Protein AF-0000000074437594 (afdb_homodimer)

Organism: NCBI:txid1349785

Foldseek 3Di:
DPCPPPPPPPPPPPPPPPPVPLPAFWPDKDWDDCLVVQVPFAPDSVVRHGDPLQNLCVFKIKMWTWTDFPRKTWIKMKIAGPDAAAFEEEEEFFDDFQAQQAEDCQQDPVRRHDHCSRPVSVLVSLGYMYMYTLFDNHDPIHDAAALLPSSLSVSVVVLSVQVVDGRHPSQQYEYEAAASSLLSVLLNQLVDPSHAEYEYELYAQQQVVLCVLPVCCVVVPNVVRHPPCVVCVVVSRLSSHNLNPVLSGDQRYEYEYEYECAESNRHPVRVVSVVVVCLVNLRHYHYDYDYRAYRVRPVCVVVVVVVVSVVSCQRRPVVHHGDDSDDDDPPDDD/DPPPPPPPPPPPPPPPPPPVPLPAFWPDKDWDDCLVVQVPFAPDSVVRHGDPLQNLCVFKIKMWTWTDFPRKTWIKMKIAGPDAAAFEEEEEFFDDFQAQQAEDCQQDPVRRHDHCSRPVSVLNSLGYMYMYTLFDNHDPIHDAAALLPSSLSVSVVVLSVQVVDGRHPSQQYEYEAAASSLLSVLLNQLVDPSHAEYEYELYAQQQVVLCVLPVCCVVVPNVVRHPPCVVCVVVSRLSSHNLNPVLSGDQRYEYEYEYECQESNRHPVRVVSVVVVCLVNLRHYHYDYDYRAYRVRPVCVVVVVVVVSVVSCQRRPVVHHGDDSDDDDPPDDD

Sequence (668 aa):
MKMNRYICLLLLYFVTFSIRGQEVKIIEKEKVNWSDYAVKVYKNQKEKIFKKPYKRLDSIDIFKIKYLSNGLKIEAFAAIPKKKKKYPVIVFNRGGNRNFNALGLFRSRENKGIGVVSYFSYLASKGYVVIGCNYRGGGNSEGKDQFGGEDVNDVLALLDVVKELPNVAADKIGLLGWSRGGMMAYKVLTQTNKIKTAVIGGAVSNSFKAIQARPNMETKVLAELIPNYYKNKEAALTKRSAIKWVNKFPKNVPIFLLHGSADWNVRATQSLELALEFQKYKIPYRLKIYEGGNHGISQFRKEKFKDIIGWFNKYLKKNTPLPNTNLINPYKKKMKMNRYICLLLLYFVTFSIRGQEVKIIEKEKVNWSDYAVKVYKNQKEKIFKKPYKRLDSIDIFKIKYLSNGLKIEAFAAIPKKKKKYPVIVFNRGGNRNFNALGLFRSRENKGIGVVSYFSYLASKGYVVIGCNYRGGGNSEGKDQFGGEDVNDVLALLDVVKELPNVAADKIGLLGWSRGGMMAYKVLTQTNKIKTAVIGGAVSNSFKAIQARPNMETKVLAELIPNYYKNKEAALTKRSAIKWVNKFPKNVPIFLLHGSADWNVRATQSLELALEFQKYKIPYRLKIYEGGNHGISQFRKEKFKDIIGWFNKYLKKNTPLPNTNLINPYKKK

InterPro domains:
  IPR001375 Peptidase S9, prolyl oligopeptidase, catalytic domain [PF00326] (120-318)
  IPR029058 Alpha/Beta hydrolase fold [G3DSA:3.40.50.1820] (64-325)
  IPR029058 Alpha/Beta hydrolase fold [SSF53474] (69-317)

Secondary structure (DSSP, 8-state):
-------------------------EEEEEE--GGGGHHHHEEETTTTEEPGGGGGGGTEEEEEEEEEETTEEEEEEEEEESSSS-EEEEEEE--SBTTBT-EESS-BTTTTBEEHHHHHHHHHHTT-EEEEE--TTSTT--S---SSSTTHHHHHHHHHHGGGSTTEEEEEEEEEEETHHHHHHHHHHTT-S-EEEEEEES--S-HHHHHHH-HHHIIIIIHHHSTTTGGGHHHHHHHT-GGG-GGGS-TTS-EEEEEETTBSSS-THHHHHHHHHHHHHT--EEEEEETT--TT-GGGHHHHHHHHHHHHIIIIIS-PPPPP-S-B-TTS--/-------------------------EEEEEE--GGGGHHHHEEETTTTEEPGGGGGGGTEEEEEEEEEETTEEEEEEEEEESSSS-EEEEEEE--SBTTBT-EESS-BTTTTBEEHHHHHHHHHHTT-EEEEE--TTSTT--S---SSSTTHHHHHHHHHHGGGSTTEEEEEEEEEEETHHHHHHHHHHTT-S-EEEEEEES--S-HHHHHHH-HHHIIIIIHHHSTTTGGGHHHHHHHT-GGG-GGGS-TTS-EEEEEETTBSSS-THHHHHHHHHHHHHT--EEEEEETT--TT-GGGHHHHHHHHHHHHIIIIIS-PPPPP-S-B-TTS--

Solvent-accessible surface area (backbone atoms only — not comparable to full-atom values): 34764 Å² total; per-residue (Å²): 133,86,78,76,78,76,79,77,77,77,76,76,76,75,73,72,71,72,68,71,65,79,77,81,39,67,76,44,77,41,70,68,60,60,76,83,43,29,86,76,43,28,71,38,67,90,77,62,38,52,30,80,89,43,46,61,54,79,50,34,44,45,31,46,33,31,27,52,38,95,86,29,50,32,33,33,41,34,19,35,51,63,68,91,47,70,19,32,33,37,42,40,32,53,34,64,56,50,51,35,32,20,64,37,67,56,65,32,81,88,40,55,19,43,19,41,61,55,57,31,34,52,52,14,74,72,59,22,28,26,34,34,51,32,38,31,32,4,68,82,13,36,75,64,41,26,86,68,45,73,36,47,50,46,56,59,40,45,69,56,41,48,66,75,45,81,46,50,31,75,81,27,28,30,39,38,13,31,29,52,7,16,35,41,46,57,54,50,49,55,73,52,86,63,58,48,33,35,40,34,28,28,28,51,26,41,38,68,59,48,31,70,78,36,52,62,51,38,67,71,40,46,50,70,34,27,85,64,28,85,84,40,41,69,61,56,34,48,73,48,10,51,68,77,51,56,85,55,50,52,64,80,32,47,32,37,40,38,29,12,61,4,11,46,86,36,49,38,59,33,55,47,54,41,48,53,49,28,61,73,67,38,35,28,42,29,38,38,39,38,51,35,10,27,57,80,26,65,87,40,48,68,62,52,52,51,52,52,51,49,50,47,44,40,58,54,69,63,66,50,77,78,54,48,55,58,63,47,53,90,80,59,84,129,136,86,79,77,78,78,79,77,78,77,75,76,76,76,73,73,71,72,70,71,65,80,78,81,37,66,76,43,76,40,70,67,60,60,78,83,42,31,84,77,42,28,72,37,68,92,77,64,38,52,29,81,90,42,47,60,55,80,51,35,44,45,31,47,33,30,26,54,37,96,87,29,49,32,33,32,41,35,17,33,50,62,68,92,46,71,19,34,32,36,42,40,32,54,34,64,56,52,52,35,31,20,64,36,66,58,65,34,79,89,39,56,19,43,20,41,61,56,58,30,34,53,54,14,76,74,60,21,27,26,35,36,51,32,37,30,33,4,66,83,13,38,75,64,42,26,86,67,46,73,35,49,49,44,57,58,39,44,69,58,40,48,66,76,44,82,46,50,32,74,81,28,27,29,40,37,14,30,31,51,7,16,36,42,46,57,53,51,48,55,73,51,86,62,57,46,33,35,41,35,28,29,29,50,26,40,39,69,58,49,30,70,77,36,54,61,50,37,66,70,39,45,50,69,34,27,84,64,27,82,83,40,42,69,61,57,36,48,74,49,10,52,68,76,53,56,85,56,49,51,64,81,32,46,33,36,41,36,31,11,58,4,11,46,86,37,50,37,58,33,55,46,53,41,47,52,49,28,62,74,67,40,36,28,43,30,40,39,39,37,51,36,10,27,58,82,26,66,88,41,48,71,61,52,51,49,52,52,52,51,51,47,43,41,59,54,69,63,68,52,78,79,56,47,54,60,62,47,54,90,79,60,83,129

Structure (mmCIF, N/CA/C/O backbone):
data_AF-0000000074437594-model_v1
#
loop_
_entity.id
_entity.type
_entity.pdbx_description
1 polymer Peptidase
#
loop_
_atom_site.group_PDB
_atom_site.id
_atom_site.type_symbol
_atom_site.label_atom_id
_atom_site.label_alt_id
_atom_site.label_comp_id
_atom_site.label_asym_id
_atom_site.label_entity_id
_atom_site.label_seq_id
_atom_site.pdbx_PDB_ins_code
_atom_site.Cartn_x
_atom_site.Cartn_y
_atom_site.Cartn_z
_atom_site.occupancy
_atom_site.B_iso_or_equiv
_atom_site.auth_seq_id
_atom_site.auth_comp_id
_atom_site.auth_asym_id
_atom_site.auth_atom_id
_atom_site.pdbx_PDB_model_num
ATOM 1 N N . MET A 1 1 ? 75.312 -28.578 -38.375 1 24.78 1 MET A N 1
ATOM 2 C CA . MET A 1 1 ? 74.125 -27.719 -38.531 1 24.78 1 MET A CA 1
ATOM 3 C C . MET A 1 1 ? 72.875 -28.562 -38.656 1 24.78 1 MET A C 1
ATOM 5 O O . MET A 1 1 ? 72.062 -28.406 -39.594 1 24.78 1 MET A O 1
ATOM 9 N N . LYS A 1 2 ? 72.875 -29.859 -38.031 1 29.39 2 LYS A N 1
ATOM 10 C CA . LYS A 1 2 ? 71.812 -30.859 -38.125 1 29.39 2 LYS A CA 1
ATOM 11 C C . LYS A 1 2 ? 70.5 -30.266 -37.688 1 29.39 2 LYS A C 1
ATOM 13 O O . LYS A 1 2 ? 70.312 -29.75 -36.594 1 29.39 2 LYS A O 1
ATOM 18 N N . MET A 1 3 ? 69.562 -29.844 -38.625 1 29.64 3 MET A N 1
ATOM 19 C CA . MET A 1 3 ? 68.25 -29.203 -38.562 1 29.64 3 MET A CA 1
ATOM 20 C C . MET A 1 3 ? 67.25 -30.125 -37.906 1 29.64 3 MET A C 1
ATOM 22 O O . MET A 1 3 ? 66.812 -31.094 -38.5 1 29.64 3 MET A O 1
ATOM 26 N N . ASN A 1 4 ? 67.375 -30.641 -36.688 1 32.88 4 ASN A N 1
ATOM 27 C CA . ASN A 1 4 ? 66.312 -31.438 -36.062 1 32.88 4 ASN A CA 1
ATOM 28 C C . ASN A 1 4 ? 65 -30.656 -36.031 1 32.88 4 ASN A C 1
ATOM 30 O O . ASN A 1 4 ? 64.938 -29.594 -35.406 1 32.88 4 ASN A O 1
ATOM 34 N N . ARG A 1 5 ? 64.125 -30.797 -37.094 1 31.69 5 ARG A N 1
ATOM 35 C CA . ARG A 1 5 ? 62.781 -30.297 -37.25 1 31.69 5 ARG A CA 1
ATOM 36 C C . ARG A 1 5 ? 61.875 -30.766 -36.094 1 31.69 5 ARG A C 1
ATOM 38 O O . ARG A 1 5 ? 61.719 -31.969 -35.875 1 31.69 5 ARG A O 1
ATOM 45 N N . TYR A 1 6 ? 61.906 -30.109 -34.938 1 35.5 6 TYR A N 1
ATOM 46 C CA . TYR A 1 6 ? 60.969 -30.312 -33.875 1 35.5 6 TYR A CA 1
ATOM 47 C C . TYR A 1 6 ? 59.531 -30.203 -34.375 1 35.5 6 TYR A C 1
ATOM 49 O O . TYR A 1 6 ? 59.125 -29.188 -34.938 1 35.5 6 TYR A O 1
ATOM 57 N N . ILE A 1 7 ? 58.906 -31.312 -34.875 1 37.47 7 ILE A N 1
ATOM 58 C CA . ILE A 1 7 ? 57.469 -31.391 -35.156 1 37.47 7 ILE A CA 1
ATOM 59 C C . ILE A 1 7 ? 56.688 -31.016 -33.938 1 37.47 7 ILE A C 1
ATOM 61 O O . ILE A 1 7 ? 56.812 -31.656 -32.875 1 37.47 7 ILE A O 1
ATOM 65 N N . CYS A 1 8 ? 56.312 -29.75 -33.719 1 37.09 8 CYS A N 1
ATOM 66 C CA . CYS A 1 8 ? 55.344 -29.266 -32.75 1 37.09 8 CYS A CA 1
ATOM 67 C C . CYS A 1 8 ? 54 -29.953 -32.938 1 37.09 8 CYS A C 1
ATOM 69 O O . CYS A 1 8 ? 53.375 -29.812 -34 1 37.09 8 CYS A O 1
ATOM 71 N N . LEU A 1 9 ? 53.812 -31.141 -32.406 1 36.41 9 LEU A N 1
ATOM 72 C CA . LEU A 1 9 ? 52.5 -31.734 -32.312 1 36.41 9 LEU A CA 1
ATOM 73 C C . LEU A 1 9 ? 51.5 -30.734 -31.688 1 36.41 9 LEU A C 1
ATOM 75 O O . LEU A 1 9 ? 51.656 -30.328 -30.547 1 36.41 9 LEU A O 1
ATOM 79 N N . LEU A 1 10 ? 50.875 -29.906 -32.531 1 38.81 10 LEU A N 1
ATOM 80 C CA . LEU A 1 10 ? 49.688 -29.125 -32.156 1 38.81 10 LEU A CA 1
ATOM 81 C C . LEU A 1 10 ? 48.594 -30.031 -31.609 1 38.81 10 LEU A C 1
ATOM 83 O O . LEU A 1 10 ? 48.062 -30.859 -32.344 1 38.81 10 LEU A O 1
ATOM 87 N N . LEU A 1 11 ? 48.625 -30.422 -30.344 1 37.97 11 LEU A N 1
ATOM 88 C CA . LEU A 1 11 ? 47.469 -31.016 -29.688 1 37.97 11 LEU A CA 1
ATOM 89 C C . LEU A 1 11 ? 46.25 -30.141 -29.812 1 37.97 11 LEU A C 1
ATOM 91 O O . LEU A 1 11 ? 46.219 -29.016 -29.312 1 37.97 11 LEU A O 1
ATOM 95 N N . LEU A 1 12 ? 45.469 -30.297 -30.891 1 36.09 12 LEU A N 1
ATOM 96 C CA . LEU A 1 12 ? 44.125 -29.734 -30.984 1 36.09 12 LEU A CA 1
ATOM 97 C C . LEU A 1 12 ? 43.281 -30.172 -29.797 1 36.09 12 LEU A C 1
ATOM 99 O O . LEU A 1 12 ? 43 -31.359 -29.625 1 36.09 12 LEU A O 1
ATOM 103 N N . TYR A 1 13 ? 43.344 -29.469 -28.703 1 39.59 13 TYR A N 1
ATOM 104 C CA . TYR A 1 13 ? 42.312 -29.578 -27.656 1 39.59 13 TYR A CA 1
ATOM 105 C C . TYR A 1 13 ? 40.906 -29.406 -28.234 1 39.59 13 TYR A C 1
ATOM 107 O O . TYR A 1 13 ? 40.562 -28.328 -28.703 1 39.59 13 TYR A O 1
ATOM 115 N N . PHE A 1 14 ? 40.344 -30.531 -28.656 1 36.19 14 PHE A N 1
ATOM 116 C CA . PHE A 1 14 ? 38.906 -30.531 -28.922 1 36.19 14 PHE A CA 1
ATOM 117 C C . PHE A 1 14 ? 38.156 -30.109 -27.672 1 36.19 14 PHE A C 1
ATOM 119 O O . PHE A 1 14 ? 38.125 -30.828 -26.688 1 36.19 14 PHE A O 1
ATOM 126 N N . VAL A 1 15 ? 38 -28.859 -27.453 1 39.44 15 VAL A N 1
ATOM 127 C CA . VAL A 1 15 ? 36.969 -28.375 -26.531 1 39.44 15 VAL A CA 1
ATOM 128 C C . VAL A 1 15 ? 35.594 -28.922 -26.969 1 39.44 15 VAL A C 1
ATOM 130 O O . VAL A 1 15 ? 35.094 -28.547 -28.016 1 39.44 15 VAL A O 1
ATOM 133 N N . THR A 1 16 ? 35.344 -30.141 -26.672 1 36.31 16 THR A N 1
ATOM 134 C CA . THR A 1 16 ? 33.938 -30.547 -26.734 1 36.31 16 THR A CA 1
ATOM 135 C C . THR A 1 16 ? 33.062 -29.531 -26.016 1 36.31 16 THR A C 1
ATOM 137 O O . THR A 1 16 ? 33.188 -29.344 -24.812 1 36.31 16 THR A O 1
ATOM 140 N N . PHE A 1 17 ? 32.719 -28.547 -26.75 1 36.5 17 PHE A N 1
ATOM 141 C CA . PHE A 1 17 ? 31.547 -27.812 -26.297 1 36.5 17 PHE A CA 1
ATOM 142 C C . PHE A 1 17 ? 30.422 -28.781 -25.969 1 36.5 17 PHE A C 1
ATOM 144 O O . PHE A 1 17 ? 29.844 -29.391 -26.859 1 36.5 17 PHE A O 1
ATOM 151 N N . SER A 1 18 ? 30.531 -29.453 -24.906 1 35.69 18 SER A N 1
ATOM 152 C CA . SER A 1 18 ? 29.281 -30.031 -24.469 1 35.69 18 SER A CA 1
ATOM 153 C C . SER A 1 18 ? 28.125 -29.047 -24.609 1 35.69 18 SER A C 1
ATOM 155 O O . SER A 1 18 ? 28.047 -28.062 -23.859 1 35.69 18 SER A O 1
ATOM 157 N N . ILE A 1 19 ? 27.734 -28.766 -25.781 1 37.47 19 ILE A N 1
ATOM 158 C CA . ILE A 1 19 ? 26.391 -28.203 -25.875 1 37.47 19 ILE A CA 1
ATOM 159 C C . ILE A 1 19 ? 25.453 -28.953 -24.938 1 37.47 19 ILE A C 1
ATOM 161 O O . ILE A 1 19 ? 25.125 -30.109 -25.172 1 37.47 19 ILE A O 1
ATOM 165 N N . ARG A 1 20 ? 25.609 -28.859 -23.734 1 40.84 20 ARG A N 1
ATOM 166 C CA . ARG A 1 20 ? 24.5 -29.375 -22.922 1 40.84 20 ARG A CA 1
ATOM 167 C C . ARG A 1 20 ? 23.156 -28.969 -23.516 1 40.84 20 ARG A C 1
ATOM 169 O O . ARG A 1 20 ? 22.766 -27.812 -23.453 1 40.84 20 ARG A O 1
ATOM 176 N N . GLY A 1 21 ? 22.828 -29.531 -24.547 1 40.84 21 GLY A N 1
ATOM 177 C CA . GLY A 1 21 ? 21.5 -29.297 -25.109 1 40.84 21 GLY A CA 1
ATOM 178 C C . GLY A 1 21 ? 20.438 -29.125 -24.047 1 40.84 21 GLY A C 1
ATOM 179 O O . GLY A 1 21 ? 20.438 -29.828 -23.031 1 40.84 21 GLY A O 1
ATOM 180 N N . GLN A 1 22 ? 19.875 -28.047 -23.938 1 54.5 22 GLN A N 1
ATOM 181 C CA . GLN A 1 22 ? 18.75 -27.812 -23.031 1 54.5 22 GLN A CA 1
ATOM 182 C C . GLN A 1 22 ? 17.734 -28.953 -23.109 1 54.5 22 GLN A C 1
ATOM 184 O O . GLN A 1 22 ? 17.25 -29.281 -24.203 1 54.5 22 GLN A O 1
ATOM 189 N N . GLU A 1 23 ? 17.734 -29.953 -22.188 1 67.5 23 GLU A N 1
ATOM 190 C CA . GLU A 1 23 ? 16.766 -31.047 -22.125 1 67.5 23 GLU A CA 1
ATOM 191 C C . GLU A 1 23 ? 15.336 -30.547 -22.281 1 67.5 23 GLU A C 1
ATOM 193 O O . GLU A 1 23 ? 14.93 -29.594 -21.609 1 67.5 23 GLU A O 1
ATOM 198 N N . VAL A 1 24 ? 14.672 -30.953 -23.359 1 72.94 24 VAL A N 1
ATOM 199 C CA . VAL A 1 24 ? 13.281 -30.609 -23.656 1 72.94 24 VAL A CA 1
ATOM 200 C C . VAL A 1 24 ? 12.375 -31.062 -22.516 1 72.94 24 VAL A C 1
ATOM 202 O O . VAL A 1 24 ? 12.445 -32.219 -22.078 1 72.94 24 VAL A O 1
ATOM 205 N N . LYS A 1 25 ? 11.641 -30.125 -22 1 89.75 25 LYS A N 1
ATOM 206 C CA . LYS A 1 25 ? 10.734 -30.422 -20.891 1 89.75 25 LYS A CA 1
ATOM 207 C C . LYS A 1 25 ? 9.312 -30.672 -21.391 1 89.75 25 LYS A C 1
ATOM 209 O O . LYS A 1 25 ? 8.586 -31.484 -20.828 1 89.75 25 LYS A O 1
ATOM 214 N N . ILE A 1 26 ? 8.93 -30.109 -22.531 1 96.62 26 ILE A N 1
ATOM 215 C CA . ILE A 1 26 ? 7.551 -30.219 -23 1 96.62 26 ILE A CA 1
ATOM 216 C C . ILE A 1 26 ? 7.332 -31.562 -23.672 1 96.62 26 ILE A C 1
ATOM 218 O O . ILE A 1 26 ? 8.086 -31.938 -24.578 1 96.62 26 ILE A O 1
ATOM 222 N N . ILE A 1 27 ? 6.387 -32.219 -23.25 1 96.81 27 ILE A N 1
ATOM 223 C CA . ILE A 1 27 ? 6.012 -33.5 -23.812 1 96.81 27 ILE A CA 1
ATOM 224 C C . ILE A 1 27 ? 4.867 -33.312 -24.797 1 96.81 27 ILE A C 1
ATOM 226 O O . ILE A 1 27 ? 4.828 -33.969 -25.844 1 96.81 27 ILE A O 1
ATOM 230 N N . GLU A 1 28 ? 3.902 -32.531 -24.406 1 97 28 GLU A N 1
ATOM 231 C CA . GLU A 1 28 ? 2.744 -32.188 -25.219 1 97 28 GLU A CA 1
ATOM 232 C C . GLU A 1 28 ? 2.473 -30.688 -25.188 1 97 28 GLU A C 1
ATOM 234 O O . GLU A 1 28 ? 2.59 -30.047 -24.141 1 97 28 GLU A O 1
ATOM 239 N N . LYS A 1 29 ? 2.219 -30.125 -26.281 1 97.06 29 LYS A N 1
ATOM 240 C CA . LYS A 1 29 ? 1.809 -28.734 -26.438 1 97.06 29 LYS A CA 1
ATOM 241 C C . LYS A 1 29 ? 0.745 -28.578 -27.516 1 97.06 29 LYS A C 1
ATOM 243 O O . LYS A 1 29 ? 0.998 -28.891 -28.688 1 97.06 29 LYS A O 1
ATOM 248 N N . GLU A 1 30 ? -0.362 -28.156 -27.078 1 97.44 30 GLU A N 1
ATOM 249 C CA . GLU A 1 30 ? -1.486 -28.031 -28 1 97.44 30 GLU A CA 1
ATOM 250 C C . GLU A 1 30 ? -2.076 -26.625 -27.969 1 97.44 30 GLU A C 1
ATOM 252 O O . GLU A 1 30 ? -2.482 -26.141 -26.906 1 97.44 30 GLU A O 1
ATOM 257 N N . LYS A 1 31 ? -2.053 -26.016 -29.078 1 97.94 31 LYS A N 1
ATOM 258 C CA . LYS A 1 31 ? -2.82 -24.766 -29.188 1 97.94 31 LYS A CA 1
ATOM 259 C C . LYS A 1 31 ? -4.32 -25.047 -29.203 1 97.94 31 LYS A C 1
ATOM 261 O O . LYS A 1 31 ? -4.797 -25.891 -29.969 1 97.94 31 LYS A O 1
ATOM 266 N N . VAL A 1 32 ? -5.023 -24.375 -28.391 1 97.81 32 VAL A N 1
ATOM 267 C CA . VAL A 1 32 ? -6.457 -24.625 -28.266 1 97.81 32 VAL A CA 1
ATOM 268 C C . VAL A 1 32 ? -7.156 -24.219 -29.562 1 97.81 32 VAL A C 1
ATOM 270 O O . VAL A 1 32 ? -6.961 -23.109 -30.062 1 97.81 32 VAL A O 1
ATOM 273 N N . ASN A 1 33 ? -7.883 -25.156 -30.109 1 96.69 33 ASN A N 1
ATOM 274 C CA . ASN A 1 33 ? -8.766 -24.891 -31.25 1 96.69 33 ASN A CA 1
ATOM 275 C C . ASN A 1 33 ? -10.156 -24.469 -30.797 1 96.69 33 ASN A C 1
ATOM 277 O O . ASN A 1 33 ? -10.945 -25.312 -30.359 1 96.69 33 ASN A O 1
ATOM 281 N N . TRP A 1 34 ? -10.477 -23.25 -31.016 1 95.75 34 TRP A N 1
ATOM 282 C CA . TRP A 1 34 ? -11.695 -22.703 -30.438 1 95.75 34 TRP A CA 1
ATOM 283 C C . TRP A 1 34 ? -12.938 -23.25 -31.141 1 95.75 34 TRP A C 1
ATOM 285 O O . TRP A 1 34 ? -14.047 -23.141 -30.625 1 95.75 34 TRP A O 1
ATOM 295 N N . SER A 1 35 ? -12.781 -23.812 -32.312 1 95 35 SER A N 1
ATOM 296 C CA . SER A 1 35 ? -13.898 -24.469 -32.969 1 95 35 SER A CA 1
ATOM 297 C C . SER A 1 35 ? -14.445 -25.609 -32.125 1 95 35 SER A C 1
ATOM 299 O O . SER A 1 35 ? -15.633 -25.938 -32.219 1 95 35 SER A O 1
ATOM 301 N N . ASP A 1 36 ? -13.562 -26.203 -31.344 1 95.12 36 ASP A N 1
ATOM 302 C CA . ASP A 1 36 ? -13.984 -27.281 -30.453 1 95.12 36 ASP A CA 1
ATOM 303 C C . ASP A 1 36 ? -14.891 -26.766 -29.344 1 95.12 36 ASP A C 1
ATOM 305 O O . ASP A 1 36 ? -15.57 -27.547 -28.672 1 95.12 36 ASP A O 1
ATOM 309 N N . TYR A 1 37 ? -14.875 -25.453 -29.109 1 95.94 37 TYR A N 1
ATOM 310 C CA . TYR A 1 37 ? -15.688 -24.812 -28.078 1 95.94 37 TYR A CA 1
ATOM 311 C C . TYR A 1 37 ? -16.594 -23.75 -28.703 1 95.94 37 TYR A C 1
ATOM 313 O O . TYR A 1 37 ? -16.875 -22.719 -28.062 1 95.94 37 TYR A O 1
ATOM 321 N N . ALA A 1 38 ? -16.984 -23.922 -29.859 1 94.12 38 ALA A N 1
ATOM 322 C CA . ALA A 1 38 ? -17.609 -22.906 -30.703 1 94.12 38 ALA A CA 1
ATOM 323 C C . ALA A 1 38 ? -18.875 -22.344 -30.047 1 94.12 38 ALA A C 1
ATOM 325 O O . ALA A 1 38 ? -19.062 -21.125 -30.016 1 94.12 38 ALA A O 1
ATOM 326 N N . VAL A 1 39 ? -19.688 -23.141 -29.516 1 93.5 39 VAL A N 1
ATOM 327 C CA . VAL A 1 39 ? -20.953 -22.719 -28.922 1 93.5 39 VAL A CA 1
ATOM 328 C C . VAL A 1 39 ? -20.703 -21.781 -27.75 1 93.5 39 VAL A C 1
ATOM 330 O O . VAL A 1 39 ? -21.453 -20.828 -27.516 1 93.5 39 VAL A O 1
ATOM 333 N N . LYS A 1 40 ? -19.625 -22.016 -27.156 1 93.38 40 LYS A N 1
ATOM 334 C CA . LYS A 1 40 ? -19.328 -21.25 -25.953 1 93.38 40 LYS A CA 1
ATOM 335 C C . LYS A 1 40 ? -18.656 -19.922 -26.297 1 93.38 40 LYS A C 1
ATOM 337 O O . LYS A 1 40 ? -18.984 -18.891 -25.719 1 93.38 40 LYS A O 1
ATOM 342 N N . VAL A 1 41 ? -17.797 -19.891 -27.234 1 95.31 41 VAL A N 1
ATOM 343 C CA . VAL A 1 41 ? -16.906 -18.75 -27.328 1 95.31 41 VAL A CA 1
ATOM 344 C C . VAL A 1 41 ? -17.328 -17.844 -28.484 1 95.31 41 VAL A C 1
ATOM 346 O O . VAL A 1 41 ? -17 -16.656 -28.5 1 95.31 41 VAL A O 1
ATOM 349 N N . TYR A 1 42 ? -18.141 -18.391 -29.484 1 94.62 42 TYR A N 1
ATOM 350 C CA . TYR A 1 42 ? -18.438 -17.594 -30.672 1 94.62 42 TYR A CA 1
ATOM 351 C C . TYR A 1 42 ? -19.859 -17.062 -30.625 1 94.62 42 TYR A C 1
ATOM 353 O O . TYR A 1 42 ? -20.781 -17.766 -30.219 1 94.62 42 TYR A O 1
ATOM 361 N N . LYS A 1 43 ? -19.984 -15.828 -30.938 1 92.69 43 LYS A N 1
ATOM 362 C CA . LYS A 1 43 ? -21.281 -15.242 -31.219 1 92.69 43 LYS A CA 1
ATOM 363 C C . LYS A 1 43 ? -21.797 -15.688 -32.594 1 92.69 43 LYS A C 1
ATOM 365 O O . LYS A 1 43 ? -23 -15.969 -32.75 1 92.69 43 LYS A O 1
ATOM 370 N N . ASN A 1 44 ? -20.906 -15.68 -33.562 1 90.5 44 ASN A N 1
ATOM 371 C CA . ASN A 1 44 ? -21.125 -16.188 -34.906 1 90.5 44 ASN A CA 1
ATOM 372 C C . ASN A 1 44 ? -20.078 -17.234 -35.281 1 90.5 44 ASN A C 1
ATOM 374 O O . ASN A 1 44 ? -18.922 -16.906 -35.531 1 90.5 44 ASN A O 1
ATOM 378 N N . GLN A 1 45 ? -20.484 -18.484 -35.406 1 88.94 45 GLN A N 1
ATOM 379 C CA . GLN A 1 45 ? -19.547 -19.594 -35.594 1 88.94 45 GLN A CA 1
ATOM 380 C C . GLN A 1 45 ? -18.953 -19.578 -36.969 1 88.94 45 GLN A C 1
ATOM 382 O O . GLN A 1 45 ? -17.766 -19.859 -37.156 1 88.94 45 GLN A O 1
ATOM 387 N N . LYS A 1 46 ? -19.766 -19.219 -37.906 1 89.5 46 LYS A N 1
ATOM 388 C CA . LYS A 1 46 ? -19.312 -19.203 -39.312 1 89.5 46 LYS A CA 1
ATOM 389 C C . LYS A 1 46 ? -18.219 -18.172 -39.531 1 89.5 46 LYS A C 1
ATOM 391 O O . LYS A 1 46 ? -17.203 -18.469 -40.156 1 89.5 46 LYS A O 1
ATOM 396 N N . GLU A 1 47 ? -18.391 -17.031 -38.938 1 91.38 47 GLU A N 1
ATOM 397 C CA . GLU A 1 47 ? -17.438 -15.953 -39.125 1 91.38 47 GLU A CA 1
ATOM 398 C C . GLU A 1 47 ? -16.344 -15.992 -38.062 1 91.38 47 GLU A C 1
ATOM 400 O O . GLU A 1 47 ? -15.391 -15.219 -38.094 1 91.38 47 GLU A O 1
ATOM 405 N N . LYS A 1 48 ? -16.531 -16.828 -37.062 1 92.56 48 LYS A N 1
ATOM 406 C CA . LYS A 1 48 ? -15.602 -17 -35.938 1 92.56 48 LYS A CA 1
ATOM 407 C C . LYS A 1 48 ? -15.406 -15.695 -35.188 1 92.56 48 LYS A C 1
ATOM 409 O O . LYS A 1 48 ? -14.273 -15.289 -34.906 1 92.56 48 LYS A O 1
ATOM 414 N N . ILE A 1 49 ? -16.531 -15.023 -35 1 94.62 49 ILE A N 1
ATOM 415 C CA . ILE A 1 49 ? -16.547 -13.812 -34.188 1 94.62 49 ILE A CA 1
ATOM 416 C C . ILE A 1 49 ? -16.766 -14.172 -32.719 1 94.62 49 ILE A C 1
ATOM 418 O O . ILE A 1 49 ? -17.797 -14.742 -32.375 1 94.62 49 ILE A O 1
ATOM 422 N N . PHE A 1 50 ? -15.852 -13.844 -31.906 1 95.81 50 PHE A N 1
ATOM 423 C CA . PHE A 1 50 ? -15.93 -14.188 -30.5 1 95.81 50 PHE A CA 1
ATOM 424 C C . PHE A 1 50 ? -17.016 -13.375 -29.797 1 95.81 50 PHE A C 1
ATOM 426 O O . PHE A 1 50 ? -17.234 -12.211 -30.125 1 95.81 50 PHE A O 1
ATOM 433 N N . LYS A 1 51 ? -17.609 -13.977 -28.75 1 95.31 51 LYS A N 1
ATOM 434 C CA . LYS A 1 51 ? -18.438 -13.242 -27.812 1 95.31 51 LYS A CA 1
ATOM 435 C C . LYS A 1 51 ? -17.625 -12.219 -27.031 1 95.31 51 LYS A C 1
ATOM 437 O O . LYS A 1 51 ? -16.406 -12.352 -26.906 1 95.31 51 LYS A O 1
ATOM 442 N N . LYS A 1 52 ? -18.234 -11.273 -26.438 1 91.81 52 LYS A N 1
ATOM 443 C CA . LYS A 1 52 ? -17.609 -10.133 -25.781 1 91.81 52 LYS A CA 1
ATOM 444 C C . LYS A 1 52 ? -16.625 -10.594 -24.703 1 91.81 52 LYS A C 1
ATOM 446 O O . LYS A 1 52 ? -15.484 -10.141 -24.656 1 91.81 52 LYS A O 1
ATOM 451 N N . PRO A 1 53 ? -16.953 -11.578 -23.859 1 90.75 53 PRO A N 1
ATOM 452 C CA . PRO A 1 53 ? -16.031 -11.992 -22.797 1 90.75 53 PRO A CA 1
ATOM 453 C C . PRO A 1 53 ? -14.789 -12.688 -23.328 1 90.75 53 PRO A C 1
ATOM 455 O O . PRO A 1 53 ? -13.797 -12.82 -22.609 1 90.75 53 PRO A O 1
ATOM 458 N N . TYR A 1 54 ? -14.867 -13.078 -24.594 1 94.81 54 TYR A N 1
ATOM 459 C CA . TYR A 1 54 ? -13.773 -13.867 -25.156 1 94.81 54 TYR A CA 1
ATOM 460 C C . TYR A 1 54 ? -13.078 -13.109 -26.281 1 94.81 54 TYR A C 1
ATOM 462 O O . TYR A 1 54 ? -12.289 -13.68 -27.031 1 94.81 54 TYR A O 1
ATOM 470 N N . LYS A 1 55 ? -13.312 -11.844 -26.406 1 95.69 55 LYS A N 1
ATOM 471 C CA . LYS A 1 55 ? -12.797 -11.023 -27.5 1 95.69 55 LYS A CA 1
ATOM 472 C C . LYS A 1 55 ? -11.273 -11.016 -27.516 1 95.69 55 LYS A C 1
ATOM 474 O O . LYS A 1 55 ? -10.648 -10.922 -28.578 1 95.69 55 LYS A O 1
ATOM 479 N N . ARG A 1 56 ? -10.641 -11.195 -26.344 1 96.69 56 ARG A N 1
ATOM 480 C CA . ARG A 1 56 ? -9.188 -11.156 -26.234 1 96.69 56 ARG A CA 1
ATOM 481 C C . ARG A 1 56 ? -8.555 -12.312 -27.016 1 96.69 56 ARG A C 1
ATOM 483 O O . ARG A 1 56 ? -7.387 -12.242 -27.391 1 96.69 56 ARG A O 1
ATOM 490 N N . LEU A 1 57 ? -9.305 -13.305 -27.281 1 96.81 57 LEU A N 1
ATOM 491 C CA . LEU A 1 57 ? -8.805 -14.484 -27.969 1 96.81 57 LEU A CA 1
ATOM 492 C C . LEU A 1 57 ? -8.508 -14.172 -29.422 1 96.81 57 LEU A C 1
ATOM 494 O O . LEU A 1 57 ? -7.828 -14.953 -30.109 1 96.81 57 LEU A O 1
ATOM 498 N N . ASP A 1 58 ? -8.938 -13.023 -29.891 1 96.56 58 ASP A N 1
ATOM 499 C CA . ASP A 1 58 ? -8.578 -12.586 -31.234 1 96.56 58 ASP A CA 1
ATOM 500 C C . ASP A 1 58 ? -7.074 -12.367 -31.359 1 96.56 58 ASP A C 1
ATOM 502 O O . ASP A 1 58 ? -6.5 -12.57 -32.438 1 96.56 58 ASP A O 1
ATOM 506 N N . SER A 1 59 ? -6.492 -11.992 -30.234 1 98 59 SER A N 1
ATOM 507 C CA . SER A 1 59 ? -5.09 -11.594 -30.312 1 98 59 SER A CA 1
ATOM 508 C C . SER A 1 59 ? -4.223 -12.461 -29.406 1 98 59 SER A C 1
ATOM 510 O O . SER A 1 59 ? -3.021 -12.219 -29.266 1 98 59 SER A O 1
ATOM 512 N N . ILE A 1 60 ? -4.844 -13.453 -28.781 1 98.38 60 ILE A N 1
ATOM 513 C CA . ILE A 1 60 ? -4.121 -14.281 -27.812 1 98.38 60 ILE A CA 1
ATOM 514 C C . ILE A 1 60 ? -4.324 -15.758 -28.156 1 98.38 60 ILE A C 1
ATOM 516 O O . ILE A 1 60 ? -5.449 -16.203 -28.406 1 98.38 60 ILE A O 1
ATOM 520 N N . ASP A 1 61 ? -3.303 -16.5 -28.141 1 98.44 61 ASP A N 1
ATOM 521 C CA . ASP A 1 61 ? -3.369 -17.953 -28.266 1 98.44 61 ASP A CA 1
ATOM 522 C C . ASP A 1 61 ? -3.273 -18.625 -26.891 1 98.44 61 ASP A C 1
ATOM 524 O O . ASP A 1 61 ? -2.492 -18.188 -26.047 1 98.44 61 ASP A O 1
ATOM 528 N N . ILE A 1 62 ? -4.086 -19.609 -26.688 1 98.44 62 ILE A N 1
ATOM 529 C CA . ILE A 1 62 ? -4.043 -20.422 -25.469 1 98.44 62 ILE A CA 1
ATOM 530 C C . ILE A 1 62 ? -3.449 -21.797 -25.781 1 98.44 62 ILE A C 1
ATOM 532 O O . ILE A 1 62 ? -3.779 -22.406 -26.797 1 98.44 62 ILE A O 1
ATOM 536 N N . PHE A 1 63 ? -2.584 -22.25 -24.906 1 98.62 63 PHE A N 1
ATOM 537 C CA . PHE A 1 63 ? -1.954 -23.562 -25.078 1 98.62 63 PHE A CA 1
ATOM 538 C C . PHE A 1 63 ? -2.213 -24.453 -23.875 1 98.62 63 PHE A C 1
ATOM 540 O O . PHE A 1 63 ? -2.166 -23.984 -22.734 1 98.62 63 PHE A O 1
ATOM 547 N N . LYS A 1 64 ? -2.516 -25.672 -24.109 1 98.25 64 LYS A N 1
ATOM 548 C CA . LYS A 1 64 ? -2.418 -26.75 -23.141 1 98.25 64 LYS A CA 1
ATOM 549 C C . LYS A 1 64 ? -1.063 -27.453 -23.219 1 98.25 64 LYS A C 1
ATOM 551 O O . LYS A 1 64 ? -0.623 -27.828 -24.312 1 98.25 64 LYS A O 1
ATOM 556 N N . ILE A 1 65 ? -0.483 -27.625 -22.094 1 98.62 65 ILE A N 1
ATOM 557 C CA . ILE A 1 65 ? 0.887 -28.125 -22.094 1 98.62 65 ILE A CA 1
ATOM 558 C C . ILE A 1 65 ? 1.021 -29.234 -21.062 1 98.62 65 ILE A C 1
ATOM 560 O O . ILE A 1 65 ? 0.414 -29.188 -20 1 98.62 65 ILE A O 1
ATOM 564 N N . LYS A 1 66 ? 1.713 -30.281 -21.391 1 98.62 66 LYS A N 1
ATOM 565 C CA . LYS A 1 66 ? 2.236 -31.266 -20.453 1 98.62 66 LYS A CA 1
ATOM 566 C C . LYS A 1 66 ? 3.762 -31.297 -20.484 1 98.62 66 LYS A C 1
ATOM 568 O O . LYS A 1 66 ? 4.371 -31.328 -21.547 1 98.62 66 LYS A O 1
ATOM 573 N N . TYR A 1 67 ? 4.355 -31.25 -19.391 1 98.5 67 TYR A N 1
ATOM 574 C CA . TYR A 1 67 ? 5.812 -31.203 -19.312 1 98.5 67 TYR A CA 1
ATOM 575 C C . TYR A 1 67 ? 6.32 -32.094 -18.172 1 98.5 67 TYR A C 1
ATOM 577 O O . TYR A 1 67 ? 5.547 -32.5 -17.312 1 98.5 67 TYR A O 1
ATOM 585 N N . LEU A 1 68 ? 7.578 -32.344 -18.203 1 97.88 68 LEU A N 1
ATOM 586 C CA . LEU A 1 68 ? 8.18 -33.25 -17.219 1 97.88 68 LEU A CA 1
ATOM 587 C C . LEU A 1 68 ? 8.773 -32.469 -16.062 1 97.88 68 LEU A C 1
ATOM 589 O O . LEU A 1 68 ? 9.484 -31.469 -16.281 1 97.88 68 LEU A O 1
ATOM 593 N N . SER A 1 69 ? 8.414 -32.844 -14.867 1 97.56 69 SER A N 1
ATOM 594 C CA . SER A 1 69 ? 9.008 -32.406 -13.617 1 97.56 69 SER A CA 1
ATOM 595 C C . SER A 1 69 ? 9.359 -33.594 -12.711 1 97.56 69 SER A C 1
ATOM 597 O O . SER A 1 69 ? 8.469 -34.188 -12.102 1 97.56 69 SER A O 1
ATOM 599 N N . ASN A 1 70 ? 10.688 -33.844 -12.602 1 95.69 70 ASN A N 1
ATOM 600 C CA . ASN A 1 70 ? 11.172 -34.969 -11.805 1 95.69 70 ASN A CA 1
ATOM 601 C C . ASN A 1 70 ? 10.422 -36.25 -12.133 1 95.69 70 ASN A C 1
ATOM 603 O O . ASN A 1 70 ? 9.914 -36.938 -11.242 1 95.69 70 ASN A O 1
ATOM 607 N N . GLY A 1 71 ? 10.234 -36.438 -13.352 1 96.12 71 GLY A N 1
ATOM 608 C CA . GLY A 1 71 ? 9.695 -37.719 -13.852 1 96.12 71 GLY A CA 1
ATOM 609 C C . GLY A 1 71 ? 8.18 -37.719 -13.938 1 96.12 71 GLY A C 1
ATOM 610 O O . GLY A 1 71 ? 7.586 -38.656 -14.445 1 96.12 71 GLY A O 1
ATOM 611 N N . LEU A 1 72 ? 7.512 -36.688 -13.477 1 98.06 72 LEU A N 1
ATOM 612 C CA . LEU A 1 72 ? 6.055 -36.625 -13.5 1 98.06 72 LEU A CA 1
ATOM 613 C C . LEU A 1 72 ? 5.586 -35.719 -14.648 1 98.06 72 LEU A C 1
ATOM 615 O O . LEU A 1 72 ? 6.199 -34.688 -14.945 1 98.06 72 LEU A O 1
ATOM 619 N N . LYS A 1 73 ? 4.527 -36.094 -15.312 1 98.38 73 LYS A N 1
ATOM 620 C CA . LYS A 1 73 ? 3.877 -35.25 -16.312 1 98.38 73 LYS A CA 1
ATOM 621 C C . LYS A 1 73 ? 2.965 -34.219 -15.641 1 98.38 73 LYS A C 1
ATOM 623 O O . LYS A 1 73 ? 1.964 -34.594 -15.016 1 98.38 73 LYS A O 1
ATOM 628 N N . ILE A 1 74 ? 3.277 -33 -15.852 1 98.75 74 ILE A N 1
ATOM 629 C CA . ILE A 1 74 ? 2.551 -31.906 -15.195 1 98.75 74 ILE A CA 1
ATOM 630 C C . ILE A 1 74 ? 1.77 -31.109 -16.234 1 98.75 74 ILE A C 1
ATOM 632 O O . ILE A 1 74 ? 2.291 -30.797 -17.297 1 98.75 74 ILE A O 1
ATOM 636 N N . GLU A 1 75 ? 0.529 -30.812 -15.883 1 98.56 75 GLU A N 1
ATOM 637 C CA . GLU A 1 75 ? -0.327 -30.016 -16.75 1 98.56 75 GLU A CA 1
ATOM 638 C C . GLU A 1 75 ? -0.111 -28.531 -16.531 1 98.56 75 GLU A C 1
ATOM 640 O O . GLU A 1 75 ? -0.046 -28.062 -15.391 1 98.56 75 GLU A O 1
ATOM 645 N N . ALA A 1 76 ? -0.002 -27.812 -17.625 1 98.69 76 ALA A N 1
ATOM 646 C CA . ALA A 1 76 ? 0.105 -26.344 -17.594 1 98.69 76 ALA A CA 1
ATOM 647 C C . ALA A 1 76 ? -0.721 -25.703 -18.703 1 98.69 76 ALA A C 1
ATOM 649 O O . ALA A 1 76 ? -1.168 -26.391 -19.625 1 98.69 76 ALA A O 1
ATOM 650 N N . PHE A 1 77 ? -1.001 -24.453 -18.516 1 98.62 77 PHE A N 1
ATOM 651 C CA . PHE A 1 77 ? -1.642 -23.625 -19.531 1 98.62 77 PHE A CA 1
ATOM 652 C C . PHE A 1 77 ? -0.833 -22.359 -19.781 1 98.62 77 PHE A C 1
ATOM 654 O O . PHE A 1 77 ? -0.202 -21.828 -18.859 1 98.62 77 PHE A O 1
ATOM 661 N N . ALA A 1 78 ? -0.873 -21.922 -21.016 1 98.81 78 ALA A N 1
ATOM 662 C CA . ALA A 1 78 ? -0.182 -20.688 -21.359 1 98.81 78 ALA A CA 1
ATOM 663 C C . ALA A 1 78 ? -1.037 -19.797 -22.266 1 98.81 78 ALA A C 1
ATOM 665 O O . ALA A 1 78 ? -1.8 -20.312 -23.094 1 98.81 78 ALA A O 1
ATOM 666 N N . ALA A 1 79 ? -0.985 -18.547 -22.062 1 98.81 79 ALA A N 1
ATOM 667 C CA . ALA A 1 79 ? -1.529 -17.531 -22.953 1 98.81 79 ALA A CA 1
ATOM 668 C C . ALA A 1 79 ? -0.415 -16.703 -23.578 1 98.81 79 ALA A C 1
ATOM 670 O O . ALA A 1 79 ? 0.439 -16.156 -22.875 1 98.81 79 ALA A O 1
ATOM 671 N N . ILE A 1 80 ? -0.437 -16.625 -24.906 1 98.75 80 ILE A N 1
ATOM 672 C CA . ILE A 1 80 ? 0.654 -15.992 -25.656 1 98.75 80 ILE A CA 1
ATOM 673 C C . ILE A 1 80 ? 0.087 -15.031 -26.688 1 98.75 80 ILE A C 1
ATOM 675 O O . ILE A 1 80 ? -0.77 -15.406 -27.484 1 98.75 80 ILE A O 1
ATOM 679 N N . PRO A 1 81 ? 0.577 -13.781 -26.672 1 98.69 81 PRO A N 1
ATOM 680 C CA . PRO A 1 81 ? 0.147 -12.875 -27.734 1 98.69 81 PRO A CA 1
ATOM 681 C C . PRO A 1 81 ? 0.501 -13.398 -29.125 1 98.69 81 PRO A C 1
ATOM 683 O O . PRO A 1 81 ? 1.591 -13.945 -29.328 1 98.69 81 PRO A O 1
ATOM 686 N N . LYS A 1 82 ? -0.402 -13.227 -30.094 1 98.19 82 LYS A N 1
ATOM 687 C CA . LYS A 1 82 ? -0.211 -13.711 -31.453 1 98.19 82 LYS A CA 1
ATOM 688 C C . LYS A 1 82 ? 0.856 -12.898 -32.188 1 98.19 82 LYS A C 1
ATOM 690 O O . LYS A 1 82 ? 1.598 -13.438 -33 1 98.19 82 LYS A O 1
ATOM 695 N N . LYS A 1 83 ? 0.838 -11.625 -31.859 1 98.12 83 LYS A N 1
ATOM 696 C CA . LYS A 1 83 ? 1.816 -10.773 -32.531 1 98.12 83 LYS A CA 1
ATOM 697 C C . LYS A 1 83 ? 3.24 -11.227 -32.219 1 98.12 83 LYS A C 1
ATOM 699 O O . LYS A 1 83 ? 3.6 -11.414 -31.062 1 98.12 83 LYS A O 1
ATOM 704 N N . LYS A 1 84 ? 4.004 -11.367 -33.281 1 97.5 84 LYS A N 1
ATOM 705 C CA . LYS A 1 84 ? 5.367 -11.859 -33.125 1 97.5 84 LYS A CA 1
ATOM 706 C C . LYS A 1 84 ? 6.277 -10.805 -32.531 1 97.5 84 LYS A C 1
ATOM 708 O O . LYS A 1 84 ? 6.613 -9.805 -33.156 1 97.5 84 LYS A O 1
ATOM 713 N N . LYS A 1 85 ? 6.625 -11.055 -31.312 1 96.81 85 LYS A N 1
ATOM 714 C CA . LYS A 1 85 ? 7.523 -10.258 -30.484 1 96.81 85 LYS A CA 1
ATOM 715 C C . LYS A 1 85 ? 7.98 -11.055 -29.266 1 96.81 85 LYS A C 1
ATOM 717 O O . LYS A 1 85 ? 7.395 -12.086 -28.938 1 96.81 85 LYS A O 1
ATOM 722 N N . LYS A 1 86 ? 9.039 -10.648 -28.719 1 97.94 86 LYS A N 1
ATOM 723 C CA . LYS A 1 86 ? 9.445 -11.258 -27.453 1 97.94 86 LYS A CA 1
ATOM 724 C C . LYS A 1 86 ? 8.773 -10.57 -26.281 1 97.94 86 LYS A C 1
ATOM 726 O O . LYS A 1 86 ? 8.922 -9.359 -26.094 1 97.94 86 LYS A O 1
ATOM 731 N N . TYR A 1 87 ? 8.047 -11.305 -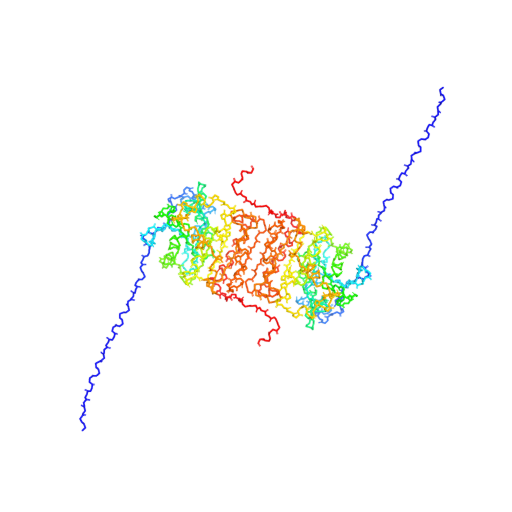25.547 1 98.69 87 TYR A N 1
ATOM 732 C CA . TYR A 1 87 ? 7.309 -10.773 -24.406 1 98.69 87 TYR A CA 1
ATOM 733 C C . TYR A 1 87 ? 7.898 -11.273 -23.094 1 98.69 87 TYR A C 1
ATOM 735 O O . TYR A 1 87 ? 8.32 -12.43 -23 1 98.69 87 TYR A O 1
ATOM 743 N N . PRO A 1 88 ? 7.98 -10.406 -22.062 1 98.75 88 PRO A N 1
ATOM 744 C CA . PRO A 1 88 ? 8.266 -10.93 -20.734 1 98.75 88 PRO A CA 1
ATOM 745 C C . PRO A 1 88 ? 7.234 -11.953 -20.266 1 98.75 88 PRO A C 1
ATOM 747 O O . PRO A 1 88 ? 6.148 -12.047 -20.844 1 98.75 88 PRO A O 1
ATOM 750 N N . VAL A 1 89 ? 7.613 -12.703 -19.266 1 98.88 89 VAL A N 1
ATOM 751 C CA . VAL A 1 89 ? 6.797 -13.836 -18.844 1 98.88 89 VAL A CA 1
ATOM 752 C C . VAL A 1 89 ? 6.305 -13.625 -17.422 1 98.88 89 VAL A C 1
ATOM 754 O O . VAL A 1 89 ? 7.062 -13.172 -16.547 1 98.88 89 VAL A O 1
ATOM 757 N N . ILE A 1 90 ? 5.07 -13.906 -17.188 1 98.94 90 ILE A N 1
ATOM 758 C CA . ILE A 1 90 ? 4.512 -14.055 -15.852 1 98.94 90 ILE A CA 1
ATOM 759 C C . ILE A 1 90 ? 4.227 -15.523 -15.57 1 98.94 90 ILE A C 1
ATOM 761 O O . ILE A 1 90 ? 3.436 -16.156 -16.281 1 98.94 90 ILE A O 1
ATOM 765 N N . VAL A 1 91 ? 4.902 -16.078 -14.617 1 98.94 91 VAL A N 1
ATOM 766 C CA . VAL A 1 91 ? 4.582 -17.406 -14.109 1 98.94 91 VAL A CA 1
ATOM 767 C C . VAL A 1 91 ? 3.562 -17.297 -12.977 1 98.94 91 VAL A C 1
ATOM 769 O O . VAL A 1 91 ? 3.867 -16.766 -11.906 1 98.94 91 VAL A O 1
ATOM 772 N N . PHE A 1 92 ? 2.426 -17.797 -13.289 1 98.81 92 PHE A N 1
ATOM 773 C CA . PHE A 1 92 ? 1.317 -17.719 -12.344 1 98.81 92 PHE A CA 1
ATOM 774 C C . PHE A 1 92 ? 1.289 -18.938 -11.438 1 98.81 92 PHE A C 1
ATOM 776 O O . PHE A 1 92 ? 1.263 -20.062 -11.906 1 98.81 92 PHE A O 1
ATOM 783 N N . ASN A 1 93 ? 1.347 -18.672 -10.125 1 98.75 93 ASN A N 1
ATOM 784 C CA . ASN A 1 93 ? 1.212 -19.703 -9.109 1 98.75 93 ASN A CA 1
ATOM 785 C C . ASN A 1 93 ? -0.173 -19.688 -8.469 1 98.75 93 ASN A C 1
ATOM 787 O O . ASN A 1 93 ? -0.482 -18.797 -7.676 1 98.75 93 ASN A O 1
ATOM 791 N N . ARG A 1 94 ? -0.938 -20.688 -8.766 1 97.56 94 ARG A N 1
ATOM 792 C CA . ARG A 1 94 ? -2.32 -20.75 -8.297 1 97.56 94 ARG A CA 1
ATOM 793 C C . ARG A 1 94 ? -2.381 -21.047 -6.805 1 97.56 94 ARG A C 1
ATOM 795 O O . ARG A 1 94 ? -1.48 -21.688 -6.258 1 97.56 94 ARG A O 1
ATOM 802 N N . GLY A 1 95 ? -3.453 -20.594 -6.191 1 97.5 95 GLY A N 1
ATOM 803 C CA . GLY A 1 95 ? -3.764 -20.984 -4.824 1 97.5 95 GLY A CA 1
ATOM 804 C C . GLY A 1 95 ? -4.477 -22.312 -4.723 1 97.5 95 GLY A C 1
ATOM 805 O O . GLY A 1 95 ? -4.344 -23.156 -5.609 1 97.5 95 GLY A O 1
ATOM 806 N N . GLY A 1 96 ? -5.02 -22.578 -3.635 1 96.62 96 GLY A N 1
ATOM 807 C CA . GLY A 1 96 ? -5.816 -23.766 -3.41 1 96.62 96 GLY A CA 1
ATOM 808 C C . GLY A 1 96 ? -4.977 -25 -3.154 1 96.62 96 GLY A C 1
ATOM 809 O O . GLY A 1 96 ? -3.793 -24.906 -2.824 1 96.62 96 GLY A O 1
ATOM 810 N N . ASN A 1 97 ? -5.609 -26.109 -3.158 1 96.62 97 ASN A N 1
ATOM 811 C CA . ASN A 1 97 ? -5.004 -27.422 -2.961 1 96.62 97 ASN A CA 1
ATOM 812 C C . ASN A 1 97 ? -5.762 -28.516 -3.717 1 96.62 97 ASN A C 1
ATOM 814 O O . ASN A 1 97 ? -6.973 -28.406 -3.91 1 96.62 97 ASN A O 1
ATOM 818 N N . ARG A 1 98 ? -4.996 -29.484 -4.129 1 96.56 98 ARG A N 1
ATOM 819 C CA . ARG A 1 98 ? -5.582 -30.547 -4.941 1 96.56 98 ARG A CA 1
ATOM 820 C C . ARG A 1 98 ? -6.328 -29.969 -6.141 1 96.56 98 ARG A C 1
ATOM 822 O O . ARG A 1 98 ? -5.746 -29.25 -6.957 1 96.56 98 ARG A O 1
ATOM 829 N N . ASN A 1 99 ? -7.625 -30.203 -6.25 1 95.56 99 ASN A N 1
ATOM 830 C CA . ASN A 1 99 ? -8.359 -29.703 -7.402 1 95.56 99 ASN A CA 1
ATOM 831 C C . ASN A 1 99 ? -9.086 -28.406 -7.074 1 95.56 99 ASN A C 1
ATOM 833 O O . ASN A 1 99 ? -9.641 -27.75 -7.965 1 95.56 99 ASN A O 1
ATOM 837 N N . PHE A 1 100 ? -9 -28.047 -5.789 1 94.5 100 PHE A N 1
ATOM 838 C CA . PHE A 1 100 ? -9.555 -26.75 -5.438 1 94.5 100 PHE A CA 1
ATOM 839 C C . PHE A 1 100 ? -8.727 -25.625 -6.047 1 94.5 100 PHE A C 1
ATOM 841 O O . PHE A 1 100 ? -7.52 -25.531 -5.816 1 94.5 100 PHE A O 1
ATOM 848 N N . ASN A 1 101 ? -9.336 -24.766 -6.863 1 94.12 101 ASN A N 1
ATOM 849 C CA . ASN A 1 101 ? -8.734 -23.641 -7.59 1 94.12 101 ASN A CA 1
ATOM 850 C C . ASN A 1 101 ? -7.805 -24.125 -8.695 1 94.12 101 ASN A C 1
ATOM 852 O O . ASN A 1 101 ? -6.906 -23.406 -9.117 1 94.12 101 ASN A O 1
ATOM 856 N N . ALA A 1 102 ? -7.98 -25.359 -9.172 1 96.62 102 ALA A N 1
ATOM 857 C CA . ALA A 1 102 ? -7.18 -25.859 -10.289 1 96.62 102 ALA A CA 1
ATOM 858 C C . ALA A 1 102 ? -7.43 -25.047 -11.555 1 96.62 102 ALA A C 1
ATOM 860 O O . ALA A 1 102 ? -8.555 -24.594 -11.805 1 96.62 102 ALA A O 1
ATOM 861 N N . LEU A 1 103 ? -6.395 -24.922 -12.375 1 97.25 103 LEU A N 1
ATOM 862 C CA . LEU A 1 103 ? -6.504 -24.234 -13.656 1 97.25 103 LEU A CA 1
ATOM 863 C C . LEU A 1 103 ? -7.266 -25.078 -14.672 1 97.25 103 LEU A C 1
ATOM 865 O O . LEU A 1 103 ? -7.113 -26.312 -14.703 1 97.25 103 LEU A O 1
ATOM 869 N N . GLY A 1 104 ? -8.008 -24.469 -15.398 1 96.44 104 GLY A N 1
ATOM 870 C CA . GLY A 1 104 ? -8.703 -25.016 -16.547 1 96.44 104 GLY A CA 1
ATOM 871 C C . GLY A 1 104 ? -8.953 -23.984 -17.641 1 96.44 104 GLY A C 1
ATOM 872 O O . GLY A 1 104 ? -8.672 -22.797 -17.469 1 96.44 104 GLY A O 1
ATOM 873 N N . LEU A 1 105 ? -9.398 -24.453 -18.797 1 95.62 105 LEU A N 1
ATOM 874 C CA . LEU A 1 105 ? -9.672 -23.516 -19.875 1 95.62 105 LEU A CA 1
ATOM 875 C C . LEU A 1 105 ? -10.711 -22.484 -19.453 1 95.62 105 LEU A C 1
ATOM 877 O O . LEU A 1 105 ? -10.492 -21.281 -19.609 1 95.62 105 LEU A O 1
ATOM 881 N N . PHE A 1 106 ? -11.789 -23.031 -18.859 1 93.94 106 PHE A N 1
ATOM 882 C CA . PHE A 1 106 ? -12.875 -22.188 -18.375 1 93.94 106 PHE A CA 1
ATOM 883 C C . PHE A 1 106 ? -13.023 -22.312 -16.859 1 93.94 106 PHE A C 1
ATOM 885 O O . PHE A 1 106 ? -12.594 -23.297 -16.266 1 93.94 106 PHE A O 1
ATOM 892 N N . ARG A 1 107 ? -13.617 -21.297 -16.281 1 87.81 107 ARG A N 1
ATOM 893 C CA . ARG A 1 107 ? -13.875 -21.328 -14.844 1 87.81 107 ARG A CA 1
ATOM 894 C C . ARG A 1 107 ? -14.742 -22.516 -14.469 1 87.81 107 ARG A C 1
ATOM 896 O O . ARG A 1 107 ? -15.703 -22.844 -15.172 1 87.81 107 ARG A O 1
ATOM 903 N N . SER A 1 108 ? -14.383 -23.047 -13.375 1 84.31 108 SER A N 1
ATOM 904 C CA . SER A 1 108 ? -15.18 -24.141 -12.836 1 84.31 108 SER A CA 1
ATOM 905 C C . SER A 1 108 ? -15.828 -23.766 -11.516 1 84.31 108 SER A C 1
ATOM 907 O O . SER A 1 108 ? -15.148 -23.328 -10.586 1 84.31 108 SER A O 1
ATOM 909 N N . ARG A 1 109 ? -17.047 -23.938 -11.477 1 81.06 109 ARG A N 1
ATOM 910 C CA . ARG A 1 109 ? -17.781 -23.625 -10.25 1 81.06 109 ARG A CA 1
ATOM 911 C C . ARG A 1 109 ? -17.578 -24.734 -9.211 1 81.06 109 ARG A C 1
ATOM 913 O O . ARG A 1 109 ? -17.516 -24.469 -8.008 1 81.06 109 ARG A O 1
ATOM 920 N N . GLU A 1 110 ? -17.438 -25.891 -9.664 1 77.06 110 GLU A N 1
ATOM 921 C CA . GLU A 1 110 ? -17.359 -27.047 -8.797 1 77.06 110 GLU A CA 1
ATOM 922 C C . GLU A 1 110 ? -16.109 -27 -7.91 1 77.06 110 GLU A C 1
ATOM 924 O O . GLU A 1 110 ? -16.188 -27.25 -6.707 1 77.06 110 GLU A O 1
ATOM 929 N N . ASN A 1 111 ? -15.062 -26.656 -8.445 1 80.19 111 ASN A N 1
ATOM 930 C CA . ASN A 1 111 ? -13.828 -26.641 -7.676 1 80.19 111 ASN A CA 1
ATOM 931 C C . ASN A 1 111 ? -13.281 -25.219 -7.535 1 80.19 111 ASN A C 1
ATOM 933 O O . ASN A 1 111 ? -12.125 -25.016 -7.176 1 80.19 111 ASN A O 1
ATOM 937 N N . LYS A 1 112 ? -14.102 -24.25 -7.949 1 81.31 112 LYS A N 1
ATOM 938 C CA . LYS A 1 112 ? -13.695 -22.844 -7.938 1 81.31 112 LYS A CA 1
ATOM 939 C C . LYS A 1 112 ? -12.422 -22.641 -8.75 1 81.31 112 LYS A C 1
ATOM 941 O O . LYS A 1 112 ? -11.492 -21.953 -8.297 1 81.31 112 LYS A O 1
ATOM 946 N N . GLY A 1 113 ? -12.422 -23.312 -9.844 1 86.12 113 GLY A N 1
ATOM 947 C CA . GLY A 1 113 ? -11.25 -23.312 -10.695 1 86.12 113 GLY A CA 1
ATOM 948 C C . GLY A 1 113 ? -11.055 -22.016 -11.438 1 86.12 113 GLY A C 1
ATOM 949 O O . GLY A 1 113 ? -12.023 -21.328 -11.789 1 86.12 113 GLY A O 1
ATOM 950 N N . ILE A 1 114 ? -9.781 -21.688 -11.703 1 87.75 114 ILE A N 1
ATOM 951 C CA . ILE A 1 114 ? -9.414 -20.469 -12.414 1 87.75 114 ILE A CA 1
ATOM 952 C C . ILE A 1 114 ? -9.453 -20.719 -13.914 1 87.75 114 ILE A C 1
ATOM 954 O O . ILE A 1 114 ? -8.781 -21.625 -14.422 1 87.75 114 ILE A O 1
ATOM 958 N N . GLY A 1 115 ? -10.25 -19.969 -14.594 1 90.88 115 GLY A N 1
ATOM 959 C CA . GLY A 1 115 ? -10.297 -20.047 -16.047 1 90.88 115 GLY A CA 1
ATOM 960 C C . GLY A 1 115 ? -9.18 -19.266 -16.719 1 90.88 115 GLY A C 1
ATOM 961 O O . GLY A 1 115 ? -9.148 -18.031 -16.641 1 90.88 115 GLY A O 1
ATOM 962 N N . VAL A 1 116 ? -8.336 -19.969 -17.422 1 94.75 116 VAL A N 1
ATOM 963 C CA . VAL A 1 116 ? -7.176 -19.328 -18.031 1 94.75 116 VAL A CA 1
ATOM 964 C C . VAL A 1 116 ? -7.629 -18.438 -19.203 1 94.75 116 VAL A C 1
ATOM 966 O O . VAL A 1 116 ? -6.992 -17.438 -19.5 1 94.75 116 VAL A O 1
ATOM 969 N N . VAL A 1 117 ? -8.758 -18.688 -19.781 1 94.12 117 VAL A N 1
ATOM 970 C CA . VAL A 1 117 ? -9.289 -17.891 -20.891 1 94.12 117 VAL A CA 1
ATOM 971 C C . VAL A 1 117 ? -9.586 -16.484 -20.406 1 94.12 117 VAL A C 1
ATOM 973 O O . VAL A 1 117 ? -9.414 -15.508 -21.141 1 94.12 117 VAL A O 1
ATOM 976 N N . SER A 1 118 ? -9.969 -16.422 -19.188 1 92.38 118 SER A N 1
ATOM 977 C CA . SER A 1 118 ? -10.289 -15.109 -18.656 1 92.38 118 SER A CA 1
ATOM 978 C C . SER A 1 118 ? -9.07 -14.477 -17.984 1 92.38 118 SER A C 1
ATOM 980 O O . SER A 1 118 ? -8.609 -13.414 -18.391 1 92.38 118 SER A O 1
ATOM 982 N N . TYR A 1 119 ? -8.492 -15.172 -17.125 1 95 119 TYR A N 1
ATOM 983 C CA . TYR A 1 119 ? -7.461 -14.586 -16.266 1 95 119 TYR A CA 1
ATOM 984 C C . TYR A 1 119 ? -6.145 -14.445 -17.016 1 95 119 TYR A C 1
ATOM 986 O O . TYR A 1 119 ? -5.562 -13.352 -17.062 1 95 119 TYR A O 1
ATOM 994 N N . PHE A 1 120 ? -5.688 -15.484 -17.719 1 97.81 120 PHE A N 1
ATOM 995 C CA . PHE A 1 120 ? -4.418 -15.43 -18.438 1 97.81 120 PHE A CA 1
ATOM 996 C C . PHE A 1 120 ? -4.52 -14.516 -19.641 1 97.81 120 PHE A C 1
ATOM 998 O O . PHE A 1 120 ? -3.582 -13.773 -19.953 1 97.81 120 PHE A O 1
ATOM 1005 N N . SER A 1 121 ? -5.656 -14.625 -20.344 1 96.75 121 SER A N 1
ATOM 1006 C CA . SER A 1 121 ? -5.781 -13.805 -21.547 1 96.75 121 SER A CA 1
ATOM 1007 C C . SER A 1 121 ? -5.762 -12.32 -21.203 1 96.75 121 SER A C 1
ATOM 1009 O O . SER A 1 121 ? -5.258 -11.508 -21.984 1 96.75 121 SER A O 1
ATOM 1011 N N . TYR A 1 122 ? -6.281 -11.984 -20.047 1 97.38 122 TYR A N 1
ATOM 1012 C CA . TYR A 1 122 ? -6.223 -10.594 -19.625 1 97.38 122 TYR A CA 1
ATOM 1013 C C . TYR A 1 122 ? -4.777 -10.133 -19.438 1 97.38 122 TYR A C 1
ATOM 1015 O O . TYR A 1 122 ? -4.367 -9.117 -20 1 97.38 122 TYR A O 1
ATOM 1023 N N . LEU A 1 123 ? -4.012 -10.875 -18.734 1 98.38 123 LEU A N 1
ATOM 1024 C CA . LEU A 1 123 ? -2.613 -10.531 -18.5 1 98.38 123 LEU A CA 1
ATOM 1025 C C . LEU A 1 123 ? -1.83 -10.531 -19.812 1 98.38 123 LEU A C 1
ATOM 1027 O O . LEU A 1 123 ? -0.997 -9.656 -20.047 1 98.38 123 LEU A O 1
ATOM 1031 N N . ALA A 1 124 ? -2.123 -11.461 -20.641 1 98.56 124 ALA A N 1
ATOM 1032 C CA . ALA A 1 124 ? -1.444 -11.547 -21.938 1 98.56 124 ALA A CA 1
ATOM 1033 C C . ALA A 1 124 ? -1.779 -10.352 -22.812 1 98.56 124 ALA A C 1
ATOM 1035 O O . ALA A 1 124 ? -0.933 -9.875 -23.578 1 98.56 124 ALA A O 1
ATOM 1036 N N . SER A 1 125 ? -3.025 -9.898 -22.734 1 98.06 125 SER A N 1
ATOM 1037 C CA . SER A 1 125 ? -3.449 -8.742 -23.516 1 98.06 125 SER A CA 1
ATOM 1038 C C . SER A 1 125 ? -2.693 -7.484 -23.094 1 98.06 125 SER A C 1
ATOM 1040 O O . SER A 1 125 ? -2.705 -6.48 -23.812 1 98.06 125 SER A O 1
ATOM 1042 N N . LYS A 1 126 ? -2.02 -7.582 -21.969 1 98.31 126 LYS A N 1
ATOM 1043 C CA . LYS A 1 126 ? -1.209 -6.461 -21.5 1 98.31 126 LYS A CA 1
ATOM 1044 C C . LYS A 1 126 ? 0.25 -6.625 -21.922 1 98.31 126 LYS A C 1
ATOM 1046 O O . LYS A 1 126 ? 1.123 -5.898 -21.438 1 98.31 126 LYS A O 1
ATOM 1051 N N . GLY A 1 127 ? 0.555 -7.578 -22.766 1 98.38 127 GLY A N 1
ATOM 1052 C CA . GLY A 1 127 ? 1.88 -7.719 -23.344 1 98.38 127 GLY A CA 1
ATOM 1053 C C . GLY A 1 127 ? 2.762 -8.695 -22.594 1 98.38 127 GLY A C 1
ATOM 1054 O O . GLY A 1 127 ? 3.963 -8.469 -22.438 1 98.38 127 GLY A O 1
ATOM 1055 N N . TYR A 1 128 ? 2.162 -9.75 -22.141 1 98.81 128 TYR A N 1
ATOM 1056 C CA . TYR A 1 128 ? 2.928 -10.766 -21.438 1 98.81 128 TYR A CA 1
ATOM 1057 C C . TYR A 1 128 ? 2.619 -12.164 -21.969 1 98.81 128 TYR A C 1
ATOM 1059 O O . TYR A 1 128 ? 1.521 -12.406 -22.469 1 98.81 128 TYR A O 1
ATOM 1067 N N . VAL A 1 129 ? 3.582 -13.008 -21.891 1 98.81 129 VAL A N 1
ATOM 1068 C CA . VAL A 1 129 ? 3.299 -14.438 -21.875 1 98.81 129 VAL A CA 1
ATOM 1069 C C . VAL A 1 129 ? 2.973 -14.883 -20.453 1 98.81 129 VAL A C 1
ATOM 1071 O O . VAL A 1 129 ? 3.668 -14.508 -19.5 1 98.81 129 VAL A O 1
ATOM 1074 N N . VAL A 1 130 ? 1.883 -15.578 -20.297 1 98.88 130 VAL A N 1
ATOM 1075 C CA . VAL A 1 130 ? 1.468 -16.047 -18.984 1 98.88 130 VAL A CA 1
ATOM 1076 C C . VAL A 1 130 ? 1.406 -17.578 -18.969 1 98.88 130 VAL A C 1
ATOM 1078 O O . VAL A 1 130 ? 0.852 -18.188 -19.891 1 98.88 130 VAL A O 1
ATOM 1081 N N . ILE A 1 131 ? 2.01 -18.188 -17.969 1 98.88 131 ILE A N 1
ATOM 1082 C CA . ILE A 1 131 ? 1.972 -19.641 -17.859 1 98.88 131 ILE A CA 1
ATOM 1083 C C . ILE A 1 131 ? 1.788 -20.031 -16.391 1 98.88 131 ILE A C 1
ATOM 1085 O O . ILE A 1 131 ? 2.283 -19.359 -15.492 1 98.88 131 ILE A O 1
ATOM 1089 N N . GLY A 1 132 ? 1.047 -21.031 -16.141 1 98.75 132 GLY A N 1
ATOM 1090 C CA . GLY A 1 132 ? 0.829 -21.625 -14.836 1 98.75 132 GLY A CA 1
ATOM 1091 C C . GLY A 1 132 ? 0.513 -23.094 -14.891 1 98.75 132 GLY A C 1
ATOM 1092 O O . GLY A 1 132 ? 0.065 -23.609 -15.922 1 98.75 132 GLY A O 1
ATOM 1093 N N . CYS A 1 133 ? 0.734 -23.797 -13.812 1 98.62 133 CYS A N 1
ATOM 1094 C CA . CYS A 1 133 ? 0.494 -25.234 -13.812 1 98.62 133 CYS A CA 1
ATOM 1095 C C . CYS A 1 133 ? -0.422 -25.641 -12.664 1 98.62 133 CYS A C 1
ATOM 1097 O O . CYS A 1 133 ? -0.73 -24.828 -11.797 1 98.62 133 CYS A O 1
ATOM 1099 N N . ASN A 1 134 ? -0.902 -26.828 -12.688 1 98.12 134 ASN A N 1
ATOM 1100 C CA . ASN A 1 134 ? -1.776 -27.375 -11.656 1 98.12 134 ASN A CA 1
ATOM 1101 C C . ASN A 1 134 ? -0.981 -28.109 -10.578 1 98.12 134 ASN A C 1
ATOM 1103 O O . ASN A 1 134 ? -1.561 -28.75 -9.703 1 98.12 134 ASN A O 1
ATOM 1107 N N . TYR A 1 135 ? 0.318 -28 -10.539 1 98.31 135 TYR A N 1
ATOM 1108 C CA . TYR A 1 135 ? 1.183 -28.734 -9.633 1 98.31 135 TYR A CA 1
ATOM 1109 C C . TYR A 1 135 ? 0.91 -30.234 -9.719 1 98.31 135 TYR A C 1
ATOM 1111 O O . TYR A 1 135 ? -0.098 -30.656 -10.289 1 98.31 135 TYR A O 1
ATOM 1119 N N . ARG A 1 136 ? 1.844 -31.094 -9.188 1 98.62 136 ARG A N 1
ATOM 1120 C CA . ARG A 1 136 ? 1.606 -32.531 -9.07 1 98.62 136 ARG A CA 1
ATOM 1121 C C . ARG A 1 136 ? 0.356 -32.812 -8.242 1 98.62 136 ARG A C 1
ATOM 1123 O O . ARG A 1 136 ? 0.093 -32.125 -7.254 1 98.62 136 ARG A O 1
ATOM 1130 N N . GLY A 1 137 ? -0.434 -33.75 -8.75 1 97.56 137 GLY A N 1
ATOM 1131 C CA . GLY A 1 137 ? -1.624 -34.188 -8.031 1 97.56 137 GLY A CA 1
ATOM 1132 C C . GLY A 1 137 ? -2.84 -33.312 -8.328 1 97.56 137 GLY A C 1
ATOM 1133 O O . GLY A 1 137 ? -3.947 -33.625 -7.887 1 97.56 137 GLY A O 1
ATOM 1134 N N . GLY A 1 138 ? -2.723 -32.25 -9.078 1 96.38 138 GLY A N 1
ATOM 1135 C CA . GLY A 1 138 ? -3.836 -31.391 -9.43 1 96.38 138 GLY A CA 1
ATOM 1136 C C . GLY A 1 138 ? -4.246 -31.5 -10.891 1 96.38 138 GLY A C 1
ATOM 1137 O O . GLY A 1 138 ? -3.408 -31.75 -11.758 1 96.38 138 GLY A O 1
ATOM 1138 N N . GLY A 1 139 ? -5.512 -31.219 -11.102 1 95.44 139 GLY A N 1
ATOM 1139 C CA . GLY A 1 139 ? -5.977 -31.359 -12.477 1 95.44 139 GLY A CA 1
ATOM 1140 C C . GLY A 1 139 ? -5.598 -32.688 -13.109 1 95.44 139 GLY A C 1
ATOM 1141 O O . GLY A 1 139 ? -5.859 -33.75 -12.539 1 95.44 139 GLY A O 1
ATOM 1142 N N . ASN A 1 140 ? -4.949 -32.531 -14.281 1 96.62 140 ASN A N 1
ATOM 1143 C CA . ASN A 1 140 ? -4.52 -33.75 -14.984 1 96.62 140 ASN A CA 1
ATOM 1144 C C . ASN A 1 140 ? -3.031 -34 -14.789 1 96.62 140 ASN A C 1
ATOM 1146 O O . ASN A 1 140 ? -2.41 -34.719 -15.586 1 96.62 140 ASN A O 1
ATOM 1150 N N . SER A 1 141 ? -2.447 -33.406 -13.789 1 98.38 141 SER A N 1
ATOM 1151 C CA . SER A 1 141 ? -1.049 -33.656 -13.461 1 98.38 141 SER A CA 1
ATOM 1152 C C . SER A 1 141 ? -0.88 -34.969 -12.703 1 98.38 141 SER A C 1
ATOM 1154 O O . SER A 1 141 ? -1.738 -35.344 -11.906 1 98.38 141 SER A O 1
ATOM 1156 N N . GLU A 1 142 ? 0.233 -35.594 -12.953 1 98.5 142 GLU A N 1
ATOM 1157 C CA . GLU A 1 142 ? 0.579 -36.781 -12.219 1 98.5 142 GLU A CA 1
ATOM 1158 C C . GLU A 1 142 ? 1.127 -36.469 -10.836 1 98.5 142 GLU A C 1
ATOM 1160 O O . GLU A 1 142 ? 1.457 -35.312 -10.555 1 98.5 142 GLU A O 1
ATOM 1165 N N . GLY A 1 143 ? 1.168 -37.5 -9.945 1 98 143 GLY A N 1
ATOM 1166 C CA . GLY A 1 143 ? 1.774 -37.375 -8.625 1 98 143 GLY A CA 1
ATOM 1167 C C . GLY A 1 143 ? 0.783 -36.969 -7.555 1 98 143 GLY A C 1
ATOM 1168 O O . GLY A 1 143 ? -0.417 -37.219 -7.684 1 98 143 GLY A O 1
ATOM 1169 N N . LYS A 1 144 ? 1.375 -36.438 -6.445 1 97.75 144 LYS A N 1
ATOM 1170 C CA . LYS A 1 144 ? 0.571 -36.062 -5.289 1 97.75 144 LYS A CA 1
ATOM 1171 C C . LYS A 1 144 ? 0.924 -34.656 -4.82 1 97.75 144 LYS A C 1
ATOM 1173 O O . LYS A 1 144 ? 2.1 -34.281 -4.77 1 97.75 144 LYS A O 1
ATOM 1178 N N . ASP A 1 145 ? -0.151 -33.938 -4.613 1 98.12 145 ASP A N 1
ATOM 1179 C CA . ASP A 1 145 ? 0.023 -32.625 -4.016 1 98.12 145 ASP A CA 1
ATOM 1180 C C . ASP A 1 145 ? 0.724 -32.719 -2.662 1 98.12 145 ASP A C 1
ATOM 1182 O O . ASP A 1 145 ? 0.345 -33.531 -1.817 1 98.12 145 ASP A O 1
ATOM 1186 N N . GLN A 1 146 ? 1.75 -31.891 -2.465 1 98.19 146 GLN A N 1
ATOM 1187 C CA . GLN A 1 146 ? 2.477 -31.922 -1.2 1 98.19 146 GLN A CA 1
ATOM 1188 C C . GLN A 1 146 ? 2.438 -30.578 -0.501 1 98.19 146 GLN A C 1
ATOM 1190 O O . GLN A 1 146 ? 3.195 -30.328 0.442 1 98.19 146 GLN A O 1
ATOM 1195 N N . PHE A 1 147 ? 1.646 -29.672 -0.98 1 98.31 147 PHE A N 1
ATOM 1196 C CA . PHE A 1 147 ? 1.385 -28.359 -0.416 1 98.31 147 PHE A CA 1
ATOM 1197 C C . PHE A 1 147 ? 2.689 -27.641 -0.067 1 98.31 147 PHE A C 1
ATOM 1199 O O . PHE A 1 147 ? 2.9 -27.25 1.082 1 98.31 147 PHE A O 1
ATOM 1206 N N . GLY A 1 148 ? 3.484 -27.406 -1.074 1 98.06 148 GLY A N 1
ATOM 1207 C CA . GLY A 1 148 ? 4.723 -26.656 -0.868 1 98.06 148 GLY A CA 1
ATOM 1208 C C . GLY A 1 148 ? 5.918 -27.562 -0.635 1 98.06 148 GLY A C 1
ATOM 1209 O O . GLY A 1 148 ? 6.941 -27.125 -0.104 1 98.06 148 GLY A O 1
ATOM 1210 N N . GLY A 1 149 ? 5.742 -28.797 -0.879 1 97.69 149 GLY A N 1
ATOM 1211 C CA . GLY A 1 149 ? 6.859 -29.734 -0.88 1 97.69 149 GLY A CA 1
ATOM 1212 C C . GLY A 1 149 ? 7.531 -29.859 -2.234 1 97.69 149 GLY A C 1
ATOM 1213 O O . GLY A 1 149 ? 7.977 -28.859 -2.807 1 97.69 149 GLY A O 1
ATOM 1214 N N . GLU A 1 150 ? 7.52 -31.047 -2.803 1 97.5 150 GLU A N 1
ATOM 1215 C CA . GLU A 1 150 ? 8.188 -31.281 -4.078 1 97.5 150 GLU A CA 1
ATOM 1216 C C . GLU A 1 150 ? 7.445 -30.609 -5.227 1 97.5 150 GLU A C 1
ATOM 1218 O O . GLU A 1 150 ? 7.98 -30.469 -6.328 1 97.5 150 GLU A O 1
ATOM 1223 N N . ASP A 1 151 ? 6.242 -30.172 -4.953 1 98.06 151 ASP A N 1
ATOM 1224 C CA . ASP A 1 151 ? 5.484 -29.469 -5.992 1 98.06 151 ASP A CA 1
ATOM 1225 C C . ASP A 1 151 ? 6.148 -28.156 -6.367 1 98.06 151 ASP A C 1
ATOM 1227 O O . ASP A 1 151 ? 5.832 -27.562 -7.402 1 98.06 151 ASP A O 1
ATOM 1231 N N . VAL A 1 152 ? 7.062 -27.594 -5.551 1 98.69 152 VAL A N 1
ATOM 1232 C CA . VAL A 1 152 ? 7.828 -26.406 -5.914 1 98.69 152 VAL A CA 1
ATOM 1233 C C . VAL A 1 152 ? 8.648 -26.688 -7.168 1 98.69 152 VAL A C 1
ATOM 1235 O O . VAL A 1 152 ? 8.844 -25.797 -8 1 98.69 152 VAL A O 1
ATOM 1238 N N . ASN A 1 153 ? 9.094 -27.938 -7.363 1 98.44 153 ASN A N 1
ATOM 1239 C CA . ASN A 1 153 ? 9.852 -28.328 -8.547 1 98.44 153 ASN A CA 1
ATOM 1240 C C . ASN A 1 153 ? 9.031 -28.156 -9.82 1 98.44 153 ASN A C 1
ATOM 1242 O O . ASN A 1 153 ? 9.586 -27.922 -10.891 1 98.44 153 ASN A O 1
ATOM 1246 N N . ASP A 1 154 ? 7.719 -28.328 -9.656 1 98.75 154 ASP A N 1
ATOM 1247 C CA . ASP A 1 154 ? 6.844 -28.156 -10.812 1 98.75 154 ASP A CA 1
ATOM 1248 C C . ASP A 1 154 ? 6.863 -26.719 -11.328 1 98.75 154 ASP A C 1
ATOM 1250 O O . ASP A 1 154 ? 6.777 -26.484 -12.539 1 98.75 154 ASP A O 1
ATOM 1254 N N . VAL A 1 155 ? 7.027 -25.75 -10.422 1 98.81 155 VAL A N 1
ATOM 1255 C CA . VAL A 1 155 ? 7.133 -24.344 -10.797 1 98.81 155 VAL A CA 1
ATOM 1256 C C . VAL A 1 155 ? 8.531 -24.062 -11.352 1 98.81 155 VAL A C 1
ATOM 1258 O O . VAL A 1 155 ? 8.672 -23.375 -12.367 1 98.81 155 VAL A O 1
ATOM 1261 N N . LEU A 1 156 ? 9.531 -24.562 -10.719 1 98.69 156 LEU A N 1
ATOM 1262 C CA . LEU A 1 156 ? 10.898 -24.375 -11.188 1 98.69 156 LEU A CA 1
ATOM 1263 C C . LEU A 1 156 ? 11.07 -24.906 -12.602 1 98.69 156 LEU A C 1
ATOM 1265 O O . LEU A 1 156 ? 11.75 -24.281 -13.43 1 98.69 156 LEU A O 1
ATOM 1269 N N . ALA A 1 157 ? 10.438 -26.031 -12.898 1 98.38 157 ALA A N 1
ATOM 1270 C CA . ALA A 1 157 ? 10.531 -26.625 -14.227 1 98.38 157 ALA A CA 1
ATOM 1271 C C . ALA A 1 157 ? 9.891 -25.719 -15.273 1 98.38 157 ALA A C 1
ATOM 1273 O O . ALA A 1 157 ? 10.297 -25.719 -16.438 1 98.38 157 ALA A O 1
ATOM 1274 N N . LEU A 1 158 ? 8.859 -24.953 -14.852 1 98.06 158 LEU A N 1
ATOM 1275 C CA . LEU A 1 158 ? 8.227 -24.031 -15.781 1 98.06 158 LEU A CA 1
ATOM 1276 C C . LEU A 1 158 ? 9.234 -23.016 -16.312 1 98.06 158 LEU A C 1
ATOM 1278 O O . LEU A 1 158 ? 9.094 -22.531 -17.438 1 98.06 158 LEU A O 1
ATOM 1282 N N . LEU A 1 159 ? 10.281 -22.703 -15.547 1 97.75 159 LEU A N 1
ATOM 1283 C CA . LEU A 1 159 ? 11.266 -21.703 -15.953 1 97.75 159 LEU A CA 1
ATOM 1284 C C . LEU A 1 159 ? 12.07 -22.188 -17.1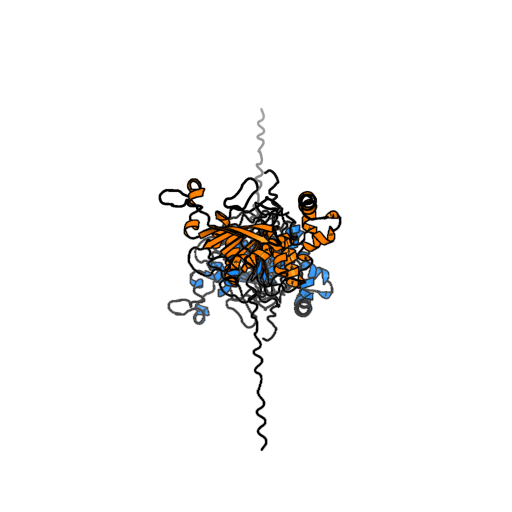56 1 97.75 159 LEU A C 1
ATOM 1286 O O . LEU A 1 159 ? 12.594 -21.391 -17.922 1 97.75 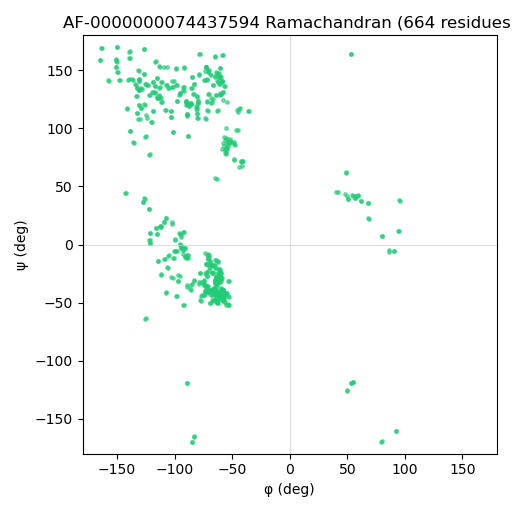159 LEU A O 1
ATOM 1290 N N . ASP A 1 160 ? 12.117 -23.469 -17.312 1 96.25 160 ASP A N 1
ATOM 1291 C CA . ASP A 1 160 ? 12.727 -24.047 -18.516 1 96.25 160 ASP A CA 1
ATOM 1292 C C . ASP A 1 160 ? 11.703 -24.219 -19.625 1 96.25 160 ASP A C 1
ATOM 1294 O O . ASP A 1 160 ? 12.016 -24.047 -20.797 1 96.25 160 ASP A O 1
ATOM 1298 N N . VAL A 1 161 ? 10.508 -24.562 -19.234 1 97.75 161 VAL A N 1
ATOM 1299 C CA . VAL A 1 161 ? 9.422 -24.75 -20.188 1 97.75 161 VAL A CA 1
ATOM 1300 C C . VAL A 1 161 ? 9.203 -23.469 -21 1 97.75 161 VAL A C 1
ATOM 1302 O O . VAL A 1 161 ? 8.969 -23.516 -22.203 1 97.75 161 VAL A O 1
ATOM 1305 N N . VAL A 1 162 ? 9.305 -22.344 -20.359 1 97.44 162 VAL A N 1
ATOM 1306 C CA . VAL A 1 162 ? 9.008 -21.062 -21 1 97.44 162 VAL A CA 1
ATOM 1307 C C . VAL A 1 162 ? 9.961 -20.828 -22.172 1 97.44 162 VAL A C 1
ATOM 1309 O O . VAL A 1 162 ? 9.586 -20.219 -23.188 1 97.44 162 VAL A O 1
ATOM 1312 N N . LYS A 1 163 ? 11.141 -21.391 -22.156 1 96.44 163 LYS A N 1
ATOM 1313 C CA . LYS A 1 163 ? 12.133 -21.234 -23.219 1 96.44 163 LYS A CA 1
ATOM 1314 C C . LYS A 1 163 ? 11.703 -21.953 -24.484 1 96.44 163 LYS A C 1
ATOM 1316 O O . LYS A 1 163 ? 12.234 -21.688 -25.562 1 96.44 163 LYS A O 1
ATOM 1321 N N . GLU A 1 164 ? 10.836 -22.844 -24.328 1 97.06 164 GLU A N 1
ATOM 1322 C CA . GLU A 1 164 ? 10.391 -23.656 -25.438 1 97.06 164 GLU A CA 1
ATOM 1323 C C . GLU A 1 164 ? 9.125 -23.078 -26.078 1 97.06 164 GLU A C 1
ATOM 1325 O O . GLU A 1 164 ? 8.617 -23.625 -27.062 1 97.06 164 GLU A O 1
ATOM 1330 N N . LEU A 1 165 ? 8.594 -22.016 -25.531 1 97.25 165 LEU A N 1
ATOM 1331 C CA . LEU A 1 165 ? 7.387 -21.375 -26.031 1 97.25 165 LEU A CA 1
ATOM 1332 C C . LEU A 1 165 ? 7.742 -20.266 -27.031 1 97.25 165 LEU A C 1
ATOM 1334 O O . LEU A 1 165 ? 8.828 -19.688 -26.969 1 97.25 165 LEU A O 1
ATOM 1338 N N . PRO A 1 166 ? 6.855 -20 -27.922 1 96.56 166 PRO A N 1
ATOM 1339 C CA . PRO A 1 166 ? 7.098 -18.875 -28.828 1 96.56 166 PRO A CA 1
ATOM 1340 C C . PRO A 1 166 ? 6.938 -17.516 -28.156 1 96.56 166 PRO A C 1
ATOM 1342 O O . PRO A 1 166 ? 6.219 -17.391 -27.172 1 96.56 166 PRO A O 1
ATOM 1345 N N . ASN A 1 167 ? 7.613 -16.469 -28.625 1 97.56 167 ASN A N 1
ATOM 1346 C CA . ASN A 1 167 ? 7.43 -15.07 -28.281 1 97.56 167 ASN A CA 1
ATOM 1347 C C . ASN A 1 167 ? 7.848 -14.789 -26.844 1 97.56 167 ASN A C 1
ATOM 1349 O O . ASN A 1 167 ? 7.207 -14.008 -26.141 1 97.56 167 ASN A O 1
ATOM 1353 N N . VAL A 1 168 ? 8.922 -15.492 -26.391 1 97.81 168 VAL A N 1
ATOM 1354 C CA . VAL A 1 168 ? 9.258 -15.367 -24.984 1 97.81 168 VAL A CA 1
ATOM 1355 C C . VAL A 1 168 ? 10.609 -14.672 -24.828 1 97.81 168 VAL A C 1
ATOM 1357 O O . VAL A 1 168 ? 11.57 -15.008 -25.516 1 97.81 168 VAL A O 1
ATOM 1360 N N . ALA A 1 169 ? 10.625 -13.664 -24.016 1 97.25 169 ALA A N 1
ATOM 1361 C CA . ALA A 1 169 ? 11.867 -13.148 -23.453 1 97.25 169 ALA A CA 1
ATOM 1362 C C . ALA A 1 169 ? 12.234 -13.867 -22.156 1 97.25 169 ALA A C 1
ATOM 1364 O O . ALA A 1 169 ? 11.867 -13.422 -21.062 1 97.25 169 ALA A O 1
ATOM 1365 N N . ALA A 1 170 ? 13.039 -14.883 -22.281 1 94.38 170 ALA A N 1
ATOM 1366 C CA . ALA A 1 170 ? 13.234 -15.844 -21.188 1 94.38 170 ALA A CA 1
ATOM 1367 C C . ALA A 1 170 ? 14.078 -15.242 -20.078 1 94.38 170 ALA A C 1
ATOM 1369 O O . ALA A 1 170 ? 14.172 -15.82 -18.984 1 94.38 170 ALA A O 1
ATOM 1370 N N . ASP A 1 171 ? 14.641 -14.062 -20.25 1 95.94 171 ASP A N 1
ATOM 1371 C CA . ASP A 1 171 ? 15.43 -13.406 -19.203 1 95.94 171 ASP A CA 1
ATOM 1372 C C . ASP A 1 171 ? 14.57 -12.422 -18.406 1 95.94 171 ASP A C 1
ATOM 1374 O O . ASP A 1 171 ? 15.055 -11.781 -17.469 1 95.94 171 ASP A O 1
ATOM 1378 N N . LYS A 1 172 ? 13.312 -12.281 -18.719 1 98.06 172 LYS A N 1
ATOM 1379 C CA . LYS A 1 172 ? 12.375 -11.383 -18.062 1 98.06 172 LYS A CA 1
ATOM 1380 C C . LYS A 1 172 ? 11.18 -12.148 -17.5 1 98.06 172 LYS A C 1
ATOM 1382 O O . LYS A 1 172 ? 10.078 -12.086 -18.062 1 98.06 172 LYS A O 1
ATOM 1387 N N . ILE A 1 173 ? 11.383 -12.797 -16.391 1 98.75 173 ILE A N 1
ATOM 1388 C CA . ILE A 1 173 ? 10.352 -13.625 -15.781 1 98.75 173 ILE A CA 1
ATOM 1389 C C . ILE A 1 173 ? 9.938 -13.039 -14.438 1 98.75 173 ILE A C 1
ATOM 1391 O O . ILE A 1 173 ? 10.781 -12.695 -13.609 1 98.75 173 ILE A O 1
ATOM 1395 N N . GLY A 1 174 ? 8.695 -12.812 -14.234 1 98.88 174 GLY A N 1
ATOM 1396 C CA . GLY A 1 174 ? 8.109 -12.477 -12.945 1 98.88 174 GLY A CA 1
ATOM 1397 C C . GLY A 1 174 ? 7.18 -13.555 -12.422 1 98.88 174 GLY A C 1
ATOM 1398 O O . GLY A 1 174 ? 6.602 -14.312 -13.195 1 98.88 174 GLY A O 1
ATOM 1399 N N . LEU A 1 175 ? 7.062 -13.594 -11.102 1 98.94 175 LEU A N 1
ATOM 1400 C CA . LEU A 1 175 ? 6.121 -14.508 -10.461 1 98.94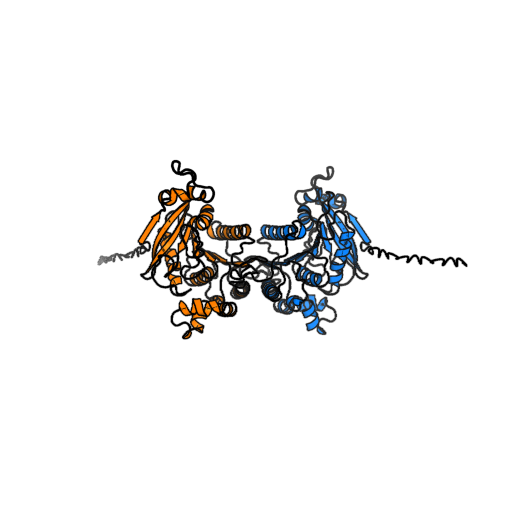 175 LEU A CA 1
ATOM 1401 C C . LEU A 1 175 ? 4.863 -13.766 -10.016 1 98.94 175 LEU A C 1
ATOM 1403 O O . LEU A 1 175 ? 4.941 -12.633 -9.531 1 98.94 175 LEU A O 1
ATOM 1407 N N . LEU A 1 176 ? 3.77 -14.328 -10.258 1 98.94 176 LEU A N 1
ATOM 1408 C CA . LEU A 1 176 ? 2.498 -13.938 -9.656 1 98.94 176 LEU A CA 1
ATOM 1409 C C . LEU A 1 176 ? 1.909 -15.086 -8.836 1 98.94 176 LEU A C 1
ATOM 1411 O O . LEU A 1 176 ? 1.595 -16.141 -9.383 1 98.94 176 LEU A O 1
ATOM 1415 N N . GLY A 1 177 ? 1.805 -14.906 -7.539 1 98.81 177 GLY A N 1
ATOM 1416 C CA . GLY A 1 177 ? 1.286 -15.945 -6.672 1 98.81 177 GLY A CA 1
ATOM 1417 C C . GLY A 1 177 ? 0.209 -15.453 -5.723 1 98.81 177 GLY A C 1
ATOM 1418 O O . GLY A 1 177 ? 0.307 -14.352 -5.18 1 98.81 177 GLY A O 1
ATOM 1419 N N . TRP A 1 178 ? -0.765 -16.281 -5.508 1 98.5 178 TRP A N 1
ATOM 1420 C CA . TRP A 1 178 ? -1.865 -15.906 -4.621 1 98.5 178 TRP A CA 1
ATOM 1421 C C . TRP A 1 178 ? -2.143 -17.016 -3.609 1 98.5 178 TRP A C 1
ATOM 1423 O O . TRP A 1 178 ? -2.123 -18.203 -3.953 1 98.5 178 TRP A O 1
ATOM 1433 N N . SER A 1 179 ? -2.453 -16.609 -2.334 1 98.25 179 SER A N 1
ATOM 1434 C CA . SER A 1 179 ? -2.783 -17.594 -1.301 1 98.25 179 SER A CA 1
ATOM 1435 C C . SER A 1 179 ? -1.686 -18.641 -1.156 1 98.25 179 SER A C 1
ATOM 1437 O O . SER A 1 179 ? -0.52 -18.297 -0.945 1 98.25 179 SER A O 1
ATOM 1439 N N . ARG A 1 180 ? -1.907 -19.906 -1.38 1 97.81 180 ARG A N 1
ATOM 1440 C CA . ARG A 1 180 ? -0.87 -20.938 -1.384 1 97.81 180 ARG A CA 1
ATOM 1441 C C . ARG A 1 180 ? 0.141 -20.688 -2.498 1 97.81 180 ARG A C 1
ATOM 1443 O O . ARG A 1 180 ? 1.334 -20.953 -2.332 1 97.81 180 ARG A O 1
ATOM 1450 N N . GLY A 1 181 ? -0.368 -20.125 -3.605 1 98.62 181 GLY A N 1
ATOM 1451 C CA . GLY A 1 181 ? 0.522 -19.797 -4.707 1 98.62 181 GLY A CA 1
ATOM 1452 C C . GLY A 1 181 ? 1.579 -18.766 -4.336 1 98.62 181 GLY A C 1
ATOM 1453 O O . GLY A 1 181 ? 2.674 -18.766 -4.902 1 98.62 181 GLY A O 1
ATOM 1454 N N . GLY A 1 182 ? 1.212 -17.859 -3.441 1 98.88 182 GLY A N 1
ATOM 1455 C CA . GLY A 1 182 ? 2.213 -16.953 -2.914 1 98.88 182 GLY A CA 1
ATOM 1456 C C . GLY A 1 182 ? 3.281 -17.641 -2.092 1 98.88 182 GLY A C 1
ATOM 1457 O O . GLY A 1 182 ? 4.465 -17.312 -2.195 1 98.88 182 GLY A O 1
ATOM 1458 N N . MET A 1 183 ? 2.887 -18.562 -1.285 1 98.81 183 MET A N 1
ATOM 1459 C CA . MET A 1 183 ? 3.836 -19.375 -0.522 1 98.81 183 MET A CA 1
ATOM 1460 C C . MET A 1 183 ? 4.789 -20.109 -1.451 1 98.81 183 MET A C 1
ATOM 1462 O O . MET A 1 183 ? 5.996 -20.156 -1.199 1 98.81 183 MET A O 1
ATOM 1466 N N . MET A 1 184 ? 4.25 -20.641 -2.588 1 98.75 184 MET A N 1
ATOM 1467 C CA . MET A 1 184 ? 5.074 -21.297 -3.596 1 98.75 184 MET A CA 1
ATOM 1468 C C . MET A 1 184 ? 6.09 -20.328 -4.188 1 98.75 184 MET A C 1
ATOM 1470 O O . MET A 1 184 ? 7.262 -20.656 -4.348 1 98.75 184 MET A O 1
ATOM 1474 N N . ALA A 1 185 ? 5.621 -19.172 -4.473 1 98.94 185 ALA A N 1
ATOM 1475 C CA . ALA A 1 185 ? 6.484 -18.141 -5.059 1 98.94 185 ALA A CA 1
ATOM 1476 C C . ALA A 1 185 ? 7.625 -17.781 -4.113 1 98.94 185 ALA A C 1
ATOM 1478 O O . ALA A 1 185 ? 8.766 -17.609 -4.547 1 98.94 185 ALA A O 1
ATOM 1479 N N . TYR A 1 186 ? 7.312 -17.641 -2.801 1 98.94 186 TYR A N 1
ATOM 1480 C CA . TYR A 1 186 ? 8.367 -17.375 -1.831 1 98.94 186 TYR A CA 1
ATOM 1481 C C . TYR A 1 186 ? 9.477 -18.422 -1.934 1 98.94 186 TYR A C 1
ATOM 1483 O O . TYR A 1 186 ? 10.664 -18.078 -1.95 1 98.94 186 TYR A O 1
ATOM 1491 N N . LYS A 1 187 ? 9.094 -19.641 -2.043 1 98.88 187 LYS A N 1
ATOM 1492 C CA . LYS A 1 187 ? 10.07 -20.734 -2.096 1 98.88 187 LYS A CA 1
ATOM 1493 C C . LYS A 1 187 ? 10.867 -20.688 -3.395 1 98.88 187 LYS A C 1
ATOM 1495 O O . LYS A 1 187 ? 12.094 -20.844 -3.381 1 98.88 187 LYS A O 1
ATOM 1500 N N . VAL A 1 188 ? 10.219 -20.469 -4.469 1 98.88 188 VAL A N 1
ATOM 1501 C CA . VAL A 1 188 ? 10.875 -20.422 -5.77 1 98.88 188 VAL A CA 1
ATOM 1502 C C . VAL A 1 188 ? 11.938 -19.328 -5.773 1 98.88 188 VAL A C 1
ATOM 1504 O O . VAL A 1 188 ? 13.039 -19.516 -6.285 1 98.88 188 VAL A O 1
ATOM 1507 N N . LEU A 1 189 ? 11.656 -18.203 -5.156 1 98.88 189 LEU A N 1
ATOM 1508 C CA . LEU A 1 189 ? 12.555 -17.062 -5.129 1 98.88 189 LEU A CA 1
ATOM 1509 C C . LEU A 1 189 ? 13.875 -17.422 -4.461 1 98.88 189 LEU A C 1
ATOM 1511 O O . LEU A 1 189 ? 14.922 -16.844 -4.785 1 98.88 189 LEU A O 1
ATOM 1515 N N . THR A 1 190 ? 13.852 -18.375 -3.586 1 98.56 190 THR A N 1
ATOM 1516 C CA . THR A 1 190 ? 15.062 -18.734 -2.855 1 98.56 190 THR A CA 1
ATOM 1517 C C . THR A 1 190 ? 15.836 -19.812 -3.586 1 98.56 190 THR A C 1
ATOM 1519 O O . THR A 1 190 ? 16.938 -20.203 -3.162 1 98.56 190 THR A O 1
ATOM 1522 N N . GLN A 1 191 ? 15.32 -20.328 -4.734 1 98.31 191 GLN A N 1
ATOM 1523 C CA . GLN A 1 191 ? 15.898 -21.531 -5.332 1 98.31 191 GLN A CA 1
ATOM 1524 C C . GLN A 1 191 ? 16.375 -21.266 -6.758 1 98.31 191 GLN A C 1
ATOM 1526 O O . GLN A 1 191 ? 16.859 -22.172 -7.434 1 98.31 191 GLN A O 1
ATOM 1531 N N . THR A 1 192 ? 16.234 -20.047 -7.242 1 98.25 192 THR A N 1
ATOM 1532 C CA . THR A 1 192 ? 16.641 -19.703 -8.602 1 98.25 192 THR A CA 1
ATOM 1533 C C . THR A 1 192 ? 17.062 -18.234 -8.695 1 98.25 192 THR A C 1
ATOM 1535 O O . THR A 1 192 ? 16.688 -17.422 -7.852 1 98.25 192 THR A O 1
ATOM 1538 N N . ASN A 1 193 ? 17.828 -17.891 -9.688 1 98.06 193 ASN A N 1
ATOM 1539 C CA . ASN A 1 193 ? 18.203 -16.5 -9.961 1 98.06 193 ASN A CA 1
ATOM 1540 C C . ASN A 1 193 ? 17.578 -16 -11.258 1 98.06 193 ASN A C 1
ATOM 1542 O O . ASN A 1 193 ? 17.969 -14.945 -11.773 1 98.06 193 ASN A O 1
ATOM 1546 N N . LYS A 1 194 ? 16.578 -16.766 -11.711 1 98.06 194 LYS A N 1
ATOM 1547 C CA . LYS A 1 194 ? 16 -16.453 -13.016 1 98.06 194 LYS A CA 1
ATOM 1548 C C . LYS A 1 194 ? 14.859 -15.453 -12.898 1 98.06 194 LYS A C 1
ATOM 1550 O O . LYS A 1 194 ? 14.367 -14.938 -13.906 1 98.06 194 LYS A O 1
ATOM 1555 N N . ILE A 1 195 ? 14.43 -15.156 -11.672 1 98.75 195 ILE A N 1
ATOM 1556 C CA . ILE A 1 195 ? 13.258 -14.312 -11.453 1 98.75 195 ILE A CA 1
ATOM 1557 C C . ILE A 1 195 ? 13.695 -12.859 -11.305 1 98.75 195 ILE A C 1
ATOM 1559 O O . ILE A 1 195 ? 14.641 -12.555 -10.578 1 98.75 195 ILE A O 1
ATOM 1563 N N . LYS A 1 196 ? 12.945 -11.969 -11.984 1 98.44 196 LYS A N 1
ATOM 1564 C CA . LYS A 1 196 ? 13.273 -10.547 -11.938 1 98.44 196 LYS A CA 1
ATOM 1565 C C . LYS A 1 196 ? 12.43 -9.812 -10.898 1 98.44 196 LYS A C 1
ATOM 1567 O O . LYS A 1 196 ? 12.852 -8.797 -10.344 1 98.44 196 LYS A O 1
ATOM 1572 N N . THR A 1 197 ? 11.258 -10.273 -10.703 1 98.75 197 THR A N 1
ATOM 1573 C CA . THR A 1 197 ? 10.336 -9.656 -9.758 1 98.75 197 THR A CA 1
ATOM 1574 C C . THR A 1 197 ? 9.195 -10.602 -9.422 1 98.75 197 THR A C 1
ATOM 1576 O O . THR A 1 197 ? 9.031 -11.648 -10.055 1 98.75 197 THR A O 1
ATOM 1579 N N . ALA A 1 198 ? 8.391 -10.211 -8.352 1 98.94 198 ALA A N 1
ATOM 1580 C CA . ALA A 1 198 ? 7.25 -11.031 -7.957 1 98.94 198 ALA A CA 1
ATOM 1581 C C . ALA A 1 198 ? 6.121 -10.164 -7.402 1 98.94 198 ALA A C 1
ATOM 1583 O O . ALA A 1 198 ? 6.375 -9.141 -6.766 1 98.94 198 ALA A O 1
ATOM 1584 N N . VAL A 1 199 ? 4.93 -10.5 -7.703 1 98.94 199 VAL A N 1
ATOM 1585 C CA . VAL A 1 199 ? 3.723 -10 -7.051 1 98.94 199 VAL A CA 1
ATOM 1586 C C . VAL A 1 199 ? 3.061 -11.133 -6.262 1 98.94 199 VAL A C 1
ATOM 1588 O O . VAL A 1 199 ? 2.725 -12.172 -6.824 1 98.94 199 VAL A O 1
ATOM 1591 N N . ILE A 1 200 ? 2.887 -10.898 -4.977 1 98.94 200 ILE A N 1
ATOM 1592 C CA . ILE A 1 200 ? 2.414 -11.953 -4.086 1 98.94 200 ILE A CA 1
ATOM 1593 C C . ILE A 1 200 ? 1.232 -11.445 -3.266 1 98.94 200 ILE A C 1
ATOM 1595 O O . ILE A 1 200 ? 1.376 -10.516 -2.469 1 98.94 200 ILE A O 1
ATOM 1599 N N . GLY A 1 201 ? 0.05 -12.086 -3.441 1 98.88 201 GLY A N 1
ATOM 1600 C CA . GLY A 1 201 ? -1.168 -11.609 -2.809 1 98.88 201 GLY A CA 1
ATOM 1601 C C . GLY A 1 201 ? -1.783 -12.617 -1.857 1 98.88 201 GLY A C 1
ATOM 1602 O O . GLY A 1 201 ? -1.798 -13.82 -2.141 1 98.88 201 GLY A O 1
ATOM 1603 N N . GLY A 1 202 ? -2.297 -12.133 -0.681 1 98.75 202 GLY A N 1
ATOM 1604 C CA . GLY A 1 202 ? -3.014 -12.969 0.266 1 98.75 202 GLY A CA 1
ATOM 1605 C C . GLY A 1 202 ? -2.268 -14.242 0.621 1 98.75 202 GLY A C 1
ATOM 1606 O O . GLY A 1 202 ? -2.875 -15.305 0.755 1 98.75 202 GLY A O 1
ATOM 1607 N N . ALA A 1 203 ? -1.013 -14.188 0.768 1 98.88 203 ALA A N 1
ATOM 1608 C CA . ALA A 1 203 ? -0.191 -15.391 0.827 1 98.88 203 ALA A CA 1
ATOM 1609 C C . ALA A 1 203 ? 0.142 -15.758 2.271 1 98.88 203 ALA A C 1
ATOM 1611 O O . ALA A 1 203 ? 0.26 -14.883 3.129 1 98.88 203 ALA A O 1
ATOM 1612 N N . VAL A 1 204 ? 0.346 -17.016 2.494 1 98.69 204 VAL A N 1
ATOM 1613 C CA . VAL A 1 204 ? 0.833 -17.516 3.771 1 98.69 204 VAL A CA 1
ATOM 1614 C C . VAL A 1 204 ? 2.346 -17.328 3.861 1 98.69 204 VAL A C 1
ATOM 1616 O O . VAL A 1 204 ? 3.086 -17.797 2.988 1 98.69 204 VAL A O 1
ATOM 1619 N N . SER A 1 205 ? 2.77 -16.609 4.867 1 98.88 205 SER A N 1
ATOM 1620 C CA . SER A 1 205 ? 4.195 -16.438 5.109 1 98.88 205 SER A CA 1
ATOM 1621 C C . SER A 1 205 ? 4.617 -17.094 6.426 1 98.88 205 SER A C 1
ATOM 1623 O O . SER A 1 205 ? 5.809 -17.25 6.691 1 98.88 205 SER A O 1
ATOM 1625 N N . ASN A 1 206 ? 3.686 -17.438 7.27 1 98.88 206 ASN A N 1
ATOM 1626 C CA . ASN A 1 206 ? 3.852 -18.094 8.562 1 98.88 206 ASN A CA 1
ATOM 1627 C C . ASN A 1 206 ? 2.797 -19.172 8.781 1 98.88 206 ASN A C 1
ATOM 1629 O O . ASN A 1 206 ? 1.71 -18.891 9.289 1 98.88 206 ASN A O 1
ATOM 1633 N N . SER A 1 207 ? 3.158 -20.406 8.523 1 98.81 207 SER A N 1
ATOM 1634 C CA . SER A 1 207 ? 2.207 -21.516 8.562 1 98.81 207 SER A CA 1
ATOM 1635 C C . SER A 1 207 ? 1.804 -21.844 9.992 1 98.81 207 SER A C 1
ATOM 1637 O O . SER A 1 207 ? 0.718 -22.375 10.234 1 98.81 207 SER A O 1
ATOM 1639 N N . PHE A 1 208 ? 2.697 -21.547 10.992 1 98.81 208 PHE A N 1
ATOM 1640 C CA . PHE A 1 208 ? 2.334 -21.734 12.391 1 98.81 208 PHE A CA 1
ATOM 1641 C C . PHE A 1 208 ? 1.121 -20.891 12.758 1 98.81 208 PHE A C 1
ATOM 1643 O O . PHE A 1 208 ? 0.164 -21.391 13.352 1 98.81 208 PHE A O 1
ATOM 1650 N N . LYS A 1 209 ? 1.148 -19.672 12.305 1 98.62 209 LYS A N 1
ATOM 1651 C CA . LYS A 1 209 ? 0.045 -18.75 12.602 1 98.62 209 LYS A CA 1
ATOM 1652 C C . LYS A 1 209 ? -1.182 -19.094 11.758 1 98.62 209 LYS A C 1
ATOM 1654 O O . LYS A 1 209 ? -2.316 -18.938 12.211 1 98.62 209 LYS A O 1
ATOM 1659 N N . ALA A 1 210 ? -0.917 -19.531 10.555 1 98.5 210 ALA A N 1
ATOM 1660 C CA . ALA A 1 210 ? -2.021 -19.859 9.656 1 98.5 210 ALA A CA 1
ATOM 1661 C C . ALA A 1 210 ? -2.887 -20.969 10.227 1 98.5 210 ALA A C 1
ATOM 1663 O O . ALA A 1 210 ? -4.117 -20.906 10.188 1 98.5 210 ALA A O 1
ATOM 1664 N N . ILE A 1 211 ? -2.291 -22.016 10.805 1 98.44 211 ILE A N 1
ATOM 1665 C CA . ILE A 1 211 ? -3.07 -23.141 11.289 1 98.44 211 ILE A CA 1
ATOM 1666 C C . ILE A 1 211 ? -3.727 -22.781 12.625 1 98.44 211 ILE A C 1
ATOM 1668 O O . ILE A 1 211 ? -4.719 -23.391 13.016 1 98.44 211 ILE A O 1
ATOM 1672 N N . GLN A 1 212 ? -3.16 -21.844 13.336 1 98.5 212 GLN A N 1
ATOM 1673 C CA . GLN A 1 212 ? -3.824 -21.344 14.531 1 98.5 212 GLN A CA 1
ATOM 1674 C C . GLN A 1 212 ? -5.102 -20.578 14.18 1 98.5 212 GLN A C 1
ATOM 1676 O O . GLN A 1 212 ? -6.125 -20.734 14.844 1 98.5 212 GLN A O 1
ATOM 1681 N N . ALA A 1 213 ? -5.039 -19.844 13.102 1 97.62 213 ALA A N 1
ATOM 1682 C CA . ALA A 1 213 ? -6.195 -19.062 12.656 1 97.62 213 ALA A CA 1
ATOM 1683 C C . ALA A 1 213 ? -7.258 -19.953 12.039 1 97.62 213 ALA A C 1
ATOM 1685 O O . ALA A 1 213 ? -8.453 -19.672 12.117 1 97.62 213 ALA A O 1
ATOM 1686 N N . ARG A 1 214 ? -6.793 -21.031 11.367 1 97.44 214 ARG A N 1
ATOM 1687 C CA . ARG A 1 214 ? -7.684 -21.984 10.719 1 97.44 214 ARG A CA 1
ATOM 1688 C C . ARG A 1 214 ? -7.234 -23.422 10.992 1 97.44 214 ARG A C 1
ATOM 1690 O O . ARG A 1 214 ? -6.645 -24.062 10.125 1 97.44 214 ARG A O 1
ATOM 1697 N N . PRO A 1 215 ? -7.68 -24 12.039 1 97.62 215 PRO A N 1
ATOM 1698 C CA . PRO A 1 215 ? -7.219 -25.328 12.445 1 97.62 215 PRO A CA 1
ATOM 1699 C C . PRO A 1 215 ? -7.586 -26.406 11.43 1 97.62 215 PRO A C 1
ATOM 1701 O O . PRO A 1 215 ? -6.852 -27.391 11.273 1 97.62 215 PRO A O 1
ATOM 1704 N N . ASN A 1 216 ? -8.672 -26.203 10.695 1 96.69 216 ASN A N 1
ATOM 1705 C CA . ASN A 1 216 ? -9.07 -27.188 9.688 1 96.69 216 ASN A CA 1
ATOM 1706 C C . ASN A 1 216 ? -8.031 -27.297 8.578 1 96.69 216 ASN A C 1
ATOM 1708 O O . ASN A 1 216 ? -7.891 -28.359 7.957 1 96.69 216 ASN A O 1
ATOM 1712 N N . MET A 1 217 ? -7.301 -26.266 8.32 1 97.44 217 MET A N 1
ATOM 1713 C CA . MET A 1 217 ? -6.23 -26.312 7.332 1 97.44 217 MET A CA 1
ATOM 1714 C C . MET A 1 217 ? -5.145 -27.297 7.758 1 97.44 217 MET A C 1
ATOM 1716 O O . MET A 1 217 ? -4.531 -27.953 6.918 1 97.44 217 MET A O 1
ATOM 1720 N N . GLU A 1 218 ? -4.914 -27.359 9.016 1 98 218 GLU A N 1
ATOM 1721 C CA . GLU A 1 218 ? -3.92 -28.312 9.484 1 98 218 GLU A CA 1
ATOM 1722 C C . GLU A 1 218 ? -4.414 -29.75 9.312 1 98 218 GLU A C 1
ATOM 1724 O O . GLU A 1 218 ? -3.73 -30.578 8.703 1 98 218 GLU A O 1
ATOM 1729 N N . THR A 1 219 ? -5.629 -30.031 9.781 1 98 219 THR A N 1
ATOM 1730 C CA . THR A 1 219 ? -6.105 -31.406 9.898 1 98 219 THR A CA 1
ATOM 1731 C C . THR A 1 219 ? -6.566 -31.938 8.539 1 98 219 THR A C 1
ATOM 1733 O O . THR A 1 219 ? -6.375 -33.094 8.227 1 98 219 THR A O 1
ATOM 1736 N N . LYS A 1 220 ? -7.109 -31.016 7.703 1 97.81 220 LYS A N 1
ATOM 1737 C CA . LYS A 1 220 ? -7.777 -31.5 6.496 1 97.81 220 LYS A CA 1
ATOM 1738 C C . LYS A 1 220 ? -6.926 -31.25 5.258 1 97.81 220 LYS A C 1
ATOM 1740 O O . LYS A 1 220 ? -7.219 -31.75 4.176 1 97.81 220 LYS A O 1
ATOM 1745 N N . VAL A 1 221 ? -5.848 -30.484 5.402 1 98.19 221 VAL A N 1
ATOM 1746 C CA . VAL A 1 221 ? -5.027 -30.188 4.23 1 98.19 221 VAL A CA 1
ATOM 1747 C C . VAL A 1 221 ? -3.58 -30.594 4.5 1 98.19 221 VAL A C 1
ATOM 1749 O O . VAL A 1 221 ? -3.094 -31.594 3.941 1 98.19 221 VAL A O 1
ATOM 1752 N N . LEU A 1 222 ? -2.922 -29.969 5.465 1 98.62 222 LEU A N 1
ATOM 1753 C CA . LEU A 1 222 ? -1.501 -30.203 5.691 1 98.62 222 LEU A CA 1
ATOM 1754 C C . LEU A 1 222 ? -1.256 -31.641 6.129 1 98.62 222 LEU A C 1
ATOM 1756 O O . LEU A 1 222 ? -0.387 -32.312 5.578 1 98.62 222 LEU A O 1
ATOM 1760 N N . ALA A 1 223 ? -2.012 -32.094 7.039 1 98.44 223 ALA A N 1
ATOM 1761 C CA . ALA A 1 223 ? -1.815 -33.438 7.57 1 98.44 223 ALA A CA 1
ATOM 1762 C C . ALA A 1 223 ? -2.07 -34.5 6.5 1 98.44 223 ALA A C 1
ATOM 1764 O O . ALA A 1 223 ? -1.425 -35.562 6.488 1 98.44 223 ALA A O 1
ATOM 1765 N N . GLU A 1 224 ? -2.949 -34.188 5.605 1 98.19 224 GLU A N 1
ATOM 1766 C CA . GLU A 1 224 ? -3.295 -35.156 4.555 1 98.19 224 GLU A CA 1
ATOM 1767 C C . GLU A 1 224 ? -2.291 -35.094 3.41 1 98.19 224 GLU A C 1
ATOM 1769 O O . GLU A 1 224 ? -1.999 -36.125 2.783 1 98.19 224 GLU A O 1
ATOM 1774 N N . LEU A 1 225 ? -1.731 -33.938 3.162 1 98.31 225 LEU A N 1
ATOM 1775 C CA . LEU A 1 225 ? -0.97 -33.75 1.932 1 98.31 225 LEU A CA 1
ATOM 1776 C C . LEU A 1 225 ? 0.528 -33.844 2.201 1 98.31 225 LEU A C 1
ATOM 1778 O O . LEU A 1 225 ? 1.305 -34.219 1.311 1 98.31 225 LEU A O 1
ATOM 1782 N N . ILE A 1 226 ? 0.976 -33.5 3.363 1 98.12 226 ILE A N 1
ATOM 1783 C CA . ILE A 1 226 ? 2.396 -33.531 3.695 1 98.12 226 ILE A CA 1
ATOM 1784 C C . ILE A 1 226 ? 2.785 -34.875 4.27 1 98.12 226 ILE A C 1
ATOM 1786 O O . ILE A 1 226 ? 2.24 -35.312 5.293 1 98.12 226 ILE A O 1
ATOM 1790 N N . PRO A 1 227 ? 3.752 -35.469 3.617 1 95.75 227 PRO A N 1
ATOM 1791 C CA . PRO A 1 227 ? 4.156 -36.781 4.117 1 95.75 227 PRO A CA 1
ATOM 1792 C C . PRO A 1 227 ? 4.672 -36.75 5.555 1 95.75 227 PRO A C 1
ATOM 1794 O O . PRO A 1 227 ? 5.516 -35.906 5.883 1 95.75 227 PRO A O 1
ATOM 1797 N N . ASN A 1 228 ? 4.148 -37.625 6.469 1 96.5 228 ASN A N 1
ATOM 1798 C CA . ASN A 1 228 ? 4.582 -37.781 7.855 1 96.5 228 ASN A CA 1
ATOM 1799 C C . ASN A 1 228 ? 4.48 -36.438 8.602 1 96.5 228 ASN A C 1
ATOM 1801 O O . ASN A 1 228 ? 5.371 -36.094 9.391 1 96.5 228 ASN A O 1
ATOM 1805 N N . TYR A 1 229 ? 3.436 -35.75 8.359 1 97.88 229 TYR A N 1
ATOM 1806 C CA . TYR A 1 229 ? 3.252 -34.375 8.883 1 97.88 229 TYR A CA 1
ATOM 1807 C C . TYR A 1 229 ? 3.406 -34.375 10.398 1 97.88 229 TYR A C 1
ATOM 1809 O O . TYR A 1 229 ? 4.23 -33.625 10.938 1 97.88 229 TYR A O 1
ATOM 1817 N N . TYR A 1 230 ? 2.742 -35.188 11.133 1 97.62 230 TYR A N 1
ATOM 1818 C CA . TYR A 1 230 ? 2.701 -35.094 12.586 1 97.62 230 TYR A CA 1
ATOM 1819 C C . TYR A 1 230 ? 4.023 -35.531 13.195 1 97.62 230 TYR A C 1
ATOM 1821 O O . TYR A 1 230 ? 4.402 -35.062 14.273 1 97.62 230 TYR A O 1
ATOM 1829 N N . LYS A 1 231 ? 4.781 -36.375 12.508 1 97.75 231 LYS A N 1
ATOM 1830 C CA . LYS A 1 231 ? 6.09 -36.781 12.984 1 97.75 231 LYS A CA 1
ATOM 1831 C C . LYS A 1 231 ? 7.125 -35.688 12.828 1 97.75 231 LYS A C 1
ATOM 1833 O O . LYS A 1 231 ? 8.078 -35.594 13.602 1 97.75 231 LYS A O 1
ATOM 1838 N N . ASN A 1 232 ? 6.945 -34.844 11.789 1 97.5 232 ASN A N 1
ATOM 1839 C CA . ASN A 1 232 ? 7.895 -33.781 11.469 1 97.5 232 ASN A CA 1
ATOM 1840 C C . ASN A 1 232 ? 7.207 -32.438 11.391 1 97.5 232 ASN A C 1
ATOM 1842 O O . ASN A 1 232 ? 7.496 -31.641 10.492 1 97.5 232 ASN A O 1
ATOM 1846 N N . LYS A 1 233 ? 6.297 -32.219 12.258 1 98.19 233 LYS A N 1
ATOM 1847 C CA . LYS A 1 233 ? 5.414 -31.047 12.188 1 98.19 233 LYS A CA 1
ATOM 1848 C C . LYS A 1 233 ? 6.219 -29.75 12.156 1 98.19 233 LYS A C 1
ATOM 1850 O O . LYS A 1 233 ? 5.984 -28.891 11.305 1 98.19 233 LYS A O 1
ATOM 1855 N N . GLU A 1 234 ? 7.16 -29.562 13.047 1 98.5 234 GLU A N 1
ATOM 1856 C CA . GLU A 1 234 ? 7.941 -28.344 13.133 1 98.5 234 GLU A CA 1
ATOM 1857 C C . GLU A 1 234 ? 8.695 -28.078 11.828 1 98.5 234 GLU A C 1
ATOM 1859 O O . GLU A 1 234 ? 8.664 -26.953 11.305 1 98.5 234 GLU A O 1
ATOM 1864 N N . ALA A 1 235 ? 9.32 -29.078 11.344 1 98.38 235 ALA A N 1
ATOM 1865 C CA . ALA A 1 235 ? 10.086 -28.922 10.109 1 98.38 235 ALA A CA 1
ATOM 1866 C C . ALA A 1 235 ? 9.164 -28.656 8.922 1 98.38 235 ALA A C 1
ATOM 1868 O O . ALA A 1 235 ? 9.484 -27.844 8.055 1 98.38 235 ALA A O 1
ATOM 1869 N N . ALA A 1 236 ? 8.023 -29.359 8.883 1 98.56 236 ALA A N 1
ATOM 1870 C CA . ALA A 1 236 ? 7.055 -29.188 7.805 1 98.56 236 ALA A CA 1
ATOM 1871 C C . ALA A 1 236 ? 6.527 -27.766 7.762 1 98.56 236 ALA A C 1
ATOM 1873 O O . ALA A 1 236 ? 6.465 -27.141 6.695 1 98.56 236 ALA A O 1
ATOM 1874 N N . LEU A 1 237 ? 6.234 -27.234 8.945 1 98.81 237 LEU A N 1
ATOM 1875 C CA . LEU A 1 237 ? 5.699 -25.891 9.039 1 98.81 237 LEU A CA 1
ATOM 1876 C C . LEU A 1 237 ? 6.781 -24.859 8.75 1 98.81 237 LEU A C 1
ATOM 1878 O O . LEU A 1 237 ? 6.531 -23.859 8.07 1 98.81 237 LEU A O 1
ATOM 1882 N N . THR A 1 238 ? 7.957 -25.078 9.242 1 98.81 238 THR A N 1
ATOM 1883 C CA . THR A 1 238 ? 9.062 -24.156 9.008 1 98.81 238 THR A CA 1
ATOM 1884 C C . THR A 1 238 ? 9.359 -24.031 7.52 1 98.81 238 THR A C 1
ATOM 1886 O O . THR A 1 238 ? 9.531 -22.922 7.008 1 98.81 238 THR A O 1
ATOM 1889 N N . LYS A 1 239 ? 9.328 -25.141 6.781 1 98.19 239 LYS A N 1
ATOM 1890 C CA . LYS A 1 239 ? 9.594 -25.172 5.344 1 98.19 239 LYS A CA 1
ATOM 1891 C C . LYS A 1 239 ? 8.57 -24.344 4.582 1 98.19 239 LYS A C 1
ATOM 1893 O O . LYS A 1 239 ? 8.859 -23.828 3.498 1 98.19 239 LYS A O 1
ATOM 1898 N N . ARG A 1 240 ? 7.461 -24.188 5.164 1 98.62 240 ARG A N 1
ATOM 1899 C CA . ARG A 1 240 ? 6.344 -23.5 4.52 1 98.62 240 ARG A CA 1
ATOM 1900 C C . ARG A 1 240 ? 6.086 -22.141 5.168 1 98.62 240 ARG A C 1
ATOM 1902 O O . ARG A 1 240 ? 4.965 -21.625 5.113 1 98.62 240 ARG A O 1
ATOM 1909 N N . SER A 1 241 ? 7.105 -21.625 5.879 1 98.88 241 SER A N 1
ATOM 1910 C CA . SER A 1 241 ? 7.031 -20.344 6.559 1 98.88 241 SER A CA 1
ATOM 1911 C C . SER A 1 241 ? 8.18 -19.422 6.137 1 98.88 241 SER A C 1
ATOM 1913 O O . SER A 1 241 ? 9.242 -19.438 6.758 1 98.88 241 SER A O 1
ATOM 1915 N N . ALA A 1 242 ? 7.879 -18.609 5.113 1 98.94 242 ALA A N 1
ATOM 1916 C CA . ALA A 1 242 ? 8.898 -17.703 4.594 1 98.94 242 ALA A CA 1
ATOM 1917 C C . ALA A 1 242 ? 9.508 -16.859 5.711 1 98.94 242 ALA A C 1
ATOM 1919 O O . ALA A 1 242 ? 10.703 -16.547 5.676 1 98.94 242 ALA A O 1
ATOM 1920 N N . ILE A 1 243 ? 8.727 -16.547 6.734 1 98.81 243 ILE A N 1
ATOM 1921 C CA . ILE A 1 243 ? 9.148 -15.688 7.832 1 98.81 243 ILE A CA 1
ATOM 1922 C C . ILE A 1 243 ? 10.336 -16.312 8.555 1 98.81 243 ILE A C 1
ATOM 1924 O O . ILE A 1 243 ? 11.094 -15.609 9.234 1 98.81 243 ILE A O 1
ATOM 1928 N N . LYS A 1 244 ? 10.508 -17.609 8.445 1 98.81 244 LYS A N 1
ATOM 1929 C CA . LYS A 1 244 ? 11.539 -18.344 9.18 1 98.81 244 LYS A CA 1
ATOM 1930 C C . LYS A 1 244 ? 12.844 -18.375 8.398 1 98.81 244 LYS A C 1
ATOM 1932 O O . LYS A 1 244 ? 13.891 -18.75 8.938 1 98.81 244 LYS A O 1
ATOM 1937 N N . TRP A 1 245 ? 12.859 -18 7.188 1 98.75 245 TRP A N 1
ATOM 1938 C CA . TRP A 1 245 ? 14.062 -18.078 6.371 1 98.75 245 TRP A CA 1
ATOM 1939 C C . TRP A 1 245 ? 14.172 -16.875 5.445 1 98.75 245 TRP A C 1
ATOM 1941 O O . TRP A 1 245 ? 14.484 -17.016 4.258 1 98.75 245 TRP A O 1
ATOM 1951 N N . VAL A 1 246 ? 13.922 -15.703 5.91 1 98.88 246 VAL A N 1
ATOM 1952 C CA . VAL A 1 246 ? 13.914 -14.461 5.152 1 98.88 246 VAL A CA 1
ATOM 1953 C C . VAL A 1 246 ? 15.32 -14.164 4.629 1 98.88 246 VAL A C 1
ATOM 1955 O O . VAL A 1 246 ? 15.477 -13.594 3.545 1 98.88 246 VAL A O 1
ATOM 1958 N N . ASN A 1 247 ? 16.328 -14.539 5.32 1 98.56 247 ASN A N 1
ATOM 1959 C CA . ASN A 1 247 ? 17.719 -14.305 4.941 1 98.56 247 ASN A CA 1
ATOM 1960 C C . ASN A 1 247 ? 18.078 -15 3.633 1 98.56 247 ASN A C 1
ATOM 1962 O O . ASN A 1 247 ? 19.109 -14.703 3.025 1 98.56 247 ASN A O 1
ATOM 1966 N N . LYS A 1 248 ? 17.25 -15.93 3.15 1 98.75 248 LYS A N 1
ATOM 1967 C CA . LYS A 1 248 ? 17.531 -16.672 1.927 1 98.75 248 LYS A CA 1
ATOM 1968 C C . LYS A 1 248 ? 16.938 -15.969 0.706 1 98.75 248 LYS A C 1
ATOM 1970 O O . LYS A 1 248 ? 17.234 -16.344 -0.432 1 98.75 248 LYS A O 1
ATOM 1975 N N . PHE A 1 249 ? 16.109 -14.961 0.917 1 98.81 249 PHE A N 1
ATOM 1976 C CA . PHE A 1 249 ? 15.539 -14.227 -0.21 1 98.81 249 PHE A CA 1
ATOM 1977 C C . PHE A 1 249 ? 16.625 -13.492 -0.977 1 98.81 249 PHE A C 1
ATOM 1979 O O . PHE A 1 249 ? 17.578 -12.984 -0.379 1 98.81 249 PHE A O 1
ATOM 1986 N N . PRO A 1 250 ? 16.469 -13.422 -2.262 1 98.56 250 PRO A N 1
ATOM 1987 C CA . PRO A 1 250 ? 17.406 -12.594 -3.018 1 98.56 250 PRO A CA 1
ATOM 1988 C C . PRO A 1 250 ? 17.234 -11.102 -2.73 1 98.56 250 PRO A C 1
ATOM 1990 O O . PRO A 1 250 ? 16.109 -10.625 -2.541 1 98.56 250 PRO A O 1
ATOM 1993 N N . LYS A 1 251 ? 18.312 -10.359 -2.748 1 97.94 251 LYS A N 1
ATOM 1994 C CA . LYS A 1 251 ? 18.281 -8.93 -2.445 1 97.94 251 LYS A CA 1
ATOM 1995 C C . LYS A 1 251 ? 18.109 -8.102 -3.717 1 97.94 251 LYS A C 1
ATOM 1997 O O . LYS A 1 251 ? 17.938 -6.883 -3.652 1 97.94 251 LYS A O 1
ATOM 2002 N N . ASN A 1 252 ? 18.125 -8.812 -4.863 1 97.81 252 ASN A N 1
ATOM 2003 C CA . ASN A 1 252 ? 18.047 -8.102 -6.137 1 97.81 252 ASN A CA 1
ATOM 2004 C C . ASN A 1 252 ? 16.719 -8.375 -6.84 1 97.81 252 ASN A C 1
ATOM 2006 O O . ASN A 1 252 ? 16.594 -8.18 -8.047 1 97.81 252 ASN A O 1
ATOM 2010 N N . VAL A 1 253 ? 15.727 -8.906 -6.18 1 98.69 253 VAL A N 1
ATOM 2011 C CA . VAL A 1 253 ? 14.406 -9.148 -6.73 1 98.69 253 VAL A CA 1
ATOM 2012 C C . VAL A 1 253 ? 13.359 -8.367 -5.945 1 98.69 253 VAL A C 1
ATOM 2014 O O . VAL A 1 253 ? 13.039 -8.711 -4.805 1 98.69 253 VAL A O 1
ATOM 2017 N N . PRO A 1 254 ? 12.844 -7.285 -6.52 1 98.69 254 PRO A N 1
ATOM 2018 C CA . PRO A 1 254 ? 11.766 -6.559 -5.84 1 98.69 254 PRO A CA 1
ATOM 2019 C C . PRO A 1 254 ? 10.477 -7.371 -5.742 1 98.69 254 PRO A C 1
ATOM 2021 O O . PRO A 1 254 ? 10.086 -8.031 -6.707 1 98.69 254 PRO A O 1
ATOM 2024 N N . ILE A 1 255 ? 9.844 -7.32 -4.586 1 98.94 255 ILE A N 1
ATOM 2025 C CA . ILE A 1 255 ? 8.641 -8.102 -4.312 1 98.94 255 ILE A CA 1
ATOM 2026 C C . ILE A 1 255 ? 7.492 -7.16 -3.943 1 98.94 255 ILE A C 1
ATOM 2028 O O . ILE A 1 255 ? 7.652 -6.277 -3.094 1 98.94 255 ILE A O 1
ATOM 2032 N N . PHE A 1 256 ? 6.371 -7.324 -4.602 1 98.94 256 PHE A N 1
ATOM 2033 C CA . PHE A 1 256 ? 5.164 -6.574 -4.281 1 98.94 256 PHE A CA 1
ATOM 2034 C C . PHE A 1 256 ? 4.176 -7.441 -3.506 1 98.94 256 PHE A C 1
ATOM 2036 O O . PHE A 1 256 ? 3.631 -8.406 -4.047 1 98.94 256 PHE A O 1
ATOM 2043 N N . LEU A 1 257 ? 3.924 -7.066 -2.246 1 98.94 257 LEU A N 1
ATOM 2044 C CA . LEU A 1 257 ? 2.951 -7.738 -1.393 1 98.94 257 LEU A CA 1
ATOM 2045 C C . LEU A 1 257 ? 1.602 -7.031 -1.443 1 98.94 257 LEU A C 1
ATOM 2047 O O . LEU A 1 257 ? 1.532 -5.809 -1.305 1 98.94 257 LEU A O 1
ATOM 2051 N N . LEU A 1 258 ? 0.515 -7.797 -1.663 1 98.88 258 LEU A N 1
ATOM 2052 C CA . LEU A 1 258 ? -0.86 -7.309 -1.65 1 98.88 258 LEU A CA 1
ATOM 2053 C C . LEU A 1 258 ? -1.712 -8.117 -0.674 1 98.88 258 LEU A C 1
ATOM 2055 O O . LEU A 1 258 ? -1.608 -9.344 -0.618 1 98.88 258 LEU A O 1
ATOM 2059 N N . HIS A 1 259 ? -2.574 -7.441 0.082 1 98.94 259 HIS A N 1
ATOM 2060 C CA . HIS A 1 259 ? -3.424 -8.164 1.023 1 98.94 259 HIS A CA 1
ATOM 2061 C C . HIS A 1 259 ? -4.672 -7.355 1.37 1 98.94 259 HIS A C 1
ATOM 2063 O O . HIS A 1 259 ? -4.621 -6.125 1.422 1 98.94 259 HIS A O 1
ATOM 2069 N N . GLY A 1 260 ? -5.797 -8.031 1.501 1 98.88 260 GLY A N 1
ATOM 2070 C CA . GLY A 1 260 ? -6.984 -7.395 2.053 1 98.88 260 GLY A CA 1
ATOM 2071 C C . GLY A 1 260 ? -7.008 -7.391 3.57 1 98.88 260 GLY A C 1
ATOM 2072 O O . GLY A 1 260 ? -6.703 -8.406 4.203 1 98.88 260 GLY A O 1
ATOM 2073 N N . SER A 1 261 ? -7.418 -6.297 4.148 1 98.75 261 SER A N 1
ATOM 2074 C CA . SER A 1 261 ? -7.402 -6.195 5.605 1 98.75 261 SER A CA 1
ATOM 2075 C C . SER A 1 261 ? -8.492 -7.059 6.23 1 98.75 261 SER A C 1
ATOM 2077 O O . SER A 1 261 ? -8.438 -7.367 7.422 1 98.75 261 SER A O 1
ATOM 2079 N N . ALA A 1 262 ? -9.445 -7.449 5.43 1 98.62 262 ALA A N 1
ATOM 2080 C CA . ALA A 1 262 ? -10.547 -8.266 5.949 1 98.62 262 ALA A CA 1
ATOM 2081 C C . ALA A 1 262 ? -10.43 -9.711 5.477 1 98.62 262 ALA A C 1
ATOM 2083 O O . ALA A 1 262 ? -11.422 -10.445 5.457 1 98.62 262 ALA A O 1
ATOM 2084 N N . ASP A 1 263 ? -9.281 -10.117 5.137 1 98.62 263 ASP A N 1
ATOM 2085 C CA . ASP A 1 263 ? -9.016 -11.477 4.656 1 98.62 263 ASP A CA 1
ATOM 2086 C C . ASP A 1 263 ? -9.125 -12.492 5.793 1 98.62 263 ASP A C 1
ATOM 2088 O O . ASP A 1 263 ? -8.289 -12.516 6.691 1 98.62 263 ASP A O 1
ATOM 2092 N N . TRP A 1 264 ? -10.07 -13.32 5.668 1 98.12 264 TRP A N 1
ATOM 2093 C CA . TRP A 1 264 ? -10.297 -14.359 6.664 1 98.12 264 TRP A CA 1
ATOM 2094 C C . TRP A 1 264 ? -9.43 -15.586 6.383 1 98.12 264 TRP A C 1
ATOM 2096 O O . TRP A 1 264 ? -8.953 -16.234 7.309 1 98.12 264 TRP A O 1
ATOM 2106 N N . ASN A 1 265 ? -9.195 -15.875 5.121 1 98.12 265 ASN A N 1
ATOM 2107 C CA . ASN A 1 265 ? -8.492 -17.078 4.719 1 98.12 265 ASN A CA 1
ATOM 2108 C C . ASN A 1 265 ? -7.031 -17.047 5.152 1 98.12 265 ASN A C 1
ATOM 2110 O O . ASN A 1 265 ? -6.504 -18.047 5.652 1 98.12 265 ASN A O 1
ATOM 2114 N N . VAL A 1 266 ? -6.41 -15.969 4.883 1 98.75 266 VAL A N 1
ATOM 2115 C CA . VAL A 1 266 ? -5.047 -15.656 5.301 1 98.75 266 VAL A CA 1
ATOM 2116 C C . VAL A 1 266 ? -4.996 -14.242 5.883 1 98.75 266 VAL A C 1
ATOM 2118 O O . VAL A 1 266 ? -5.152 -13.266 5.152 1 98.75 266 VAL A O 1
ATOM 2121 N N . ARG A 1 267 ? -4.734 -14.18 7.16 1 98.75 267 ARG A N 1
ATOM 2122 C CA . ARG A 1 267 ? -4.797 -12.883 7.824 1 98.75 267 ARG A CA 1
ATOM 2123 C C . ARG A 1 267 ? -3.773 -11.914 7.23 1 98.75 267 ARG A C 1
ATOM 2125 O O . ARG A 1 267 ? -2.65 -12.312 6.914 1 98.75 267 ARG A O 1
ATOM 2132 N N . ALA A 1 268 ? -4.172 -10.656 7.16 1 98.75 268 ALA A N 1
ATOM 2133 C CA . ALA A 1 268 ? -3.303 -9.625 6.602 1 98.75 268 ALA A CA 1
ATOM 2134 C C . ALA A 1 268 ? -2.02 -9.492 7.418 1 98.75 268 ALA A C 1
ATOM 2136 O O . ALA A 1 268 ? -1.004 -9.008 6.914 1 98.75 268 ALA A O 1
ATOM 2137 N N . THR A 1 269 ? -2.031 -9.945 8.664 1 98.75 269 THR A N 1
ATOM 2138 C CA . THR A 1 269 ? -0.842 -9.891 9.508 1 98.75 269 THR A CA 1
ATOM 2139 C C . THR A 1 269 ? 0.304 -10.68 8.883 1 98.75 269 THR A C 1
ATOM 2141 O O . THR A 1 269 ? 1.476 -10.383 9.125 1 98.75 269 THR A O 1
ATOM 2144 N N . GLN A 1 270 ? -0.008 -11.656 8.023 1 98.81 270 GLN A N 1
ATOM 2145 C CA . GLN A 1 270 ? 1.017 -12.438 7.336 1 98.81 270 GLN A CA 1
ATOM 2146 C C . GLN A 1 270 ? 1.89 -11.547 6.453 1 98.81 270 GLN A C 1
ATOM 2148 O O . GLN A 1 270 ? 3.119 -11.625 6.512 1 98.81 270 GLN A O 1
ATOM 2153 N N . SER A 1 271 ? 1.267 -10.688 5.711 1 98.88 271 SER A N 1
ATOM 2154 C CA . SER A 1 271 ? 2.016 -9.781 4.852 1 98.88 271 SER A CA 1
ATOM 2155 C C . SER A 1 271 ? 2.701 -8.688 5.668 1 98.88 271 SER A C 1
ATOM 2157 O O . SER A 1 271 ? 3.838 -8.305 5.375 1 98.88 271 SER A O 1
ATOM 2159 N N . LEU A 1 272 ? 2.049 -8.148 6.676 1 98.94 272 LEU A N 1
ATOM 2160 C CA . LEU A 1 272 ? 2.602 -7.082 7.504 1 98.94 272 LEU A CA 1
ATOM 2161 C C . LEU A 1 272 ? 3.861 -7.555 8.227 1 98.94 272 LEU A C 1
ATOM 2163 O O . LEU A 1 272 ? 4.883 -6.867 8.211 1 98.94 272 LEU A O 1
ATOM 2167 N N . GLU A 1 273 ? 3.793 -8.711 8.812 1 98.94 273 GLU A N 1
ATOM 2168 C CA . GLU A 1 273 ? 4.934 -9.258 9.547 1 98.94 273 GLU A CA 1
ATOM 2169 C C . GLU A 1 273 ? 6.086 -9.594 8.602 1 98.94 273 GLU A C 1
ATOM 2171 O O . GLU A 1 273 ? 7.254 -9.391 8.945 1 98.94 273 GLU A O 1
ATOM 2176 N N . LEU A 1 274 ? 5.723 -10.117 7.453 1 98.94 274 LEU A N 1
ATOM 2177 C CA . LEU A 1 274 ? 6.785 -10.414 6.5 1 98.94 274 LEU A CA 1
ATOM 2178 C C . LEU A 1 274 ? 7.457 -9.125 6.027 1 98.94 274 LEU A C 1
ATOM 2180 O O . LEU A 1 274 ? 8.68 -9.094 5.844 1 98.94 274 LEU A O 1
ATOM 2184 N N . ALA A 1 275 ? 6.719 -8.086 5.836 1 98.94 275 ALA A N 1
ATOM 2185 C CA . ALA A 1 275 ? 7.277 -6.793 5.445 1 98.94 275 ALA A CA 1
ATOM 2186 C C . ALA A 1 275 ? 8.258 -6.281 6.492 1 98.94 275 ALA A C 1
ATOM 2188 O O . ALA A 1 275 ? 9.305 -5.723 6.152 1 98.94 275 ALA A O 1
ATOM 2189 N N . LEU A 1 276 ? 7.895 -6.426 7.777 1 98.88 276 LEU A N 1
ATOM 2190 C CA . LEU A 1 276 ? 8.812 -6.051 8.844 1 98.88 276 LEU A CA 1
ATOM 2191 C C . LEU A 1 276 ? 10.141 -6.789 8.703 1 98.88 276 LEU A C 1
ATOM 2193 O O . LEU A 1 276 ? 11.211 -6.191 8.859 1 98.88 276 LEU A O 1
ATOM 2197 N N . GLU A 1 277 ? 10.07 -8.078 8.391 1 98.88 277 GLU A N 1
ATOM 2198 C CA . GLU A 1 277 ? 11.289 -8.867 8.203 1 98.88 277 GLU A CA 1
ATOM 2199 C C . GLU A 1 277 ? 12.039 -8.445 6.945 1 98.88 277 GLU A C 1
ATOM 2201 O O . GLU A 1 277 ? 13.266 -8.414 6.93 1 98.88 277 GLU A O 1
ATOM 2206 N N . PHE A 1 278 ? 11.258 -8.141 5.859 1 98.88 278 PHE A N 1
ATOM 2207 C CA . PHE A 1 278 ? 11.906 -7.652 4.648 1 98.88 278 PHE A CA 1
ATOM 2208 C C . PHE A 1 278 ? 12.68 -6.371 4.93 1 98.88 278 PHE A C 1
ATOM 2210 O O . PHE A 1 278 ? 13.766 -6.164 4.379 1 98.88 278 PHE A O 1
ATOM 2217 N N . GLN A 1 279 ? 12.117 -5.492 5.809 1 97.75 279 GLN A N 1
ATOM 2218 C CA . GLN A 1 279 ? 12.828 -4.293 6.238 1 97.75 279 GLN A CA 1
ATOM 2219 C C . GLN A 1 279 ? 14.141 -4.656 6.938 1 97.75 279 GLN A C 1
ATOM 2221 O O . GLN A 1 279 ? 15.195 -4.109 6.609 1 97.75 279 GLN A O 1
ATOM 2226 N N . LYS A 1 280 ? 14.07 -5.59 7.793 1 97.88 280 LYS A N 1
ATOM 2227 C CA . LYS A 1 280 ? 15.203 -6 8.617 1 97.88 280 LYS A CA 1
ATOM 2228 C C . LYS A 1 280 ? 16.312 -6.586 7.762 1 97.88 280 LYS A C 1
ATOM 2230 O O . LYS A 1 280 ? 17.5 -6.273 7.965 1 97.88 280 LYS A O 1
ATOM 2235 N N . TYR A 1 281 ? 15.961 -7.355 6.754 1 98.31 281 TYR A N 1
ATOM 2236 C CA . TYR A 1 281 ? 16.953 -8.078 5.965 1 98.31 281 TYR A CA 1
ATOM 2237 C C . TYR A 1 281 ? 17.25 -7.355 4.66 1 98.31 281 TYR A C 1
ATOM 2239 O O . TYR A 1 281 ? 17.969 -7.875 3.803 1 98.31 281 TYR A O 1
ATOM 2247 N N . LYS A 1 282 ? 16.703 -6.199 4.453 1 97.88 282 LYS A N 1
ATOM 2248 C CA . LYS A 1 282 ? 16.953 -5.336 3.307 1 97.88 282 LYS A CA 1
ATOM 2249 C C . LYS A 1 282 ? 16.547 -6.02 2.004 1 97.88 282 LYS A C 1
ATOM 2251 O O . LYS A 1 282 ? 17.297 -5.992 1.025 1 97.88 282 LYS A O 1
ATOM 2256 N N . ILE A 1 283 ? 15.461 -6.766 2.033 1 98.69 283 ILE A N 1
ATOM 2257 C CA . ILE A 1 283 ? 14.82 -7.27 0.824 1 98.69 283 ILE A CA 1
ATOM 2258 C C . ILE A 1 283 ? 13.969 -6.168 0.198 1 98.69 283 ILE A C 1
ATOM 2260 O O . ILE A 1 283 ? 13.141 -5.551 0.877 1 98.69 283 ILE A O 1
ATOM 2264 N N . PRO A 1 284 ? 14.195 -5.801 -1.083 1 98.62 284 PRO A N 1
ATOM 2265 C CA . PRO A 1 284 ? 13.352 -4.766 -1.685 1 98.62 284 PRO A CA 1
ATOM 2266 C C . PRO A 1 284 ? 11.891 -5.188 -1.803 1 98.62 284 PRO A C 1
ATOM 2268 O O . PRO A 1 284 ? 11.594 -6.254 -2.344 1 98.62 284 PRO A O 1
ATOM 2271 N N . TYR A 1 285 ? 10.977 -4.324 -1.31 1 98.75 285 TYR A N 1
ATOM 2272 C CA . TYR A 1 285 ? 9.57 -4.703 -1.328 1 98.75 285 TYR A CA 1
ATOM 2273 C C . TYR A 1 285 ? 8.672 -3.475 -1.425 1 98.75 285 TYR A C 1
ATOM 2275 O O . TYR A 1 285 ? 9.109 -2.359 -1.118 1 98.75 285 TYR A O 1
ATOM 2283 N N . ARG A 1 286 ? 7.559 -3.654 -1.957 1 98.81 286 ARG A N 1
ATOM 2284 C CA . ARG A 1 286 ? 6.367 -2.82 -1.836 1 98.81 286 ARG A CA 1
ATOM 2285 C C . ARG A 1 286 ? 5.242 -3.568 -1.13 1 98.81 286 ARG A C 1
ATOM 2287 O O . ARG A 1 286 ? 5.105 -4.785 -1.288 1 98.81 286 ARG A O 1
ATOM 2294 N N . LEU A 1 287 ? 4.465 -2.887 -0.308 1 98.94 287 LEU A N 1
ATOM 2295 C CA . LEU A 1 287 ? 3.307 -3.471 0.359 1 98.94 287 LEU A CA 1
ATOM 2296 C C . LEU A 1 287 ? 2.076 -2.584 0.189 1 98.94 287 LEU A C 1
ATOM 2298 O O . LEU A 1 287 ? 2.166 -1.361 0.314 1 98.94 287 LEU A O 1
ATOM 2302 N N . LYS A 1 288 ? 1.029 -3.174 -0.159 1 98.94 288 LYS A N 1
ATOM 2303 C CA . LYS A 1 288 ? -0.258 -2.484 -0.148 1 98.94 288 LYS A CA 1
ATOM 2304 C C . LYS A 1 288 ? -1.32 -3.318 0.563 1 98.94 288 LYS A C 1
ATOM 2306 O O . LYS A 1 288 ? -1.579 -4.461 0.181 1 98.94 288 LYS A O 1
ATOM 2311 N N . ILE A 1 289 ? -1.907 -2.779 1.646 1 98.94 289 ILE A N 1
ATOM 2312 C CA . ILE A 1 289 ? -3.076 -3.346 2.307 1 98.94 289 ILE A CA 1
ATOM 2313 C C . ILE A 1 289 ? -4.336 -2.623 1.836 1 98.94 289 ILE A C 1
ATOM 2315 O O . ILE A 1 289 ? -4.434 -1.398 1.941 1 98.94 289 ILE A O 1
ATOM 2319 N N . TYR A 1 290 ? -5.277 -3.363 1.314 1 98.88 290 TYR A N 1
ATOM 2320 C CA . TYR A 1 290 ? -6.539 -2.824 0.828 1 98.88 290 TYR A CA 1
ATOM 2321 C C . TYR A 1 290 ? -7.586 -2.807 1.936 1 98.88 290 TYR A C 1
ATOM 2323 O O . TYR A 1 290 ? -7.93 -3.852 2.49 1 98.88 290 TYR A O 1
ATOM 2331 N N . GLU A 1 291 ? -8.086 -1.621 2.252 1 98.69 291 GLU A N 1
ATOM 2332 C CA . GLU A 1 291 ? -9.023 -1.446 3.359 1 98.69 291 GLU A CA 1
ATOM 2333 C C . GLU A 1 291 ? -10.312 -2.229 3.123 1 98.69 291 GLU A C 1
ATOM 2335 O O . GLU A 1 291 ? -11.031 -1.968 2.158 1 98.69 291 GLU A O 1
ATOM 2340 N N . GLY A 1 292 ? -10.555 -3.207 3.971 1 98.38 292 GLY A N 1
ATOM 2341 C CA . GLY A 1 292 ? -11.789 -3.971 3.895 1 98.38 292 GLY A CA 1
ATOM 2342 C C . GLY A 1 292 ? -11.766 -5.043 2.82 1 98.38 292 GLY A C 1
ATOM 2343 O O . GLY A 1 292 ? -12.773 -5.691 2.557 1 98.38 292 GLY A O 1
ATOM 2344 N N . GLY A 1 293 ? -10.617 -5.23 2.219 1 98.62 293 GLY A N 1
ATOM 2345 C CA . GLY A 1 293 ? -10.531 -6.23 1.167 1 98.62 293 GLY A CA 1
ATOM 2346 C C . GLY A 1 293 ? -10.594 -7.652 1.69 1 98.62 293 GLY A C 1
ATOM 2347 O O . GLY A 1 293 ? -10.031 -7.961 2.742 1 98.62 293 GLY A O 1
ATOM 2348 N N . ASN A 1 294 ? -11.289 -8.531 0.923 1 98.25 294 ASN A N 1
ATOM 2349 C CA . ASN A 1 294 ? -11.352 -9.953 1.257 1 98.25 294 ASN A CA 1
ATOM 2350 C C . ASN A 1 294 ? -10.148 -10.711 0.702 1 98.25 294 ASN A C 1
ATOM 2352 O O . ASN A 1 294 ? -9.18 -10.094 0.251 1 98.25 294 ASN A O 1
ATOM 2356 N N . HIS A 1 295 ? -10.172 -12.016 0.755 1 98.19 295 HIS A N 1
ATOM 2357 C CA . HIS A 1 295 ? -9.047 -12.859 0.369 1 98.19 295 HIS A CA 1
ATOM 2358 C C . HIS A 1 295 ? -8.633 -12.602 -1.075 1 98.19 295 HIS A C 1
ATOM 2360 O O . HIS A 1 295 ? -7.441 -12.586 -1.391 1 98.19 295 HIS A O 1
ATOM 2366 N N . GLY A 1 296 ? -9.562 -12.398 -1.927 1 97.75 296 GLY A N 1
ATOM 2367 C CA . GLY A 1 296 ? -9.289 -12.133 -3.33 1 97.75 296 GLY A CA 1
ATOM 2368 C C . GLY A 1 296 ? -9.227 -10.656 -3.656 1 97.75 296 GLY A C 1
ATOM 2369 O O . GLY A 1 296 ? -9.086 -10.273 -4.82 1 97.75 296 GLY A O 1
ATOM 2370 N N . ILE A 1 297 ? -9.461 -9.773 -2.631 1 98.44 297 ILE A N 1
ATOM 2371 C CA . ILE A 1 297 ? -9.516 -8.328 -2.799 1 98.44 297 ILE A CA 1
ATOM 2372 C C . ILE A 1 297 ? -10.531 -7.969 -3.881 1 98.44 297 ILE A C 1
ATOM 2374 O O . ILE A 1 297 ? -10.266 -7.129 -4.742 1 98.44 297 ILE A O 1
ATOM 2378 N N . SER A 1 298 ? -11.625 -8.617 -3.861 1 97 298 SER A N 1
ATOM 2379 C CA . SER A 1 298 ? -12.633 -8.453 -4.91 1 97 298 SER A CA 1
ATOM 2380 C C . SER A 1 298 ? -13.258 -7.066 -4.863 1 97 298 SER A C 1
ATOM 2382 O O . SER A 1 298 ? -13.703 -6.547 -5.887 1 97 298 SER A O 1
ATOM 2384 N N . GLN A 1 299 ? -13.273 -6.348 -3.711 1 96.31 299 GLN A N 1
ATOM 2385 C CA . GLN A 1 299 ? -13.828 -5.008 -3.559 1 96.31 299 GLN A CA 1
ATOM 2386 C C . GLN A 1 299 ? -13.016 -3.982 -4.34 1 96.31 299 GLN A C 1
ATOM 2388 O O . GLN A 1 299 ? -13.492 -2.879 -4.617 1 96.31 299 GLN A O 1
ATOM 2393 N N . PHE A 1 300 ? -11.773 -4.422 -4.68 1 98.06 300 PHE A N 1
ATOM 2394 C CA . PHE A 1 300 ? -10.844 -3.518 -5.352 1 98.06 300 PHE A CA 1
ATOM 2395 C C . PHE A 1 300 ? -10.297 -4.152 -6.625 1 98.06 300 PHE A C 1
ATOM 2397 O O . PHE A 1 300 ? -9.125 -3.982 -6.953 1 98.06 300 PHE A O 1
ATOM 2404 N N . ARG A 1 301 ? -11.086 -4.891 -7.34 1 97.44 301 ARG A N 1
ATOM 2405 C CA . ARG A 1 301 ? -10.641 -5.688 -8.477 1 97.44 301 ARG A CA 1
ATOM 2406 C C . ARG A 1 301 ? -9.883 -4.828 -9.484 1 97.44 301 ARG A C 1
ATOM 2408 O O . ARG A 1 301 ? -8.766 -5.18 -9.883 1 97.44 301 ARG A O 1
ATOM 2415 N N . LYS A 1 302 ? -10.438 -3.691 -9.93 1 97.44 302 LYS A N 1
ATOM 2416 C CA . LYS A 1 302 ? -9.805 -2.838 -10.93 1 97.44 302 LYS A CA 1
ATOM 2417 C C . LYS A 1 302 ? -8.477 -2.279 -10.422 1 97.44 302 LYS A C 1
ATOM 2419 O O . LYS A 1 302 ? -7.473 -2.309 -11.133 1 97.44 302 LYS A O 1
ATOM 2424 N N . GLU A 1 303 ? -8.5 -1.779 -9.219 1 98.38 303 GLU A N 1
ATOM 2425 C CA . GLU A 1 303 ? -7.289 -1.227 -8.617 1 98.38 303 GLU A CA 1
ATOM 2426 C C . GLU A 1 303 ? -6.215 -2.299 -8.469 1 98.38 303 GLU A C 1
ATOM 2428 O O . GLU A 1 303 ? -5.043 -2.055 -8.75 1 98.38 303 GLU A O 1
ATOM 2433 N N . LYS A 1 304 ? -6.59 -3.486 -8.008 1 98.56 304 LYS A N 1
ATOM 2434 C CA . LYS A 1 304 ? -5.668 -4.602 -7.82 1 98.56 304 LYS A CA 1
ATOM 2435 C C . LYS A 1 304 ? -4.953 -4.945 -9.125 1 98.56 304 LYS A C 1
ATOM 2437 O O . LYS A 1 304 ? -3.725 -5.051 -9.156 1 98.56 304 LYS A O 1
ATOM 2442 N N . PHE A 1 305 ? -5.68 -5.023 -10.203 1 98.12 305 PHE A N 1
ATOM 2443 C CA . PHE A 1 305 ? -5.078 -5.41 -11.469 1 98.12 305 PHE A CA 1
ATOM 2444 C C . PHE A 1 305 ? -4.215 -4.285 -12.023 1 98.12 305 PHE A C 1
ATOM 2446 O O . PHE A 1 305 ? -3.178 -4.535 -12.641 1 98.12 305 PHE A O 1
ATOM 2453 N N . LYS A 1 306 ? -4.66 -3.1 -11.805 1 98.38 306 LYS A N 1
ATOM 2454 C CA . LYS A 1 306 ? -3.812 -1.972 -12.18 1 98.38 306 LYS A CA 1
ATOM 2455 C C . LYS A 1 306 ? -2.48 -2.016 -11.438 1 98.38 306 LYS A C 1
ATOM 2457 O O . LYS A 1 306 ? -1.424 -1.783 -12.031 1 98.38 306 LYS A O 1
ATOM 2462 N N . ASP A 1 307 ? -2.555 -2.285 -10.18 1 98.75 307 ASP A N 1
ATOM 2463 C CA . ASP A 1 307 ? -1.35 -2.379 -9.367 1 98.75 307 ASP A CA 1
ATOM 2464 C C . ASP A 1 307 ? -0.435 -3.496 -9.859 1 98.75 307 ASP A C 1
ATOM 2466 O O . ASP A 1 307 ? 0.771 -3.297 -10.016 1 98.75 307 ASP A O 1
ATOM 2470 N N . ILE A 1 308 ? -1.002 -4.656 -10.141 1 98.88 308 ILE A N 1
ATOM 2471 C CA . ILE A 1 308 ? -0.244 -5.824 -10.57 1 98.88 308 ILE A CA 1
ATOM 2472 C C . ILE A 1 308 ? 0.432 -5.531 -11.914 1 98.88 308 ILE A C 1
ATOM 2474 O O . ILE A 1 308 ? 1.646 -5.695 -12.047 1 98.88 308 ILE A O 1
ATOM 2478 N N . ILE A 1 309 ? -0.301 -5.043 -12.875 1 98.75 309 ILE A N 1
ATOM 2479 C CA . ILE A 1 309 ? 0.222 -4.773 -14.211 1 98.75 309 ILE A CA 1
ATOM 2480 C C . ILE A 1 309 ? 1.264 -3.66 -14.141 1 98.75 309 ILE A C 1
ATOM 2482 O O . ILE A 1 309 ? 2.316 -3.746 -14.781 1 98.75 309 ILE A O 1
ATOM 2486 N N . GLY A 1 310 ? 0.931 -2.662 -13.344 1 98.44 310 GLY A N 1
ATOM 2487 C CA . GLY A 1 310 ? 1.894 -1.583 -13.188 1 98.44 310 GLY A CA 1
ATOM 2488 C C . GLY A 1 310 ? 3.232 -2.053 -12.648 1 98.44 310 GLY A C 1
ATOM 2489 O O . GLY A 1 310 ? 4.285 -1.6 -13.109 1 98.44 310 GLY A O 1
ATOM 2490 N N . TRP A 1 311 ? 3.209 -2.918 -11.719 1 98.62 311 TRP A N 1
ATOM 2491 C CA . TRP A 1 311 ? 4.43 -3.449 -11.109 1 98.62 311 TRP A CA 1
ATOM 2492 C C . TRP A 1 311 ? 5.23 -4.254 -12.125 1 98.62 311 TRP A C 1
ATOM 2494 O O . TRP A 1 311 ? 6.438 -4.051 -12.273 1 98.62 311 TRP A O 1
ATOM 2504 N N . PHE A 1 312 ? 4.574 -5.117 -12.828 1 98.75 312 PHE A N 1
ATOM 2505 C CA . PHE A 1 312 ? 5.27 -5.926 -13.82 1 98.75 312 PHE A CA 1
ATOM 2506 C C . PHE A 1 312 ? 5.82 -5.047 -14.945 1 98.75 312 PHE A C 1
ATOM 2508 O O . PHE A 1 312 ? 6.934 -5.273 -15.422 1 98.75 312 PHE A O 1
ATOM 2515 N N . ASN A 1 313 ? 5.027 -4.043 -15.398 1 98.56 313 ASN A N 1
ATOM 2516 C CA . ASN A 1 313 ? 5.551 -3.109 -16.391 1 98.56 313 ASN A CA 1
ATOM 2517 C C . ASN A 1 313 ? 6.848 -2.459 -15.922 1 98.56 313 ASN A C 1
ATOM 2519 O O . ASN A 1 313 ? 7.801 -2.336 -16.688 1 98.56 313 ASN A O 1
ATOM 2523 N N . LYS A 1 314 ? 6.836 -2.129 -14.719 1 97.81 314 LYS A N 1
ATOM 2524 C CA . LYS A 1 314 ? 7.957 -1.402 -14.133 1 97.81 314 LYS A CA 1
ATOM 2525 C C . LYS A 1 314 ? 9.227 -2.25 -14.148 1 97.81 314 LYS A C 1
ATOM 2527 O O . LYS A 1 314 ? 10.289 -1.776 -14.547 1 97.81 314 LYS A O 1
ATOM 2532 N N . TYR A 1 315 ? 9.18 -3.48 -13.836 1 98 315 TYR A N 1
ATOM 2533 C CA . TYR A 1 315 ? 10.398 -4.238 -13.555 1 98 315 TYR A CA 1
ATOM 2534 C C . TYR A 1 315 ? 10.695 -5.23 -14.672 1 98 315 TYR A C 1
ATOM 2536 O O . TYR A 1 315 ? 11.797 -5.773 -14.758 1 98 315 TYR A O 1
ATOM 2544 N N . LEU A 1 316 ? 9.68 -5.43 -15.578 1 98.12 316 LEU A N 1
ATOM 2545 C CA . LEU A 1 316 ? 9.93 -6.398 -16.641 1 98.12 316 LEU A CA 1
ATOM 2546 C C . LEU A 1 316 ? 10.023 -5.711 -18 1 98.12 316 LEU A C 1
ATOM 2548 O O . LEU A 1 316 ? 10.656 -6.234 -18.922 1 98.12 316 LEU A O 1
ATOM 2552 N N . LYS A 1 317 ? 9.391 -4.562 -18.125 1 97.19 317 LYS A N 1
ATOM 2553 C CA . LYS A 1 317 ? 9.383 -3.906 -19.422 1 97.19 317 LYS A CA 1
ATOM 2554 C C . LYS A 1 317 ? 10.281 -2.67 -19.422 1 97.19 317 LYS A C 1
ATOM 2556 O O . LYS A 1 317 ? 10.977 -2.4 -20.391 1 97.19 317 LYS A O 1
ATOM 2561 N N . LYS A 1 318 ? 10.312 -1.821 -18.375 1 91.31 318 LYS A N 1
ATOM 2562 C CA . LYS A 1 318 ? 11.016 -0.542 -18.359 1 91.31 318 LYS A CA 1
ATOM 2563 C C . LYS A 1 318 ? 12.406 -0.69 -17.75 1 91.31 318 LYS A C 1
ATOM 2565 O O . LYS A 1 318 ? 13.188 0.263 -17.719 1 91.31 318 LYS A O 1
ATOM 2570 N N . ASN A 1 319 ? 12.875 -1.805 -17.453 1 82.56 319 ASN A N 1
ATOM 2571 C CA . ASN A 1 319 ? 14.172 -2.029 -16.828 1 82.56 319 ASN A CA 1
ATOM 2572 C C . ASN A 1 319 ? 14.438 -1.011 -15.719 1 82.56 319 ASN A C 1
ATOM 2574 O O . ASN A 1 319 ? 15.492 -0.367 -15.695 1 82.56 319 ASN A O 1
ATOM 2578 N N . THR A 1 320 ? 13.57 -0.737 -14.898 1 91.44 320 THR A N 1
ATOM 2579 C CA . THR A 1 320 ? 13.68 0.167 -13.758 1 91.44 320 THR A CA 1
ATOM 2580 C C . THR A 1 320 ? 14.758 -0.309 -12.789 1 91.44 320 THR A C 1
ATOM 2582 O O . THR A 1 320 ? 14.867 -1.506 -12.516 1 91.44 320 THR A O 1
ATOM 2585 N N . PRO A 1 321 ? 15.531 0.651 -12.289 1 93.5 321 PRO A N 1
ATOM 2586 C CA . PRO A 1 321 ? 16.531 0.253 -11.289 1 93.5 321 PRO A CA 1
ATOM 2587 C C . PRO A 1 321 ? 15.898 -0.369 -10.047 1 93.5 321 PRO A C 1
ATOM 2589 O O . PRO A 1 321 ? 14.742 -0.073 -9.719 1 93.5 321 PRO A O 1
ATOM 2592 N N . LEU A 1 322 ? 16.672 -1.214 -9.438 1 95.94 322 LEU A N 1
ATOM 2593 C CA . LEU A 1 322 ? 16.219 -1.813 -8.188 1 95.94 322 LEU A CA 1
ATOM 2594 C C . LEU A 1 322 ? 15.961 -0.743 -7.129 1 95.94 322 LEU A C 1
ATOM 2596 O O . LEU A 1 322 ? 16.672 0.268 -7.082 1 95.94 322 LEU A O 1
ATOM 2600 N N . PRO A 1 323 ? 14.977 -0.972 -6.324 1 95.62 323 PRO A N 1
ATOM 2601 C CA . PRO A 1 323 ? 14.75 -0.032 -5.223 1 95.62 323 PRO A CA 1
ATOM 2602 C C . PRO A 1 323 ? 15.922 0.04 -4.254 1 95.62 323 PRO A C 1
ATOM 2604 O O . PRO A 1 323 ? 16.578 -0.975 -3.988 1 95.62 323 PRO A O 1
ATOM 2607 N N . ASN A 1 324 ? 16.094 1.247 -3.727 1 93.25 324 ASN A N 1
ATOM 2608 C CA . ASN A 1 324 ? 17.109 1.418 -2.68 1 93.25 324 ASN A CA 1
ATOM 2609 C C . ASN A 1 324 ? 16.656 0.772 -1.369 1 93.25 324 ASN A C 1
ATOM 2611 O O . ASN A 1 324 ? 15.602 1.101 -0.837 1 93.25 324 ASN A O 1
ATOM 2615 N N . THR A 1 325 ? 17.469 -0.125 -0.861 1 95.12 325 THR A N 1
ATOM 2616 C CA . THR A 1 325 ? 17.094 -0.764 0.397 1 95.12 325 THR A CA 1
ATOM 2617 C C . THR A 1 325 ? 17.844 -0.127 1.566 1 95.12 325 THR A C 1
ATOM 2619 O O . THR A 1 325 ? 17.547 -0.404 2.729 1 95.12 325 THR A O 1
ATOM 2622 N N . ASN A 1 326 ? 18.734 0.752 1.254 1 95.5 326 ASN A N 1
ATOM 2623 C CA . ASN A 1 326 ? 19.391 1.524 2.305 1 95.5 326 ASN A CA 1
ATOM 2624 C C . ASN A 1 326 ? 18.562 2.744 2.701 1 95.5 326 ASN A C 1
ATOM 2626 O O . ASN A 1 326 ? 17.938 3.379 1.852 1 95.5 326 ASN A O 1
ATOM 2630 N N . LEU A 1 327 ? 18.609 3.029 3.963 1 96.31 327 LEU A N 1
ATOM 2631 C CA . LEU A 1 327 ? 17.953 4.23 4.445 1 96.31 327 LEU A CA 1
ATOM 2632 C C . LEU A 1 327 ? 18.562 5.48 3.824 1 96.31 327 LEU A C 1
ATOM 2634 O O . LEU A 1 327 ? 19.781 5.57 3.672 1 96.31 327 LEU A O 1
ATOM 2638 N N . ILE A 1 328 ? 17.688 6.402 3.5 1 95.88 328 ILE A N 1
ATOM 2639 C CA . ILE A 1 328 ? 18.141 7.637 2.869 1 95.88 328 ILE A CA 1
ATOM 2640 C C . ILE A 1 328 ? 18.188 8.758 3.902 1 95.88 328 ILE A C 1
ATOM 2642 O O . ILE A 1 328 ? 17.156 9.367 4.211 1 95.88 328 ILE A O 1
ATOM 2646 N N . ASN A 1 329 ? 19.359 8.992 4.441 1 94.5 329 ASN A N 1
ATOM 2647 C CA . ASN A 1 329 ? 19.594 10.07 5.395 1 94.5 329 ASN A CA 1
ATOM 2648 C C . ASN A 1 329 ? 19.781 11.406 4.691 1 94.5 329 ASN A C 1
ATOM 2650 O O . ASN A 1 329 ? 20.781 11.617 4.008 1 94.5 329 ASN A O 1
ATOM 2654 N N . PRO A 1 330 ? 18.844 12.32 4.883 1 89.94 330 PRO A N 1
ATOM 2655 C CA . PRO A 1 330 ? 18.953 13.578 4.148 1 89.94 330 PRO A CA 1
ATOM 2656 C C . PRO A 1 330 ? 20.094 14.453 4.648 1 89.94 330 PRO A C 1
ATOM 2658 O O . PRO A 1 330 ? 20.453 15.438 4 1 89.94 330 PRO A O 1
ATOM 2661 N N . TYR A 1 331 ? 20.734 14.109 5.734 1 85.56 331 TYR A N 1
ATOM 2662 C CA . TYR A 1 331 ? 21.781 14.938 6.328 1 85.56 331 TYR A CA 1
ATOM 2663 C C . TYR A 1 331 ? 23.172 14.391 5.98 1 85.56 331 TYR A C 1
ATOM 2665 O O . TYR A 1 331 ? 24.188 15 6.328 1 85.56 331 TYR A O 1
ATOM 2673 N N . LYS A 1 332 ? 23.172 13.211 5.449 1 75.62 332 LYS A N 1
ATOM 2674 C CA . LYS A 1 332 ? 24.453 12.641 5.051 1 75.62 332 LYS A CA 1
ATOM 2675 C C . LYS A 1 332 ? 24.922 13.211 3.713 1 75.62 332 LYS A C 1
ATOM 2677 O O . LYS A 1 332 ? 24.125 13.297 2.766 1 75.62 332 LYS A O 1
ATOM 2682 N N . LYS A 1 333 ? 26.078 14.133 3.822 1 61.94 333 LYS A N 1
ATOM 2683 C CA . LYS A 1 333 ? 26.75 14.68 2.646 1 61.94 333 LYS A CA 1
ATOM 2684 C C . LYS A 1 333 ? 26.984 13.602 1.592 1 61.94 333 LYS A C 1
ATOM 2686 O O . LYS A 1 333 ? 27.359 12.477 1.92 1 61.94 333 LYS A O 1
ATOM 2691 N N . LYS A 1 334 ? 26.344 13.711 0.319 1 45.28 334 LYS A N 1
ATOM 2692 C CA . LYS A 1 334 ? 26.688 12.812 -0.779 1 45.28 334 LYS A CA 1
ATOM 2693 C C . LYS A 1 334 ? 28.203 12.742 -0.973 1 45.28 334 LYS A C 1
ATOM 2695 O O . LYS A 1 334 ? 28.891 13.758 -0.889 1 45.28 334 LYS A O 1
ATOM 2700 N N . MET B 1 1 ? -74.062 21.625 39.844 1 24.66 1 MET B N 1
ATOM 2701 C CA . MET B 1 1 ? -73.188 21.531 38.656 1 24.66 1 MET B CA 1
ATOM 2702 C C . MET B 1 1 ? -72.125 22.609 38.688 1 24.66 1 MET B C 1
ATOM 2704 O O . MET B 1 1 ? -72.375 23.75 38.25 1 24.66 1 MET B O 1
ATOM 2708 N N . LYS B 1 2 ? -71.375 22.766 39.906 1 29.36 2 LYS B N 1
ATOM 2709 C CA . LYS B 1 2 ? -70.375 23.781 40.25 1 29.36 2 LYS B CA 1
ATOM 2710 C C . LYS B 1 2 ? -69.188 23.797 39.25 1 29.36 2 LYS B C 1
ATOM 2712 O O . LYS B 1 2 ? -68.5 22.781 39.094 1 29.36 2 LYS B O 1
ATOM 2717 N N . MET B 1 3 ? -69.25 24.531 38.156 1 30.75 3 MET B N 1
ATOM 2718 C CA . MET B 1 3 ? -68.375 24.688 37.031 1 30.75 3 MET B CA 1
ATOM 2719 C C . MET B 1 3 ? -67 25.297 37.5 1 30.75 3 MET B C 1
ATOM 2721 O O . MET B 1 3 ? -66.938 26.516 37.75 1 30.75 3 MET B O 1
ATOM 2725 N N . ASN B 1 4 ? -66.25 24.781 38.406 1 33.56 4 ASN B N 1
ATOM 2726 C CA . ASN B 1 4 ? -64.938 25.312 38.75 1 33.56 4 ASN B CA 1
ATOM 2727 C C . ASN B 1 4 ? -64 25.391 37.531 1 33.56 4 ASN B C 1
ATOM 2729 O O . ASN B 1 4 ? -63.75 24.375 36.906 1 33.56 4 ASN B O 1
ATOM 2733 N N . ARG B 1 5 ? -64 26.531 36.812 1 32.94 5 ARG B N 1
ATOM 2734 C CA . ARG B 1 5 ? -63.125 26.906 35.688 1 32.94 5 ARG B CA 1
ATOM 2735 C C . ARG B 1 5 ? -61.656 26.812 36.094 1 32.94 5 ARG B C 1
ATOM 2737 O O . ARG B 1 5 ? -61.219 27.5 37 1 32.94 5 ARG B O 1
ATOM 2744 N N . TYR B 1 6 ? -61.062 25.641 36.125 1 36.69 6 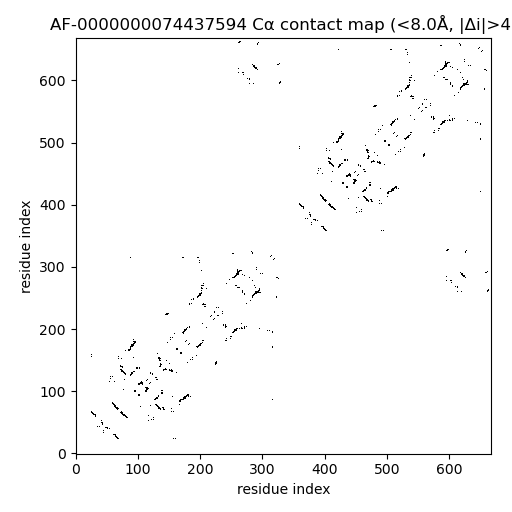TYR B N 1
ATOM 2745 C CA . TYR B 1 6 ? -59.625 25.453 36.281 1 36.69 6 TYR B CA 1
ATOM 2746 C C . TYR B 1 6 ? -58.844 26.281 35.281 1 36.69 6 TYR B C 1
ATOM 2748 O O . TYR B 1 6 ? -59.062 26.172 34.062 1 36.69 6 TYR B O 1
ATOM 2756 N N . ILE B 1 7 ? -58.438 27.547 35.594 1 37.78 7 ILE B N 1
ATOM 2757 C CA . ILE B 1 7 ? -57.5 28.359 34.812 1 37.78 7 ILE B CA 1
ATOM 2758 C C . ILE B 1 7 ? -56.188 27.594 34.656 1 37.78 7 ILE B C 1
ATOM 2760 O O . ILE B 1 7 ? -55.531 27.234 35.656 1 37.78 7 ILE B O 1
ATOM 2764 N N . CYS B 1 8 ? -55.969 26.812 33.594 1 37.38 8 CYS B N 1
ATOM 2765 C CA . CYS B 1 8 ? -54.719 26.219 33.188 1 37.38 8 CYS B CA 1
ATOM 2766 C C . CYS B 1 8 ? -53.656 27.281 32.938 1 37.38 8 CYS B C 1
ATOM 2768 O O . CYS B 1 8 ? -53.812 28.141 32.062 1 37.38 8 CYS B O 1
ATOM 2770 N N . LEU B 1 9 ? -53 27.75 33.969 1 37.44 9 LEU B N 1
ATOM 2771 C CA . LEU B 1 9 ? -51.781 28.531 33.812 1 37.44 9 LEU B CA 1
ATOM 2772 C C . LEU B 1 9 ? -50.812 27.844 32.844 1 37.44 9 LEU B C 1
ATOM 2774 O O . LEU B 1 9 ? -50.312 26.75 33.125 1 37.44 9 LEU B O 1
ATOM 2778 N N . LEU B 1 10 ? -50.938 28.125 31.547 1 39.28 10 LEU B N 1
ATOM 2779 C CA . LEU B 1 10 ? -49.906 27.797 30.547 1 39.28 10 LEU B CA 1
ATOM 2780 C C . LEU B 1 10 ? -48.562 28.391 30.938 1 39.28 10 LEU B C 1
ATOM 2782 O O . LEU B 1 10 ? -48.406 29.609 30.953 1 39.28 10 LEU B O 1
ATOM 2786 N N . LEU B 1 11 ? -47.781 27.766 31.781 1 39.22 11 LEU B N 1
ATOM 2787 C CA . LEU B 1 11 ? -46.344 28.094 31.953 1 39.22 11 LEU B CA 1
ATOM 2788 C C . LEU B 1 11 ? -45.625 28.047 30.609 1 39.22 11 LEU B C 1
ATOM 2790 O O . LEU B 1 11 ? -45.531 26.984 30 1 39.22 11 LEU B O 1
ATOM 2794 N N . LEU B 1 12 ? -45.594 29.156 29.875 1 37.94 12 LEU B N 1
ATOM 2795 C CA . LEU B 1 12 ? -44.688 29.312 28.75 1 37.94 12 LEU B CA 1
ATOM 2796 C C . LEU B 1 12 ? -43.25 29.031 29.172 1 37.94 12 LEU B C 1
ATOM 2798 O O . LEU B 1 12 ? -42.688 29.781 29.984 1 37.94 12 LEU B O 1
ATOM 2802 N N . TYR B 1 13 ? -42.781 27.781 29.188 1 40.81 13 TYR B N 1
ATOM 2803 C CA . TYR B 1 13 ? -41.375 27.469 29.234 1 40.81 13 TYR B CA 1
ATOM 2804 C C . TYR B 1 13 ? -40.625 28.188 28.125 1 40.81 13 TYR B C 1
ATOM 2806 O O . TYR B 1 13 ? -40.812 27.891 26.938 1 40.81 13 TYR B O 1
ATOM 2814 N N . PHE B 1 14 ? -40.188 29.406 28.438 1 37.69 14 PHE B N 1
ATOM 2815 C CA . PHE B 1 14 ? -39.156 30.016 27.594 1 37.69 14 PHE B CA 1
ATOM 2816 C C . PHE B 1 14 ? -37.938 29.109 27.469 1 37.69 14 PHE B C 1
ATOM 2818 O O . PHE B 1 14 ? -37.219 28.922 28.453 1 37.69 14 PHE B O 1
ATOM 2825 N N . VAL B 1 15 ? -37.969 28.188 26.594 1 40.78 15 VAL B N 1
ATOM 2826 C CA . VAL B 1 15 ? -36.719 27.547 26.156 1 40.78 15 VAL B CA 1
ATOM 2827 C C . VAL B 1 15 ? -35.75 28.609 25.641 1 40.78 15 VAL B C 1
ATOM 2829 O O . VAL B 1 15 ? -36 29.25 24.625 1 40.78 15 VAL B O 1
ATOM 2832 N N . THR B 1 16 ? -35.094 29.297 26.516 1 37.25 16 THR B N 1
ATOM 2833 C CA . THR B 1 16 ? -33.938 30.016 26.047 1 37.25 16 THR B CA 1
ATOM 2834 C C . THR B 1 16 ? -33.031 29.109 25.203 1 37.25 16 THR B C 1
ATOM 2836 O O . THR B 1 16 ? -32.5 28.109 25.703 1 37.25 16 THR B O 1
ATOM 2839 N N . PHE B 1 17 ? -33.344 29.062 23.984 1 37.16 17 PHE B N 1
ATOM 2840 C CA . PHE B 1 17 ? -32.312 28.609 23.062 1 37.16 17 PHE B CA 1
ATOM 2841 C C . PHE B 1 17 ? -31 29.344 23.312 1 37.16 17 PHE B C 1
ATOM 2843 O O . PHE B 1 17 ? -30.891 30.531 23.031 1 37.16 17 PHE B O 1
ATOM 2850 N N . SER B 1 18 ? -30.344 29.047 24.359 1 36.31 18 SER B N 1
ATOM 2851 C CA . SER B 1 18 ? -28.953 29.469 24.328 1 36.31 18 SER B CA 1
ATOM 2852 C C . SER B 1 18 ? -28.328 29.203 22.953 1 36.31 18 SER B C 1
ATOM 2854 O O . SER B 1 18 ? -28.078 28.062 22.594 1 36.31 18 SER B O 1
ATOM 2856 N N . ILE B 1 19 ? -28.703 29.953 22 1 37.75 19 ILE B N 1
ATOM 2857 C CA . ILE B 1 19 ? -27.812 30 20.844 1 37.75 19 ILE B CA 1
ATOM 2858 C C . ILE B 1 19 ? -26.359 30.125 21.328 1 37.75 19 ILE B C 1
ATOM 2860 O O . ILE B 1 19 ? -25.953 31.156 21.859 1 37.75 19 ILE B O 1
ATOM 2864 N N . ARG B 1 20 ? -25.859 29.203 21.938 1 41.31 20 ARG B N 1
ATOM 2865 C CA . ARG B 1 20 ? -24.406 29.281 22.094 1 41.31 20 ARG B CA 1
ATOM 2866 C C . ARG B 1 20 ? -23.75 29.766 20.812 1 41.31 20 ARG B C 1
ATOM 2868 O O . ARG B 1 20 ? -23.672 29.031 19.828 1 41.31 20 ARG B O 1
ATOM 2875 N N . GLY B 1 21 ? -23.906 30.938 20.531 1 41.06 21 GLY B N 1
ATOM 2876 C CA . GLY B 1 21 ? -23.188 31.5 19.406 1 41.06 21 GLY B CA 1
ATOM 2877 C C . GLY B 1 21 ? -21.797 30.938 19.234 1 41.06 21 GLY B C 1
ATOM 2878 O O . GLY B 1 21 ? -21.094 30.703 20.203 1 41.06 21 GLY B O 1
ATOM 2879 N N . GLN B 1 22 ? -21.547 30.281 18.219 1 54.38 22 GLN B N 1
ATOM 2880 C CA . GLN B 1 22 ? -20.219 29.766 17.906 1 54.38 22 GLN B CA 1
ATOM 2881 C C . GLN B 1 22 ? -19.156 30.844 18.109 1 54.38 22 GLN B C 1
ATOM 2883 O O . GLN B 1 22 ? -19.25 31.938 17.547 1 54.38 22 GLN B O 1
ATOM 2888 N N . GLU B 1 23 ? -18.406 30.891 19.25 1 66.56 23 GLU B N 1
ATOM 2889 C CA . GLU B 1 23 ? -17.312 31.812 19.531 1 66.56 23 GLU B CA 1
ATOM 2890 C C . GLU B 1 23 ? -16.375 31.938 18.344 1 66.56 23 GLU B C 1
ATOM 2892 O O . GLU B 1 23 ? -15.922 30.938 17.797 1 66.56 23 GLU B O 1
ATOM 2897 N N . VAL B 1 24 ? -16.328 33.125 17.734 1 71.56 24 VAL B N 1
ATOM 2898 C CA . VAL B 1 24 ? -15.453 33.469 16.625 1 71.56 24 VAL B CA 1
ATOM 2899 C C . VAL B 1 24 ? -13.992 33.188 17 1 71.56 24 VAL B C 1
ATOM 2901 O O . VAL B 1 24 ? -13.531 33.656 18.047 1 71.56 24 VAL B O 1
ATOM 2904 N N . LYS B 1 25 ? -13.352 32.375 16.219 1 89.44 25 LYS B N 1
ATOM 2905 C CA . LYS B 1 25 ? -11.953 32.031 16.469 1 89.44 25 LYS B CA 1
ATOM 2906 C C . LYS B 1 25 ? -11.016 32.906 15.656 1 89.44 25 LYS B C 1
ATOM 2908 O O . LYS B 1 25 ? -9.922 33.25 16.109 1 89.44 25 LYS B O 1
ATOM 2913 N N . ILE B 1 26 ? -11.453 33.406 14.516 1 96.5 26 ILE B N 1
ATOM 2914 C CA . ILE B 1 26 ? -10.562 34.156 13.625 1 96.5 26 ILE B CA 1
ATOM 2915 C C . ILE B 1 26 ? -10.414 35.594 14.125 1 96.5 26 ILE B C 1
ATOM 2917 O O . ILE B 1 26 ? -11.406 36.281 14.352 1 96.5 26 ILE B O 1
ATOM 2921 N N . ILE B 1 27 ? -9.258 35.969 14.266 1 96.75 27 ILE B N 1
ATOM 2922 C CA . ILE B 1 27 ? -8.938 37.344 14.695 1 96.75 27 ILE B CA 1
ATOM 2923 C C . ILE B 1 27 ? -8.586 38.188 13.477 1 96.75 27 ILE B C 1
ATOM 2925 O O . ILE B 1 27 ? -8.945 39.375 13.414 1 96.75 27 ILE B O 1
ATOM 2929 N N . GLU B 1 28 ? -7.781 37.625 12.609 1 96.94 28 GLU B N 1
ATOM 2930 C CA . GLU B 1 28 ? -7.371 38.25 11.352 1 96.94 28 GLU B CA 1
ATOM 2931 C C . GLU B 1 28 ? -7.508 37.281 10.18 1 96.94 28 GLU B C 1
ATOM 2933 O O . GLU B 1 28 ? -7.199 36.094 10.305 1 96.94 28 GLU B O 1
ATOM 2938 N N . LYS B 1 29 ? -8.031 37.719 9.141 1 97 29 LYS B N 1
ATOM 2939 C CA . LYS B 1 29 ? -8.125 36.969 7.879 1 97 29 LYS B CA 1
ATOM 2940 C C . LYS B 1 29 ? -7.887 37.906 6.684 1 97 29 LYS B C 1
ATOM 2942 O O . LYS B 1 29 ? -8.641 38.844 6.461 1 97 29 LYS B O 1
ATOM 2947 N N . GLU B 1 30 ? -6.859 37.594 6.008 1 97.38 30 GLU B N 1
ATOM 2948 C CA . GLU B 1 30 ? -6.477 38.438 4.871 1 97.38 30 GLU B CA 1
ATOM 2949 C C . GLU B 1 30 ? -6.332 37.594 3.602 1 97.38 30 GLU B C 1
ATOM 2951 O O . GLU B 1 30 ? -5.555 36.625 3.566 1 97.38 30 GLU B O 1
ATOM 2956 N N . LYS B 1 31 ? -7.094 37.938 2.646 1 97.88 31 LYS B N 1
ATOM 2957 C CA . LYS B 1 31 ? -6.844 37.375 1.324 1 97.88 31 LYS B CA 1
ATOM 2958 C C . LYS B 1 31 ? -5.566 37.938 0.716 1 97.88 31 LYS B C 1
ATOM 2960 O O . LYS B 1 31 ? -5.387 39.156 0.671 1 97.88 31 LYS B O 1
ATOM 2965 N N . VAL B 1 32 ? -4.727 37.094 0.252 1 97.75 32 VAL B N 1
ATOM 2966 C CA . VAL B 1 32 ? -3.445 37.562 -0.281 1 97.75 32 VAL B CA 1
ATOM 2967 C C . VAL B 1 32 ? -3.668 38.344 -1.564 1 97.75 32 VAL B C 1
ATOM 2969 O O . VAL B 1 32 ? -4.375 37.906 -2.469 1 97.75 32 VAL B O 1
ATOM 2972 N N . ASN B 1 33 ? -3.141 39.562 -1.564 1 96.56 33 ASN B N 1
ATOM 2973 C CA . ASN B 1 33 ? -3.1 40.375 -2.77 1 96.56 33 ASN B CA 1
ATOM 2974 C C . ASN B 1 33 ? -1.83 40.125 -3.578 1 96.56 33 ASN B C 1
ATOM 2976 O O . ASN B 1 33 ? -0.75 40.594 -3.203 1 96.56 33 ASN B O 1
ATOM 2980 N N . TRP B 1 34 ? -1.995 39.531 -4.707 1 95.69 34 TRP B N 1
ATOM 2981 C CA . TRP B 1 34 ? -0.836 39.062 -5.457 1 95.69 34 TRP B CA 1
ATOM 2982 C C . TRP B 1 34 ? -0.077 40.219 -6.078 1 95.69 34 TRP B C 1
ATOM 2984 O O . TRP B 1 34 ? 1.076 40.062 -6.492 1 95.69 34 TRP B O 1
ATOM 2994 N N . SER B 1 35 ? -0.689 41.406 -6.184 1 94.88 35 SER B N 1
ATOM 2995 C CA . SER B 1 35 ? 0.029 42.562 -6.641 1 94.88 35 SER B CA 1
ATOM 2996 C C . SER B 1 35 ? 1.207 42.906 -5.727 1 94.88 35 SER B C 1
ATOM 2998 O O . SER B 1 35 ? 2.203 43.469 -6.172 1 94.88 35 SER B O 1
ATOM 3000 N N . ASP B 1 36 ? 1.065 42.531 -4.461 1 95.06 36 ASP B N 1
ATOM 3001 C CA . ASP B 1 36 ? 2.143 42.75 -3.5 1 95.06 36 ASP B CA 1
ATOM 3002 C C . ASP B 1 36 ? 3.342 41.844 -3.807 1 95.06 36 ASP B C 1
ATOM 3004 O O . ASP B 1 36 ? 4.441 42.094 -3.303 1 95.06 36 ASP B O 1
ATOM 3008 N N . TYR B 1 37 ? 3.119 40.812 -4.598 1 95.88 37 TYR B N 1
ATOM 3009 C CA . TYR B 1 37 ? 4.16 39.844 -4.984 1 95.88 37 TYR B CA 1
ATOM 3010 C C . TYR B 1 37 ? 4.301 39.781 -6.5 1 95.88 37 TYR B C 1
ATOM 3012 O O . TYR B 1 37 ? 4.609 38.719 -7.055 1 95.88 37 TYR B O 1
ATOM 3020 N N . ALA B 1 38 ? 4.051 40.812 -7.148 1 94.06 38 ALA B N 1
ATOM 3021 C CA . ALA B 1 38 ? 3.857 40.875 -8.594 1 94.06 38 ALA B CA 1
ATOM 3022 C C . ALA B 1 38 ? 5.082 40.344 -9.336 1 94.06 38 ALA B C 1
ATOM 3024 O O . ALA B 1 38 ? 4.957 39.562 -10.266 1 94.06 38 ALA B O 1
ATOM 3025 N N . VAL B 1 39 ? 6.234 40.719 -8.953 1 93.38 39 VAL B N 1
ATOM 3026 C CA . VAL B 1 39 ? 7.473 40.344 -9.633 1 93.38 39 VAL B CA 1
ATOM 3027 C C . VAL B 1 39 ? 7.656 38.812 -9.57 1 93.38 39 VAL B C 1
ATOM 3029 O O . VAL B 1 39 ? 8.148 38.219 -10.523 1 93.38 39 VAL B O 1
ATOM 3032 N N . LYS B 1 40 ? 7.152 38.312 -8.555 1 93.25 40 LYS B N 1
ATOM 3033 C CA . LYS B 1 40 ? 7.371 36.875 -8.344 1 93.25 40 LYS B CA 1
ATOM 3034 C C . LYS B 1 40 ? 6.32 36.062 -9.07 1 93.25 40 LYS B C 1
ATOM 3036 O O . LYS B 1 40 ? 6.645 35.031 -9.688 1 93.25 40 LYS B O 1
ATOM 3041 N N . VAL B 1 41 ? 5.117 36.469 -9.102 1 95.25 41 VAL B N 1
ATOM 3042 C CA . VAL B 1 41 ? 4.062 35.531 -9.461 1 95.25 41 VAL B CA 1
ATOM 3043 C C . VAL B 1 41 ? 3.566 35.844 -10.875 1 95.25 41 VAL B C 1
ATOM 3045 O O . VAL B 1 41 ? 3.006 34.969 -11.539 1 95.25 41 VAL B O 1
ATOM 3048 N N . TYR B 1 42 ? 3.822 37.094 -11.414 1 94.5 42 TYR B N 1
ATOM 3049 C CA . TYR B 1 42 ? 3.238 37.438 -12.703 1 94.5 42 TYR B CA 1
ATOM 3050 C C . TYR B 1 42 ? 4.285 37.406 -13.805 1 94.5 42 TYR B C 1
ATOM 3052 O O . TYR B 1 42 ? 5.426 37.844 -13.602 1 94.5 42 TYR B O 1
ATOM 3060 N N . LYS B 1 43 ? 3.906 36.812 -14.875 1 92.56 43 LYS B N 1
ATOM 3061 C CA . LYS B 1 43 ? 4.664 36.938 -16.109 1 92.56 43 LYS B CA 1
ATOM 3062 C C . LYS B 1 43 ? 4.457 38.312 -16.734 1 92.56 43 LYS B C 1
ATOM 3064 O O . LYS B 1 43 ? 5.406 38.938 -17.266 1 92.56 43 LYS B O 1
ATOM 3069 N N . ASN B 1 44 ? 3.215 38.781 -16.75 1 90.31 44 ASN B N 1
ATOM 3070 C CA . ASN B 1 44 ? 2.787 40.094 -17.156 1 90.31 44 ASN B CA 1
ATOM 3071 C C . ASN B 1 44 ? 2.004 40.812 -16.062 1 90.31 44 ASN B C 1
ATOM 3073 O O . ASN B 1 44 ? 0.847 40.469 -15.797 1 90.31 44 ASN B O 1
ATOM 3077 N N . GLN B 1 45 ? 2.58 41.812 -15.477 1 88.81 45 GLN B N 1
ATOM 3078 C CA . GLN B 1 45 ? 2.008 42.469 -14.305 1 88.81 45 GLN B CA 1
ATOM 3079 C C . GLN B 1 45 ? 0.77 43.281 -14.672 1 88.81 45 GLN B C 1
ATOM 3081 O O . GLN B 1 45 ? -0.22 43.281 -13.938 1 88.81 45 GLN B O 1
ATOM 3086 N N . LYS B 1 46 ? 0.842 43.906 -15.805 1 89.31 46 LYS B N 1
ATOM 3087 C CA . LYS B 1 46 ? -0.265 44.75 -16.25 1 89.31 46 LYS B CA 1
ATOM 3088 C C . LYS B 1 46 ? -1.526 43.906 -16.484 1 89.31 46 LYS B C 1
ATOM 3090 O O . LYS B 1 46 ? -2.615 44.281 -16.047 1 89.31 46 LYS B O 1
ATOM 3095 N N . GLU B 1 47 ? -1.36 42.781 -17.062 1 91 47 GLU B N 1
ATOM 3096 C CA . GLU B 1 47 ? -2.498 41.938 -17.391 1 91 47 GLU B CA 1
ATOM 3097 C C . GLU B 1 47 ? -2.787 40.938 -16.266 1 91 47 GLU B C 1
ATOM 3099 O O . GLU B 1 47 ? -3.777 40.219 -16.312 1 91 47 GLU B O 1
ATOM 3104 N N . LYS B 1 48 ? -1.894 40.875 -15.297 1 92.25 48 LYS B N 1
ATOM 3105 C CA . LYS B 1 48 ? -2.006 40 -14.141 1 92.25 48 LYS B CA 1
ATOM 3106 C C . LYS B 1 48 ? -2.082 38.531 -14.578 1 92.25 48 LYS B C 1
ATOM 3108 O O . LYS B 1 48 ? -2.957 37.781 -14.125 1 92.25 48 LYS B O 1
ATOM 3113 N N . ILE B 1 49 ? -1.247 38.219 -15.562 1 94.38 49 ILE B N 1
ATOM 3114 C CA . ILE B 1 49 ? -1.105 36.844 -16.016 1 94.38 49 ILE B CA 1
ATOM 3115 C C . ILE B 1 49 ? -0.052 36.125 -15.172 1 94.38 49 ILE B C 1
ATOM 3117 O O . ILE B 1 49 ? 1.115 36.531 -15.156 1 94.38 49 ILE B O 1
ATOM 3121 N N . PHE B 1 50 ? -0.443 35.125 -14.523 1 95.69 50 PHE B N 1
ATOM 3122 C CA . PHE B 1 50 ? 0.461 34.406 -13.641 1 95.69 50 PHE B CA 1
ATOM 3123 C C . PHE B 1 50 ? 1.505 33.625 -14.438 1 95.69 50 PHE B C 1
ATOM 3125 O O . PHE B 1 50 ? 1.213 33.125 -15.523 1 95.69 50 PHE B O 1
ATOM 3132 N N . LYS B 1 51 ? 2.684 33.469 -13.836 1 95.19 51 LYS B N 1
ATOM 3133 C CA . LYS B 1 51 ? 3.684 32.531 -14.336 1 95.19 51 LYS B CA 1
ATOM 3134 C C . LYS B 1 51 ? 3.186 31.094 -14.227 1 95.19 51 LYS B C 1
ATOM 3136 O O . LYS B 1 51 ? 2.297 30.797 -13.43 1 95.19 51 LYS B O 1
ATOM 3141 N N . LYS B 1 52 ? 3.754 30.188 -14.922 1 91.62 52 LYS B N 1
ATOM 3142 C CA . LYS B 1 52 ? 3.305 28.797 -15.055 1 91.62 52 LYS B CA 1
ATOM 3143 C C . LYS B 1 52 ? 3.211 28.125 -13.695 1 91.62 52 LYS B C 1
ATOM 3145 O O . LYS B 1 52 ? 2.199 27.484 -13.375 1 91.62 52 LYS B O 1
ATOM 3150 N N . PRO B 1 53 ? 4.16 28.281 -12.766 1 90.62 53 PRO B N 1
ATOM 3151 C CA . PRO B 1 53 ? 4.094 27.594 -11.469 1 90.62 53 PRO B CA 1
ATOM 3152 C C . PRO B 1 53 ? 2.971 28.125 -10.578 1 90.62 53 PRO B C 1
ATOM 3154 O O . PRO B 1 53 ? 2.586 27.469 -9.609 1 90.62 53 PRO B O 1
ATOM 3157 N N . TYR B 1 54 ? 2.453 29.297 -10.977 1 94.62 54 TYR B N 1
ATOM 3158 C CA . TYR B 1 54 ? 1.465 29.938 -10.125 1 94.62 54 TYR B CA 1
ATOM 3159 C C . TYR B 1 54 ? 0.115 30.031 -10.828 1 94.62 54 TYR B C 1
ATOM 3161 O O . TYR B 1 54 ? -0.783 30.75 -10.375 1 94.62 54 TYR B O 1
ATOM 3169 N N . LYS B 1 55 ? -0.081 29.328 -11.891 1 95.5 55 LYS B N 1
ATOM 3170 C CA . LYS B 1 55 ? -1.282 29.406 -12.719 1 95.5 55 LYS B CA 1
ATOM 3171 C C . LYS B 1 55 ? -2.525 29.031 -11.914 1 95.5 55 LYS B C 1
ATOM 3173 O O . LYS B 1 55 ? -3.613 29.547 -12.164 1 95.5 55 LYS B O 1
ATOM 3178 N N . ARG B 1 56 ? -2.365 28.172 -10.891 1 96.62 56 ARG B N 1
ATOM 3179 C CA . ARG B 1 56 ? -3.502 27.719 -10.094 1 96.62 56 ARG B CA 1
ATOM 3180 C C . ARG B 1 56 ? -4.137 28.875 -9.336 1 96.62 56 ARG B C 1
ATOM 3182 O O . ARG B 1 56 ? -5.305 28.812 -8.945 1 96.62 56 ARG B O 1
ATOM 3189 N N . LEU B 1 57 ? -3.428 29.922 -9.164 1 96.75 57 LEU B N 1
ATOM 3190 C CA . LEU B 1 57 ? -3.908 31.078 -8.414 1 96.75 57 LEU B CA 1
ATOM 3191 C C . LEU B 1 57 ? -5.008 31.812 -9.18 1 96.75 57 LEU B C 1
ATOM 3193 O O . LEU B 1 57 ? -5.723 32.625 -8.602 1 96.75 57 LEU B O 1
ATOM 3197 N N . ASP B 1 58 ? -5.188 31.453 -10.438 1 96.5 58 ASP B N 1
ATOM 3198 C CA . ASP B 1 58 ? -6.301 32 -11.203 1 96.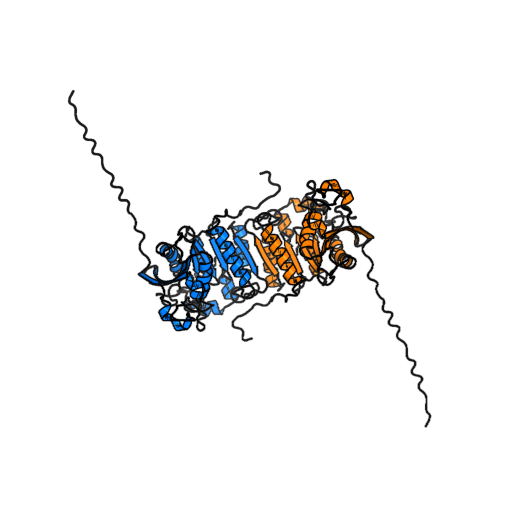5 58 ASP B CA 1
ATOM 3199 C C . ASP B 1 58 ? -7.641 31.562 -10.617 1 96.5 58 ASP B C 1
ATOM 3201 O O . ASP B 1 58 ? -8.625 32.312 -10.688 1 96.5 58 ASP B O 1
ATOM 3205 N N . SER B 1 59 ? -7.605 30.391 -10.016 1 98 59 SER B N 1
ATOM 3206 C CA . SER B 1 59 ? -8.875 29.828 -9.578 1 98 59 SER B CA 1
ATOM 3207 C C . SER B 1 59 ? -8.875 29.562 -8.078 1 98 59 SER B C 1
ATOM 3209 O O . SER B 1 59 ? -9.836 29 -7.535 1 98 59 SER B O 1
ATOM 3211 N N . ILE B 1 60 ? -7.793 29.938 -7.422 1 98.38 60 ILE B N 1
ATOM 3212 C CA . ILE B 1 60 ? -7.656 29.656 -5.996 1 98.38 60 ILE B CA 1
ATOM 3213 C C . ILE B 1 60 ? -7.305 30.938 -5.246 1 98.38 60 ILE B C 1
ATOM 3215 O O . ILE B 1 60 ? -6.414 31.688 -5.66 1 98.38 60 ILE B O 1
ATOM 3219 N N . ASP B 1 61 ? -7.945 31.188 -4.18 1 98.44 61 ASP B N 1
ATOM 3220 C CA . ASP B 1 61 ? -7.594 32.25 -3.264 1 98.44 61 ASP B CA 1
ATOM 3221 C C . ASP B 1 61 ? -6.77 31.734 -2.086 1 98.44 61 ASP B C 1
ATOM 3223 O O . ASP B 1 61 ? -7.055 30.672 -1.557 1 98.44 61 ASP B O 1
ATOM 3227 N N . ILE B 1 62 ? -5.762 32.469 -1.733 1 98.44 62 ILE B N 1
ATOM 3228 C CA . ILE B 1 62 ? -4.945 32.156 -0.565 1 98.44 62 ILE B CA 1
ATOM 3229 C C . ILE B 1 62 ? -5.246 33.156 0.555 1 98.44 62 ILE B C 1
ATOM 3231 O O . ILE B 1 62 ? -5.375 34.344 0.309 1 98.44 62 ILE B O 1
ATOM 3235 N N . PHE B 1 63 ? -5.355 32.656 1.766 1 98.62 63 PHE B N 1
ATOM 3236 C CA . PHE B 1 63 ? -5.633 33.5 2.922 1 98.62 63 PHE B CA 1
ATOM 3237 C C . PHE B 1 63 ? -4.555 33.312 3.986 1 98.62 63 PHE B C 1
ATOM 3239 O O . PHE B 1 63 ? -4.094 32.219 4.242 1 98.62 63 PHE B O 1
ATOM 3246 N N . LYS B 1 64 ? -4.141 34.375 4.547 1 98.25 64 LYS B N 1
ATOM 3247 C CA . LYS B 1 64 ? -3.426 34.406 5.82 1 98.25 64 LYS B CA 1
ATOM 3248 C C . LYS B 1 64 ? -4.391 34.594 6.988 1 98.25 64 LYS B C 1
ATOM 3250 O O . LYS B 1 64 ? -5.234 35.5 6.961 1 98.25 64 LYS B O 1
ATOM 3255 N N . ILE B 1 65 ? -4.219 33.812 7.961 1 98.62 65 ILE B N 1
ATOM 3256 C CA . ILE B 1 65 ? -5.199 33.781 9.047 1 98.62 65 ILE B CA 1
ATOM 3257 C C . ILE B 1 65 ? -4.48 33.812 10.391 1 98.62 65 ILE B C 1
ATOM 3259 O O . ILE B 1 65 ? -3.432 33.156 10.547 1 98.62 65 ILE B O 1
ATOM 3263 N N . LYS B 1 66 ? -4.949 34.562 11.328 1 98.62 66 LYS B N 1
ATOM 3264 C CA . LYS B 1 66 ? -4.625 34.438 12.75 1 98.62 66 LYS B CA 1
ATOM 3265 C C . LYS B 1 66 ? -5.863 34.094 13.57 1 98.62 66 LYS B C 1
ATOM 3267 O O . LYS B 1 66 ? -6.918 34.719 13.406 1 98.62 66 LYS B O 1
ATOM 3272 N N . TYR B 1 67 ? -5.785 33.156 14.367 1 98.44 67 TYR B N 1
ATOM 3273 C CA . TYR B 1 67 ? -6.934 32.719 15.156 1 98.44 67 TYR B CA 1
ATOM 3274 C C . TYR B 1 67 ? -6.52 32.406 16.578 1 98.44 67 TYR B C 1
ATOM 3276 O O . TYR B 1 67 ? -5.328 32.281 16.875 1 98.44 67 TYR B O 1
ATOM 3284 N N . LEU B 1 68 ? -7.484 32.281 17.422 1 97.88 68 LEU B N 1
ATOM 3285 C CA . LEU B 1 68 ? -7.227 32.062 18.844 1 97.88 68 LEU B CA 1
ATOM 3286 C C . LEU B 1 68 ? -7.281 30.562 19.172 1 97.88 68 LEU B C 1
ATOM 3288 O O . LEU B 1 68 ? -8.211 29.859 18.766 1 97.88 68 LEU B O 1
ATOM 3292 N N . SER B 1 69 ? -6.254 30.094 19.844 1 97.5 69 SER B N 1
ATOM 3293 C CA . SER B 1 69 ? -6.18 28.766 20.453 1 97.5 69 SER B CA 1
ATOM 3294 C C . SER B 1 69 ? -5.68 28.859 21.891 1 97.5 69 SER B C 1
ATOM 3296 O O . SER B 1 69 ? -4.488 29.062 22.125 1 97.5 69 SER B O 1
ATOM 3298 N N . ASN B 1 70 ? -6.641 28.625 22.844 1 95.62 70 ASN B N 1
ATOM 3299 C CA . ASN B 1 70 ? -6.32 28.703 24.266 1 95.62 70 ASN B CA 1
ATOM 3300 C C . ASN B 1 70 ? -5.574 30 24.609 1 95.62 70 ASN B C 1
ATOM 3302 O O . ASN B 1 70 ? -4.516 29.953 25.234 1 95.62 70 ASN B O 1
ATOM 3306 N N . GLY B 1 71 ? -6.016 31.016 24.047 1 95.94 71 GLY B N 1
ATOM 3307 C CA . GLY B 1 71 ? -5.535 32.344 24.391 1 95.94 71 GLY B CA 1
ATOM 3308 C C . GLY B 1 71 ? -4.355 32.781 23.547 1 95.94 71 GLY B C 1
ATOM 3309 O O . GLY B 1 71 ? -3.908 33.938 23.641 1 95.94 71 GLY B O 1
ATOM 3310 N N . LEU B 1 72 ? -3.818 31.953 22.703 1 98.06 72 LEU B N 1
ATOM 3311 C CA . LEU B 1 72 ? -2.68 32.281 21.844 1 98.06 72 LEU B CA 1
ATOM 3312 C C . LEU B 1 72 ? -3.139 32.594 20.438 1 98.06 72 LEU B C 1
ATOM 3314 O O . LEU B 1 72 ? -4.047 31.953 19.906 1 98.06 72 LEU B O 1
ATOM 3318 N N . LYS B 1 73 ? -2.541 33.562 19.812 1 98.38 73 LYS B N 1
ATOM 3319 C CA . LYS B 1 73 ? -2.76 33.844 18.391 1 98.38 73 LYS B CA 1
ATOM 3320 C C . LYS B 1 73 ? -1.92 32.906 17.516 1 98.38 73 LYS B C 1
ATOM 3322 O O . LYS B 1 73 ? -0.689 32.969 17.531 1 98.38 73 LYS B O 1
ATOM 3327 N N . ILE B 1 74 ? -2.6 32.156 16.719 1 98.75 74 ILE B N 1
ATOM 3328 C CA . ILE B 1 74 ? -1.932 31.141 15.906 1 98.75 74 ILE B CA 1
ATOM 3329 C C . ILE B 1 74 ? -2.053 31.516 14.43 1 98.75 74 ILE B C 1
ATOM 3331 O O . ILE B 1 74 ? -3.125 31.922 13.969 1 98.75 74 ILE B O 1
ATOM 3335 N N . GLU B 1 75 ? -0.925 31.391 13.734 1 98.5 75 GLU B N 1
ATOM 3336 C CA . GLU B 1 75 ? -0.896 31.672 12.305 1 98.5 75 GLU B CA 1
ATOM 3337 C C . GLU B 1 75 ? -1.327 30.453 11.492 1 98.5 75 GLU B C 1
ATOM 3339 O O . GLU B 1 75 ? -0.886 29.328 11.758 1 98.5 75 GLU B O 1
ATOM 3344 N N . ALA B 1 76 ? -2.193 30.703 10.516 1 98.69 76 ALA B N 1
ATOM 3345 C CA . ALA B 1 76 ? -2.623 29.672 9.578 1 98.6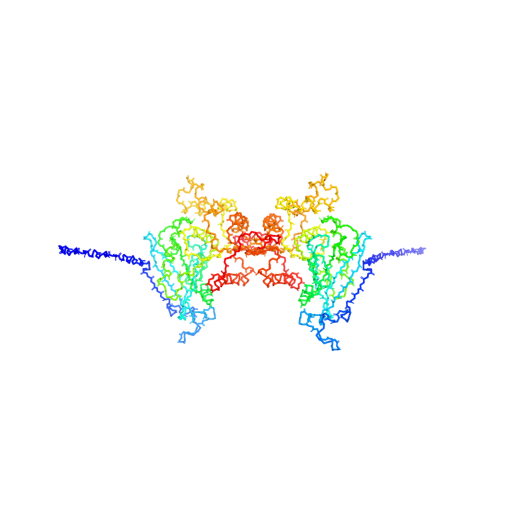9 76 ALA B CA 1
ATOM 3346 C C . ALA B 1 76 ? -2.709 30.219 8.156 1 98.69 76 ALA B C 1
ATOM 3348 O O . ALA B 1 76 ? -2.67 31.422 7.945 1 98.69 76 ALA B O 1
ATOM 3349 N N . PHE B 1 77 ? -2.688 29.312 7.23 1 98.62 77 PHE B N 1
ATOM 3350 C CA . PHE B 1 77 ? -2.918 29.609 5.824 1 98.62 77 PHE B CA 1
ATOM 3351 C C . PHE B 1 77 ? -4.023 28.734 5.258 1 98.62 77 PHE B C 1
ATOM 3353 O O . PHE B 1 77 ? -4.176 27.578 5.668 1 98.62 77 PHE B O 1
ATOM 3360 N N . ALA B 1 78 ? -4.762 29.297 4.336 1 98.81 78 ALA B N 1
ATOM 3361 C CA . ALA B 1 78 ? -5.805 28.516 3.68 1 98.81 78 ALA B CA 1
ATOM 3362 C C . ALA B 1 78 ? -5.816 28.766 2.176 1 98.81 78 ALA B C 1
ATOM 3364 O O . ALA B 1 78 ? -5.512 29.875 1.724 1 98.81 78 ALA B O 1
ATOM 3365 N N . ALA B 1 79 ? -6.059 27.766 1.426 1 98.75 79 ALA B N 1
ATOM 3366 C CA . ALA B 1 79 ? -6.348 27.828 -0.004 1 98.75 79 ALA B CA 1
ATOM 3367 C C . ALA B 1 79 ? -7.793 27.438 -0.291 1 98.75 79 ALA B C 1
ATOM 3369 O O . ALA B 1 79 ? -8.242 26.359 0.13 1 98.75 79 ALA B O 1
ATOM 3370 N N . ILE B 1 80 ? -8.508 28.297 -0.996 1 98.75 80 ILE B N 1
ATOM 3371 C CA . ILE B 1 80 ? -9.938 28.109 -1.206 1 98.75 80 ILE B CA 1
ATOM 3372 C C . ILE B 1 80 ? -10.273 28.328 -2.68 1 98.75 80 ILE B C 1
ATOM 3374 O O . ILE B 1 80 ? -9.914 29.359 -3.264 1 98.75 80 ILE B O 1
ATOM 3378 N N . PRO B 1 81 ? -10.969 27.359 -3.277 1 98.69 81 PRO B N 1
ATOM 3379 C CA . PRO B 1 81 ? -11.422 27.594 -4.652 1 98.69 81 PRO B CA 1
ATOM 3380 C C . PRO B 1 81 ? -12.32 28.828 -4.77 1 98.69 81 PRO B C 1
ATOM 3382 O O . PRO B 1 81 ? -13.172 29.062 -3.91 1 98.69 81 PRO B O 1
ATOM 3385 N N . LYS B 1 82 ? -12.148 29.594 -5.848 1 98.25 82 LYS B N 1
ATOM 3386 C CA . LYS B 1 82 ? -12.906 30.828 -6.066 1 98.25 82 LYS B CA 1
ATOM 3387 C C . LYS B 1 82 ? -14.359 30.516 -6.414 1 98.25 82 LYS B C 1
ATOM 3389 O O . LYS B 1 82 ? -15.266 31.281 -6.043 1 98.25 82 LYS B O 1
ATOM 3394 N N . LYS B 1 83 ? -14.492 29.453 -7.152 1 98.12 83 LYS B N 1
ATOM 3395 C CA . LYS B 1 83 ? -15.852 29.094 -7.543 1 98.12 83 LYS B CA 1
ATOM 3396 C C . LYS B 1 83 ? -16.734 28.828 -6.32 1 98.12 83 LYS B C 1
ATOM 3398 O O . LYS B 1 83 ? -16.359 28.047 -5.438 1 98.12 83 LYS B O 1
ATOM 3403 N N . LYS B 1 84 ? -17.875 29.469 -6.332 1 97.5 84 LYS B N 1
ATOM 3404 C CA . LYS B 1 84 ? -18.781 29.359 -5.191 1 97.5 84 LYS B CA 1
ATOM 3405 C C . LYS B 1 84 ? -19.453 28 -5.145 1 97.5 84 LYS B C 1
ATOM 3407 O O . LYS B 1 84 ? -20.312 27.688 -5.973 1 97.5 84 LYS B O 1
ATOM 3412 N N . LYS B 1 85 ? -19.016 27.25 -4.203 1 96.81 85 LYS B N 1
ATOM 3413 C CA . LYS B 1 85 ? -19.5 25.906 -3.869 1 96.81 85 LYS B CA 1
ATOM 3414 C C . LYS B 1 85 ? -19.016 25.484 -2.486 1 96.81 85 LYS B C 1
ATOM 3416 O O . LYS B 1 85 ? -18.109 26.094 -1.918 1 96.81 85 LYS B O 1
ATOM 3421 N N . LYS B 1 86 ? -19.703 24.562 -1.96 1 97.94 86 LYS B N 1
ATOM 3422 C CA . LYS B 1 86 ? -19.203 23.984 -0.71 1 97.94 86 LYS B CA 1
ATOM 3423 C C . LYS B 1 86 ? -18.203 22.875 -0.975 1 97.94 86 LYS B C 1
ATOM 3425 O O . LYS B 1 86 ? -18.516 21.891 -1.652 1 97.94 86 LYS B O 1
ATOM 3430 N N . TYR B 1 87 ? -17.031 23.031 -0.481 1 98.69 87 TYR B N 1
ATOM 3431 C CA . TYR B 1 87 ? -15.961 22.062 -0.691 1 98.69 87 TYR B CA 1
ATOM 3432 C C . TYR B 1 87 ? -15.609 21.344 0.607 1 98.69 87 TYR B C 1
ATOM 3434 O O . TYR B 1 87 ? -15.617 21.953 1.681 1 98.69 87 TYR B O 1
ATOM 3442 N N . PRO B 1 88 ? -15.352 20.031 0.54 1 98.69 88 PRO B N 1
ATOM 3443 C CA . PRO B 1 88 ? -14.742 19.391 1.705 1 98.69 88 PRO B CA 1
ATOM 3444 C C . PRO B 1 88 ? -13.406 20.016 2.09 1 98.69 88 PRO B C 1
ATOM 3446 O O . PRO B 1 88 ? -12.812 20.75 1.296 1 98.69 88 PRO B O 1
ATOM 3449 N N . VAL B 1 89 ? -12.992 19.734 3.297 1 98.88 89 VAL B N 1
ATOM 3450 C CA . VAL B 1 89 ? -11.828 20.406 3.848 1 98.88 89 VAL B CA 1
ATOM 3451 C C . VAL B 1 89 ? -10.719 19.391 4.129 1 98.88 89 VAL B C 1
ATOM 3453 O O . VAL B 1 89 ? -10.984 18.312 4.637 1 98.88 89 VAL B O 1
ATOM 3456 N N . ILE B 1 90 ? -9.523 19.734 3.787 1 98.94 90 ILE B N 1
ATOM 3457 C CA . ILE B 1 90 ? -8.32 19.047 4.242 1 98.94 90 ILE B CA 1
ATOM 3458 C C . ILE B 1 90 ? -7.574 19.922 5.25 1 98.94 90 ILE B C 1
ATOM 3460 O O . ILE B 1 90 ? -7.156 21.031 4.926 1 98.94 90 ILE B O 1
ATOM 3464 N N . VAL B 1 91 ? -7.477 19.469 6.449 1 98.94 91 VAL B N 1
ATOM 3465 C CA . VAL B 1 91 ? -6.617 20.094 7.449 1 98.94 91 VAL B CA 1
ATOM 3466 C C . VAL B 1 91 ? -5.219 19.484 7.379 1 98.94 91 VAL B C 1
ATOM 3468 O O . VAL B 1 91 ? -5.027 18.312 7.691 1 98.94 91 VAL B O 1
ATOM 3471 N N . PHE B 1 92 ? -4.34 20.312 6.965 1 98.81 92 PHE B N 1
ATOM 3472 C CA . PHE B 1 92 ? -2.961 19.875 6.773 1 98.81 92 PHE B CA 1
ATOM 3473 C C . PHE B 1 92 ? -2.15 20.078 8.047 1 98.81 92 PHE B C 1
ATOM 3475 O O . PHE B 1 92 ? -2.104 21.172 8.594 1 98.81 92 PHE B O 1
ATOM 3482 N N . ASN B 1 93 ? -1.562 18.984 8.531 1 98.75 93 ASN B N 1
ATOM 3483 C CA . ASN B 1 93 ? -0.653 19.016 9.672 1 98.75 93 ASN B CA 1
ATOM 3484 C C . ASN B 1 93 ? 0.803 18.906 9.234 1 98.75 93 ASN B C 1
ATOM 3486 O O . ASN B 1 93 ? 1.258 17.828 8.844 1 98.75 93 ASN B O 1
ATOM 3490 N N . ARG B 1 94 ? 1.515 19.969 9.367 1 97.56 94 ARG B N 1
ATOM 3491 C CA . ARG B 1 94 ? 2.896 20.031 8.906 1 97.56 94 ARG B CA 1
ATOM 3492 C C . ARG B 1 94 ? 3.814 19.219 9.805 1 97.56 94 ARG B C 1
ATOM 3494 O O . ARG B 1 94 ? 3.535 19.031 10.992 1 97.56 94 ARG B O 1
ATOM 3501 N N . GLY B 1 95 ? 4.906 18.75 9.227 1 97.5 95 GLY B N 1
ATOM 3502 C CA . GLY B 1 95 ? 5.98 18.141 9.984 1 97.5 95 GLY B CA 1
ATOM 3503 C C . GLY B 1 95 ? 6.941 19.141 10.586 1 97.5 95 GLY B C 1
ATOM 3504 O O . GLY B 1 95 ? 6.574 20.297 10.82 1 97.5 95 GLY B O 1
ATOM 3505 N N . GLY B 1 96 ? 8.023 18.688 10.992 1 96.56 96 GLY B N 1
ATOM 3506 C CA . GLY B 1 96 ? 9.086 19.547 11.508 1 96.56 96 GLY B CA 1
ATOM 3507 C C . GLY B 1 96 ? 8.852 20 12.938 1 96.56 96 GLY B C 1
ATOM 3508 O O . GLY B 1 96 ? 8.047 19.406 13.656 1 96.56 96 GLY B O 1
ATOM 3509 N N . ASN B 1 97 ? 9.633 20.906 13.359 1 96.62 97 ASN B N 1
ATOM 3510 C CA . ASN B 1 97 ? 9.578 21.5 14.688 1 96.62 97 ASN B CA 1
ATOM 3511 C C . ASN B 1 97 ? 10.062 22.953 14.672 1 96.62 97 ASN B C 1
ATOM 3513 O O . ASN B 1 97 ? 10.906 23.312 13.852 1 96.62 97 ASN B O 1
ATOM 3517 N N . ARG B 1 98 ? 9.469 23.719 15.57 1 96.56 98 ARG B N 1
ATOM 3518 C CA . ARG B 1 98 ? 9.781 25.141 15.602 1 96.56 98 ARG B CA 1
ATOM 3519 C C . ARG B 1 98 ? 9.594 25.766 14.227 1 96.56 98 ARG B C 1
ATOM 3521 O O . ARG B 1 98 ? 8.508 25.719 13.656 1 96.56 98 ARG B O 1
ATOM 3528 N N . ASN B 1 99 ? 10.641 26.328 13.633 1 95.56 99 ASN B N 1
ATOM 3529 C CA . ASN B 1 99 ? 10.484 26.969 12.336 1 95.56 99 ASN B CA 1
ATOM 3530 C C . ASN B 1 99 ? 10.914 26.031 11.195 1 95.56 99 ASN B C 1
ATOM 3532 O O . ASN B 1 99 ? 10.719 26.359 10.023 1 95.56 99 ASN B O 1
ATOM 3536 N N . PHE B 1 100 ? 11.445 24.891 11.609 1 94.56 100 PHE B N 1
ATOM 3537 C CA . PHE B 1 100 ? 11.758 23.906 10.578 1 94.56 100 PHE B CA 1
ATOM 3538 C C . PHE B 1 100 ? 10.484 23.359 9.945 1 94.56 100 PHE B C 1
ATOM 3540 O O . PHE B 1 100 ? 9.609 22.844 10.641 1 94.56 100 PHE B O 1
ATOM 3547 N N . ASN B 1 101 ? 10.328 23.484 8.633 1 94.31 101 ASN B N 1
ATOM 3548 C CA . ASN B 1 101 ? 9.172 23.094 7.828 1 94.31 101 ASN B CA 1
ATOM 3549 C C . ASN B 1 101 ? 7.953 23.953 8.133 1 94.31 101 ASN B C 1
ATOM 3551 O O . ASN B 1 101 ? 6.816 23.531 7.895 1 94.31 101 ASN B O 1
ATOM 3555 N N . ALA B 1 102 ? 8.141 25.156 8.664 1 96.69 102 ALA B N 1
ATOM 3556 C CA . ALA B 1 102 ? 7.027 26.062 8.906 1 96.69 102 ALA B CA 1
ATOM 3557 C C . ALA B 1 102 ? 6.355 26.469 7.594 1 96.69 102 ALA B C 1
ATOM 3559 O O . ALA B 1 102 ? 7.023 26.609 6.566 1 96.69 102 ALA B O 1
ATOM 3560 N N . LEU B 1 103 ? 5.055 26.703 7.66 1 97.31 103 LEU B N 1
ATOM 3561 C CA . LEU B 1 103 ? 4.289 27.141 6.5 1 97.31 103 LEU B CA 1
ATOM 3562 C C . LEU B 1 103 ? 4.578 28.609 6.195 1 97.31 103 LEU B C 1
ATOM 3564 O O . LEU B 1 103 ? 4.746 29.422 7.109 1 97.31 103 LEU B O 1
ATOM 3568 N N . GLY B 1 104 ? 4.641 28.891 5.016 1 96.44 104 GLY B N 1
ATOM 3569 C CA . GLY B 1 104 ? 4.723 30.234 4.465 1 96.44 104 GLY B CA 1
ATOM 3570 C C . GLY B 1 104 ? 4.082 30.359 3.098 1 96.44 104 GLY B C 1
ATOM 3571 O O . GLY B 1 104 ? 3.656 29.359 2.512 1 96.44 104 GLY B O 1
ATOM 3572 N N . LEU B 1 105 ? 3.936 31.594 2.625 1 95.62 105 LEU B N 1
ATOM 3573 C CA . LEU B 1 105 ? 3.348 31.766 1.303 1 95.62 105 LEU B CA 1
ATOM 3574 C C . LEU B 1 105 ? 4.152 31.031 0.242 1 95.62 105 LEU B C 1
ATOM 3576 O O . LEU B 1 105 ? 3.594 30.281 -0.558 1 95.62 105 LEU B O 1
ATOM 3580 N N . PHE B 1 106 ? 5.484 31.266 0.323 1 93.94 106 PHE B N 1
ATOM 3581 C CA . PHE B 1 106 ? 6.414 30.625 -0.603 1 93.94 106 PHE B CA 1
ATOM 3582 C C . PHE B 1 106 ? 7.371 29.703 0.141 1 93.94 106 PHE B C 1
ATOM 3584 O O . PHE B 1 106 ? 7.586 29.859 1.346 1 93.94 106 PHE B O 1
ATOM 3591 N N . ARG B 1 107 ? 7.918 28.75 -0.605 1 87.94 107 ARG B N 1
ATOM 3592 C CA . ARG B 1 107 ? 8.898 27.844 -0.023 1 87.94 107 ARG B CA 1
ATOM 3593 C C . ARG B 1 107 ? 10.102 28.609 0.52 1 87.94 107 ARG B C 1
ATOM 3595 O O . ARG B 1 107 ? 10.578 29.547 -0.113 1 87.94 107 ARG B O 1
ATOM 3602 N N . SER B 1 108 ? 10.523 28.125 1.624 1 84.44 108 SER B N 1
ATOM 3603 C CA . SER B 1 108 ? 11.727 28.703 2.215 1 84.44 108 SER B CA 1
ATOM 3604 C C . SER B 1 108 ? 12.867 27.688 2.242 1 84.44 108 SER B C 1
ATOM 3606 O O . SER B 1 108 ? 12.703 26.578 2.752 1 84.44 108 SER B O 1
ATOM 3608 N N . ARG B 1 109 ? 13.906 28.062 1.717 1 81.31 109 ARG B N 1
ATOM 3609 C CA . ARG B 1 109 ? 15.078 27.188 1.713 1 81.31 109 ARG B CA 1
ATOM 3610 C C . ARG B 1 109 ? 15.742 27.156 3.084 1 81.31 109 ARG B C 1
ATOM 3612 O O . ARG B 1 109 ? 16.266 26.125 3.504 1 81.31 109 ARG B O 1
ATOM 3619 N N . GLU B 1 110 ? 15.672 28.219 3.752 1 76.88 110 GLU B N 1
ATOM 3620 C CA . GLU B 1 110 ? 16.359 28.391 5.027 1 76.88 110 GLU B CA 1
ATOM 3621 C C . GLU B 1 110 ? 15.82 27.422 6.074 1 76.88 110 GLU B C 1
ATOM 3623 O O . GLU B 1 110 ? 16.594 26.766 6.789 1 76.88 110 GLU B O 1
ATOM 3628 N N . ASN B 1 111 ? 14.602 27.297 6.137 1 80 111 ASN B N 1
ATOM 3629 C CA . ASN B 1 111 ? 14 26.438 7.148 1 80 111 ASN B CA 1
ATOM 3630 C C . ASN B 1 111 ? 13.281 25.25 6.516 1 80 111 ASN B C 1
ATOM 3632 O O . ASN B 1 111 ? 12.484 24.578 7.176 1 80 111 ASN B O 1
ATOM 3636 N N . LYS B 1 112 ? 13.484 25.094 5.203 1 81.31 112 LYS B N 1
ATOM 3637 C CA . LYS B 1 112 ? 12.805 24.031 4.449 1 81.31 112 LYS B CA 1
ATOM 3638 C C . LYS B 1 112 ? 11.289 24.141 4.598 1 81.31 112 LYS B C 1
ATOM 3640 O O . LYS B 1 112 ? 10.617 23.141 4.828 1 81.31 112 LYS B O 1
ATOM 3645 N N . GLY B 1 113 ? 10.883 25.359 4.566 1 86.19 113 GLY B N 1
ATOM 3646 C CA . GLY B 1 113 ? 9.477 25.672 4.777 1 86.19 113 GLY B CA 1
ATOM 3647 C C . GLY B 1 113 ? 8.602 25.25 3.613 1 86.19 113 GLY B C 1
ATOM 3648 O O . GLY B 1 113 ? 9.031 25.281 2.459 1 86.19 113 GLY B O 1
ATOM 3649 N N . ILE B 1 114 ? 7.352 24.891 3.941 1 87.75 114 ILE B N 1
ATOM 3650 C CA . ILE B 1 114 ? 6.371 24.469 2.945 1 87.75 114 ILE B CA 1
ATOM 3651 C C . ILE B 1 114 ? 5.664 25.703 2.367 1 87.75 114 ILE B C 1
ATOM 3653 O O . ILE B 1 114 ? 5.078 26.484 3.105 1 87.75 114 ILE B O 1
ATOM 3657 N N . GLY B 1 115 ? 5.758 25.859 1.088 1 90.88 115 GLY B N 1
ATOM 3658 C CA . GLY B 1 115 ? 5.035 26.922 0.407 1 90.88 115 GLY B CA 1
ATOM 3659 C C . GLY B 1 115 ? 3.582 26.578 0.138 1 90.88 115 GLY B C 1
ATOM 3660 O O . GLY B 1 115 ? 3.285 25.688 -0.661 1 90.88 115 GLY B O 1
ATOM 3661 N N . VAL B 1 116 ? 2.697 27.344 0.744 1 94.88 116 VAL B N 1
ATOM 3662 C CA . VAL B 1 116 ? 1.275 27.031 0.62 1 94.88 116 VAL B CA 1
ATOM 3663 C C . VAL B 1 116 ? 0.801 27.359 -0.796 1 94.88 116 VAL B C 1
ATOM 3665 O O . VAL B 1 116 ? -0.126 26.719 -1.305 1 94.88 116 VAL B O 1
ATOM 3668 N N . VAL B 1 117 ? 1.46 28.234 -1.514 1 94.25 117 VAL B N 1
ATOM 3669 C CA . VAL B 1 117 ? 1.099 28.578 -2.883 1 94.25 117 VAL B CA 1
ATOM 3670 C C . VAL B 1 117 ? 1.248 27.359 -3.789 1 94.25 117 VAL B C 1
ATOM 3672 O O . VAL B 1 117 ? 0.467 27.172 -4.723 1 94.25 117 VAL B O 1
ATOM 3675 N N . SER B 1 118 ? 2.203 26.578 -3.447 1 92.38 118 SER B N 1
ATOM 3676 C CA . SER B 1 118 ? 2.418 25.391 -4.273 1 92.38 118 SER B CA 1
ATOM 3677 C C . SER B 1 118 ? 1.637 24.203 -3.738 1 92.38 118 SER B C 1
ATOM 3679 O O . SER B 1 118 ? 0.775 23.656 -4.43 1 92.38 118 SER B O 1
ATOM 3681 N N . TYR B 1 119 ? 1.793 23.922 -2.537 1 95 119 TYR B N 1
ATOM 3682 C CA . TYR B 1 119 ? 1.271 22.688 -1.979 1 95 119 TYR B CA 1
ATOM 3683 C C . TYR B 1 119 ? -0.231 22.781 -1.745 1 95 119 TYR B C 1
ATOM 3685 O O . TYR B 1 119 ? -0.994 21.938 -2.219 1 95 119 TYR B O 1
ATOM 3693 N N . PHE B 1 120 ? -0.708 23.844 -1.106 1 97.81 120 PHE B N 1
ATOM 3694 C CA . PHE B 1 120 ? -2.129 23.984 -0.811 1 97.81 120 PHE B CA 1
ATOM 3695 C C . PHE B 1 120 ? -2.924 24.25 -2.086 1 97.81 120 PHE B C 1
ATOM 3697 O O . PHE B 1 120 ? -4.027 23.719 -2.25 1 97.81 120 PHE B O 1
ATOM 3704 N N . SER B 1 121 ? -2.35 25.094 -2.955 1 96.69 121 SER B N 1
ATOM 3705 C CA . SER B 1 121 ? -3.098 25.406 -4.172 1 96.69 121 SER B CA 1
ATOM 3706 C C . SER B 1 121 ? -3.299 24.172 -5.027 1 96.69 121 SER B C 1
ATOM 3708 O O . SER B 1 121 ? -4.32 24.031 -5.703 1 96.69 121 SER B O 1
ATOM 3710 N N . TYR B 1 122 ? -2.338 23.266 -4.977 1 97.38 122 TYR B N 1
ATOM 3711 C CA . TYR B 1 122 ? -2.512 22.016 -5.715 1 97.38 122 TYR B CA 1
ATOM 3712 C C . TYR B 1 122 ? -3.697 21.219 -5.176 1 97.38 122 TYR B C 1
ATOM 3714 O O . TYR B 1 122 ? -4.582 20.828 -5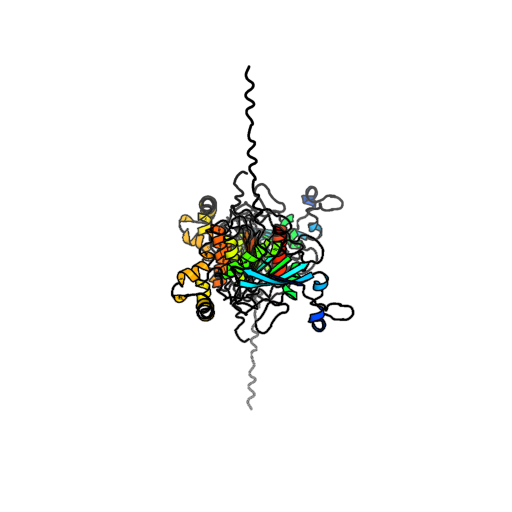.934 1 97.38 122 TYR B O 1
ATOM 3722 N N . LEU B 1 123 ? -3.764 21.031 -3.904 1 98.38 123 LEU B N 1
ATOM 3723 C CA . LEU B 1 123 ? -4.859 20.297 -3.285 1 98.38 123 LEU B CA 1
ATOM 3724 C C . LEU B 1 123 ? -6.188 21 -3.502 1 98.38 123 LEU B C 1
ATOM 3726 O O . LEU B 1 123 ? -7.203 20.359 -3.779 1 98.38 123 LEU B O 1
ATOM 3730 N N . ALA B 1 124 ? -6.156 22.281 -3.42 1 98.62 124 ALA B N 1
ATOM 3731 C CA . ALA B 1 124 ? -7.367 23.078 -3.623 1 98.62 124 ALA B CA 1
ATOM 3732 C C . ALA B 1 124 ? -7.863 22.953 -5.062 1 98.62 124 ALA B C 1
ATOM 3734 O O . ALA B 1 124 ? -9.07 22.953 -5.309 1 98.62 124 ALA B O 1
ATOM 3735 N N . SER B 1 125 ? -6.926 22.891 -6 1 98.06 125 SER B N 1
ATOM 3736 C CA . SER B 1 125 ? -7.285 22.766 -7.41 1 98.06 125 SER B CA 1
ATOM 3737 C C . SER B 1 125 ? -7.988 21.438 -7.672 1 98.06 125 SER B C 1
ATOM 3739 O O . SER B 1 125 ? -8.609 21.25 -8.719 1 98.06 125 SER B O 1
ATOM 3741 N N . LYS B 1 126 ? -7.91 20.547 -6.695 1 98.31 126 LYS B N 1
ATOM 3742 C CA . LYS B 1 126 ? -8.594 19.266 -6.816 1 98.31 126 LYS B CA 1
ATOM 3743 C C . LYS B 1 126 ? -9.953 19.297 -6.125 1 98.31 126 LYS B C 1
ATOM 3745 O O . LYS B 1 126 ? -10.586 18.266 -5.934 1 98.31 126 LYS B O 1
ATOM 3750 N N . GLY B 1 127 ? -10.414 20.469 -5.703 1 98.38 127 GLY B N 1
ATOM 3751 C CA . GLY B 1 127 ? -11.758 20.641 -5.184 1 98.38 127 GLY B CA 1
ATOM 3752 C C . GLY B 1 127 ? -11.828 20.562 -3.672 1 98.38 127 GLY B C 1
ATOM 3753 O O . GLY B 1 127 ? -12.781 20 -3.115 1 98.38 127 GLY B O 1
ATOM 3754 N N . TYR B 1 128 ? -10.836 21.094 -3.043 1 98.81 128 TYR B N 1
ATOM 3755 C CA . TYR B 1 128 ? -10.828 21.094 -1.584 1 98.81 128 TYR B CA 1
ATOM 3756 C C . TYR B 1 128 ? -10.516 22.484 -1.044 1 98.81 128 TYR B C 1
ATOM 3758 O O . TYR B 1 128 ? -9.836 23.281 -1.704 1 98.81 128 TYR B O 1
ATOM 3766 N N . VAL B 1 129 ? -11.055 22.781 0.093 1 98.81 129 VAL B N 1
ATOM 3767 C CA . VAL B 1 129 ? -10.453 23.797 0.947 1 98.81 129 VAL B CA 1
ATOM 3768 C C . VAL B 1 129 ? -9.32 23.188 1.769 1 98.81 129 VAL B C 1
ATOM 3770 O O . VAL B 1 129 ? -9.477 22.109 2.338 1 98.81 129 VAL B O 1
ATOM 3773 N N . VAL B 1 130 ? -8.188 23.828 1.743 1 98.88 130 VAL B N 1
ATOM 3774 C CA . VAL B 1 130 ? -7.035 23.328 2.484 1 98.88 130 VAL B CA 1
ATOM 3775 C C . VAL B 1 130 ? -6.598 24.359 3.516 1 98.88 130 VAL B C 1
ATOM 3777 O O . VAL B 1 130 ? -6.48 25.547 3.201 1 98.88 130 VAL B O 1
ATOM 3780 N N . ILE B 1 131 ? -6.395 23.938 4.75 1 98.81 131 ILE B N 1
ATOM 3781 C CA . ILE B 1 131 ? -5.938 24.859 5.797 1 98.81 131 ILE B CA 1
ATOM 3782 C C . ILE B 1 131 ? -4.914 24.156 6.68 1 98.81 131 ILE B C 1
ATOM 3784 O O . ILE B 1 131 ? -5.004 22.938 6.906 1 98.81 131 ILE B O 1
ATOM 3788 N N . GLY B 1 132 ? -3.934 24.828 7.086 1 98.75 132 GLY B N 1
ATOM 3789 C CA . GLY B 1 132 ? -2.912 24.375 8.016 1 98.75 132 GLY B CA 1
ATOM 3790 C C . GLY B 1 132 ? -2.316 25.484 8.844 1 98.75 132 GLY B C 1
ATOM 3791 O O . GLY B 1 132 ? -2.375 26.656 8.461 1 98.75 132 GLY B O 1
ATOM 3792 N N . CYS B 1 133 ? -1.752 25.156 9.977 1 98.56 133 CYS B N 1
ATOM 3793 C CA . CYS B 1 133 ? -1.2 26.188 10.844 1 98.56 133 CYS B CA 1
ATOM 3794 C C . CYS B 1 133 ? 0.253 25.891 11.188 1 98.56 133 CYS B C 1
ATOM 3796 O O . CYS B 1 133 ? 0.764 24.812 10.875 1 98.56 133 CYS B O 1
ATOM 3798 N N . ASN B 1 134 ? 0.933 26.828 11.742 1 98.12 134 ASN B N 1
ATOM 3799 C CA . ASN B 1 134 ? 2.324 26.703 12.164 1 98.12 134 ASN B CA 1
ATOM 3800 C C . ASN B 1 134 ? 2.434 26.25 13.617 1 98.12 134 ASN B C 1
ATOM 3802 O O . ASN B 1 134 ? 3.527 26.219 14.18 1 98.12 134 ASN B O 1
ATOM 3806 N N . TYR B 1 135 ? 1.374 25.828 14.25 1 98.25 135 TYR B N 1
ATOM 3807 C CA . TYR B 1 135 ? 1.345 25.469 15.664 1 98.25 135 TYR B CA 1
ATOM 3808 C C . TYR B 1 135 ? 1.888 26.609 16.516 1 98.25 135 TYR B C 1
ATOM 3810 O O . TYR B 1 135 ? 2.5 27.547 15.992 1 98.25 135 TYR B O 1
ATOM 3818 N N . ARG B 1 136 ? 1.632 26.594 17.859 1 98.62 136 ARG B N 1
ATOM 3819 C CA . ARG B 1 136 ? 2.248 27.531 18.797 1 98.62 136 ARG B CA 1
ATOM 3820 C C . ARG B 1 136 ? 3.77 27.469 18.719 1 98.62 136 ARG B C 1
ATOM 3822 O O . ARG B 1 136 ? 4.336 26.375 18.578 1 98.62 136 ARG B O 1
ATOM 3829 N N . GLY B 1 137 ? 4.383 28.656 18.719 1 97.56 137 GLY B N 1
ATOM 3830 C CA . GLY B 1 137 ? 5.836 28.75 18.719 1 97.56 137 GLY B CA 1
ATOM 3831 C C . GLY B 1 137 ? 6.445 28.688 17.328 1 97.56 137 GLY B C 1
ATOM 3832 O O . GLY B 1 137 ? 7.656 28.859 17.172 1 97.56 137 GLY B O 1
ATOM 3833 N N . GLY B 1 138 ? 5.684 28.438 16.281 1 96.31 138 GLY B N 1
ATOM 3834 C CA . GLY B 1 138 ? 6.176 28.375 14.922 1 96.31 138 GLY B CA 1
ATOM 3835 C C . GLY B 1 138 ? 5.77 29.578 14.086 1 96.31 138 GLY B C 1
ATOM 3836 O O . GLY B 1 138 ? 4.688 30.141 14.281 1 96.31 138 GLY B O 1
ATOM 3837 N N . GLY B 1 139 ? 6.617 29.844 13.109 1 95.44 139 GLY B N 1
ATOM 3838 C CA . GLY B 1 139 ? 6.297 31 12.289 1 95.44 139 GLY B CA 1
ATOM 3839 C C . GLY B 1 139 ? 5.98 32.25 13.102 1 95.44 139 GLY B C 1
ATOM 3840 O O . GLY B 1 139 ? 6.754 32.625 13.977 1 95.44 139 GLY B O 1
ATOM 3841 N N . ASN B 1 140 ? 4.789 32.781 12.781 1 96.62 140 ASN B N 1
ATOM 3842 C CA . ASN B 1 140 ? 4.367 34 13.5 1 96.62 140 ASN B CA 1
ATOM 3843 C C . ASN B 1 140 ? 3.334 33.656 14.57 1 96.62 140 ASN B C 1
ATOM 3845 O O . ASN B 1 140 ? 2.576 34.531 15 1 96.62 140 ASN B O 1
ATOM 3849 N N . SER B 1 141 ? 3.232 32.406 14.953 1 98.38 141 SER B N 1
ATOM 3850 C CA . SER B 1 141 ? 2.34 32 16.031 1 98.38 141 SER B CA 1
ATOM 3851 C C . SER B 1 141 ? 2.934 32.312 17.406 1 98.38 141 SER B C 1
ATOM 3853 O O . SER B 1 141 ? 4.148 32.25 17.594 1 98.38 141 SER B O 1
ATOM 3855 N N . GLU B 1 142 ? 2.062 32.656 18.312 1 98.5 142 GLU B N 1
ATOM 3856 C CA . GLU B 1 142 ? 2.479 32.875 19.688 1 98.5 142 GLU B CA 1
ATOM 3857 C C . GLU B 1 142 ? 2.688 31.547 20.422 1 98.5 142 GLU B C 1
ATOM 3859 O O . GLU B 1 142 ? 2.283 30.5 19.938 1 98.5 142 GLU B O 1
ATOM 3864 N N . GLY B 1 143 ? 3.391 31.625 21.594 1 98 143 GLY B N 1
ATOM 3865 C CA . GLY B 1 143 ? 3.568 30.469 22.469 1 98 143 GLY B CA 1
ATOM 3866 C C . GLY B 1 143 ? 4.84 29.703 22.172 1 98 143 GLY B C 1
ATOM 3867 O O . GLY B 1 143 ? 5.801 30.25 21.641 1 98 143 GLY B O 1
ATOM 3868 N N . LYS B 1 144 ? 4.816 28.422 22.672 1 97.75 144 LYS B N 1
ATOM 3869 C CA . LYS B 1 144 ? 5.988 27.562 22.531 1 97.75 144 LYS B CA 1
ATOM 3870 C C . LYS B 1 144 ? 5.602 26.203 21.969 1 97.75 144 LYS B C 1
ATOM 3872 O O . LYS B 1 144 ? 4.586 25.625 22.375 1 97.75 144 LYS B O 1
ATOM 3877 N N . ASP B 1 145 ? 6.402 25.828 21 1 98.12 145 ASP B N 1
ATOM 3878 C CA . ASP B 1 145 ? 6.254 24.484 20.453 1 98.12 145 ASP B CA 1
ATOM 3879 C C . ASP B 1 145 ? 6.43 23.438 21.562 1 98.12 145 ASP B C 1
ATOM 3881 O O . ASP B 1 145 ? 7.383 23.5 22.328 1 98.12 145 ASP B O 1
ATOM 3885 N N . GLN B 1 146 ? 5.492 22.484 21.625 1 98.12 146 GLN B N 1
ATOM 3886 C CA . GLN B 1 146 ? 5.59 21.453 22.656 1 98.12 146 GLN B CA 1
ATOM 3887 C C . GLN B 1 146 ? 5.656 20.062 22.031 1 98.12 146 GLN B C 1
ATOM 3889 O O . GLN B 1 146 ? 5.488 19.062 22.719 1 98.12 146 GLN B O 1
ATOM 3894 N N . PHE B 1 147 ? 5.809 19.984 20.75 1 98.31 147 PHE B N 1
ATOM 3895 C CA . PHE B 1 147 ? 5.992 18.766 19.969 1 98.31 147 PHE B CA 1
ATOM 3896 C C . PHE B 1 147 ? 4.949 17.719 20.344 1 98.31 147 PHE B C 1
ATOM 3898 O O . PHE B 1 147 ? 5.293 16.609 20.719 1 98.31 147 PHE B O 1
ATOM 3905 N N . GLY B 1 148 ? 3.707 18.062 20.109 1 98.06 148 GLY B N 1
ATOM 3906 C CA . GLY B 1 148 ? 2.635 17.109 20.359 1 98.06 148 GLY B CA 1
ATOM 3907 C C . GLY B 1 148 ? 2.016 17.266 21.734 1 98.06 148 GLY B C 1
ATOM 3908 O O . GLY B 1 148 ? 1.372 16.344 22.234 1 98.06 148 GLY B O 1
ATOM 3909 N N . GLY B 1 149 ? 2.324 18.312 22.375 1 97.69 149 GLY B N 1
ATOM 3910 C CA . GLY B 1 149 ? 1.657 18.672 23.625 1 97.69 149 GLY B CA 1
ATOM 3911 C C . GLY B 1 149 ? 0.423 19.531 23.406 1 97.69 149 GLY B C 1
ATOM 3912 O O . GLY B 1 149 ? -0.493 19.141 22.688 1 97.69 149 GLY B O 1
ATOM 3913 N N . GLU B 1 150 ? 0.437 20.734 23.953 1 97.5 150 GLU B N 1
ATOM 3914 C CA . GLU B 1 150 ? -0.726 21.609 23.859 1 97.5 150 GLU B CA 1
ATOM 3915 C C . GLU B 1 150 ? -0.903 22.125 22.438 1 97.5 150 GLU B C 1
ATOM 3917 O O . GLU B 1 150 ? -1.957 22.672 22.094 1 97.5 150 GLU B O 1
ATOM 3922 N N . ASP B 1 151 ? 0.107 21.938 21.609 1 98 151 ASP B N 1
ATOM 3923 C CA . ASP B 1 151 ? -0.007 22.375 20.219 1 98 151 ASP B CA 1
ATOM 3924 C C . ASP B 1 151 ? -1.077 21.578 19.484 1 98 151 ASP B C 1
ATOM 3926 O O . ASP B 1 151 ? -1.521 21.984 18.406 1 98 151 ASP B O 1
ATOM 3930 N N . VAL B 1 152 ? -1.524 20.406 19.984 1 98.69 152 VAL B N 1
ATOM 3931 C CA . VAL B 1 152 ? -2.633 19.656 19.391 1 98.69 152 VAL B CA 1
ATOM 3932 C C . VAL B 1 152 ? -3.898 20.516 19.406 1 98.69 152 VAL B C 1
ATOM 3934 O O . VAL B 1 152 ? -4.723 20.438 18.5 1 98.69 152 VAL B O 1
ATOM 3937 N N . ASN B 1 153 ? -4.047 21.391 20.422 1 98.44 153 ASN B N 1
ATOM 3938 C CA . ASN B 1 153 ? -5.195 22.281 20.531 1 98.44 153 ASN B CA 1
ATOM 3939 C C . ASN B 1 153 ? -5.25 23.266 19.375 1 98.44 153 ASN B C 1
ATOM 3941 O O . ASN B 1 153 ? -6.328 23.719 18.984 1 98.44 153 ASN B O 1
ATOM 3945 N N . ASP B 1 154 ? -4.059 23.594 18.859 1 98.75 154 ASP B N 1
ATOM 3946 C CA . ASP B 1 154 ? -4.008 24.5 17.719 1 98.75 154 ASP B CA 1
ATOM 3947 C C . ASP B 1 154 ? -4.656 23.891 16.484 1 98.75 154 ASP B C 1
ATOM 3949 O O . ASP B 1 154 ? -5.289 24.578 15.688 1 98.75 154 ASP B O 1
ATOM 3953 N N . VAL B 1 155 ? -4.539 22.547 16.328 1 98.81 155 VAL B N 1
ATOM 3954 C CA . VAL B 1 155 ? -5.176 21.828 15.227 1 98.81 155 VAL B CA 1
ATOM 3955 C C . VAL B 1 155 ? -6.668 21.672 15.508 1 98.81 155 VAL B C 1
ATOM 3957 O O . VAL B 1 155 ? -7.5 21.891 14.617 1 98.81 155 VAL B O 1
ATOM 3960 N N . LEU B 1 156 ? -7.027 21.344 16.688 1 98.69 156 LEU B N 1
ATOM 3961 C CA . LEU B 1 156 ? -8.43 21.188 17.062 1 98.69 156 LEU B CA 1
ATOM 3962 C C . LEU B 1 156 ? -9.195 22.5 16.844 1 98.69 156 LEU B C 1
ATOM 3964 O O . LEU B 1 156 ? -10.336 22.469 16.359 1 98.69 156 LEU B O 1
ATOM 3968 N N . ALA B 1 157 ? -8.555 23.609 17.141 1 98.31 157 ALA B N 1
ATOM 3969 C CA . ALA B 1 157 ? -9.188 24.922 16.969 1 98.31 157 ALA B CA 1
ATOM 3970 C C . ALA B 1 157 ? -9.453 25.188 15.484 1 98.31 157 ALA B C 1
ATOM 3972 O O . ALA B 1 157 ? -10.406 25.891 15.141 1 98.31 157 ALA B O 1
ATOM 3973 N N . LEU B 1 158 ? -8.586 24.641 14.609 1 98 158 LEU B N 1
ATOM 3974 C CA . LEU B 1 158 ? -8.797 24.812 13.18 1 98 158 LEU B CA 1
ATOM 3975 C C . LEU B 1 158 ? -10.148 24.25 12.758 1 98 158 LEU B C 1
ATOM 3977 O O . LEU B 1 158 ? -10.758 24.734 11.797 1 98 158 LEU B O 1
ATOM 3981 N N . LEU B 1 159 ? -10.664 23.234 13.461 1 97.69 159 LEU B N 1
ATOM 3982 C CA . LEU B 1 159 ? -11.93 22.609 13.102 1 97.69 159 LEU B CA 1
ATOM 3983 C C . LEU B 1 159 ? -13.094 23.578 13.281 1 97.69 159 LEU B C 1
ATOM 3985 O O . LEU B 1 159 ? -14.133 23.438 12.625 1 97.69 159 LEU B O 1
ATOM 3989 N N . ASP B 1 160 ? -12.906 24.531 14.125 1 96.12 160 ASP B N 1
ATOM 3990 C CA . ASP B 1 160 ? -13.891 25.594 14.273 1 96.12 160 ASP B CA 1
ATOM 3991 C C . ASP B 1 160 ? -13.609 26.75 13.312 1 96.12 160 ASP B C 1
ATOM 3993 O O . ASP B 1 160 ? -14.539 27.359 12.789 1 96.12 160 ASP B O 1
ATOM 3997 N N . VAL B 1 161 ? -12.359 27 13.086 1 97.69 161 VAL B N 1
ATOM 3998 C CA . VAL B 1 161 ? -11.938 28.062 12.18 1 97.69 161 VAL B CA 1
ATOM 3999 C C . VAL B 1 161 ? -12.508 27.812 10.789 1 97.69 161 VAL B C 1
ATOM 4001 O O . VAL B 1 161 ? -12.953 28.75 10.109 1 97.69 161 VAL B O 1
ATOM 4004 N N . VAL B 1 162 ? -12.531 26.578 10.359 1 97.38 162 VAL B N 1
ATOM 4005 C CA . VAL B 1 162 ? -12.953 26.234 9 1 97.38 162 VAL B CA 1
ATOM 4006 C C . VAL B 1 162 ? -14.406 26.656 8.789 1 97.38 162 VAL B C 1
ATOM 4008 O O . VAL B 1 162 ? -14.789 27.047 7.68 1 97.38 162 VAL B O 1
ATOM 4011 N N . LYS B 1 163 ? -15.203 26.719 9.812 1 96.31 163 LYS B N 1
ATOM 4012 C CA . LYS B 1 163 ? -16.609 27.094 9.719 1 96.31 163 LYS B CA 1
ATOM 4013 C C . LYS B 1 163 ? -16.766 28.578 9.367 1 96.31 163 LYS B C 1
ATOM 4015 O O . LYS B 1 163 ? -17.828 29.016 8.945 1 96.31 163 LYS B O 1
ATOM 4020 N N . GLU B 1 164 ? -15.758 29.281 9.609 1 96.94 164 GLU B N 1
ATOM 4021 C CA . GLU B 1 164 ? -15.789 30.719 9.398 1 96.94 164 GLU B CA 1
ATOM 4022 C C . GLU B 1 164 ? -15.242 31.094 8.016 1 96.94 164 GLU B C 1
ATOM 4024 O O . GLU B 1 164 ? -15.219 32.25 7.645 1 96.94 164 GLU B O 1
ATOM 4029 N N . LEU B 1 165 ? -14.781 30.125 7.266 1 97.25 165 LEU B N 1
ATOM 4030 C CA . LEU B 1 165 ? -14.242 30.344 5.93 1 97.25 165 LEU B CA 1
ATOM 4031 C C . LEU B 1 165 ? -15.328 30.188 4.875 1 97.25 165 LEU B C 1
ATOM 4033 O O . LEU B 1 165 ? -16.312 29.484 5.086 1 97.25 165 LEU B O 1
ATOM 4037 N N . PRO B 1 166 ? -15.164 30.859 3.785 1 96.56 166 PRO B N 1
ATOM 4038 C CA . PRO B 1 166 ? -16.125 30.672 2.699 1 96.56 166 PRO B CA 1
ATOM 4039 C C . PRO B 1 166 ? -15.984 29.328 1.991 1 96.56 166 PRO B C 1
ATOM 4041 O O . PRO B 1 166 ? -14.898 28.734 2.002 1 96.56 166 PRO B O 1
ATOM 4044 N N . ASN B 1 167 ? -17.047 28.781 1.39 1 97.56 167 ASN B N 1
ATOM 4045 C CA . ASN B 1 167 ? -17.047 27.641 0.487 1 97.56 167 ASN B CA 1
ATOM 4046 C C . ASN B 1 167 ? -16.688 26.344 1.215 1 97.56 167 ASN B C 1
ATOM 4048 O O . ASN B 1 167 ? -15.992 25.484 0.662 1 97.56 167 ASN B O 1
ATOM 4052 N N . VAL B 1 168 ? -17.141 26.234 2.488 1 97.81 168 VAL B N 1
ATOM 4053 C CA . VAL B 1 168 ? -16.703 25.094 3.264 1 97.81 168 VAL B CA 1
ATOM 4054 C C . VAL B 1 168 ? -17.875 24.172 3.57 1 97.81 168 VAL B C 1
ATOM 4056 O O . VAL B 1 168 ? -18.938 24.641 3.986 1 97.81 168 VAL B O 1
ATOM 4059 N N . ALA B 1 169 ? -17.719 22.938 3.275 1 97.19 169 ALA B N 1
ATOM 4060 C CA . ALA B 1 169 ? -18.562 21.891 3.846 1 97.19 169 ALA B CA 1
ATOM 4061 C C . ALA B 1 169 ? -17.984 21.375 5.168 1 97.19 169 ALA B C 1
ATOM 4063 O O . ALA B 1 169 ? -17.203 20.422 5.188 1 97.19 169 ALA B O 1
ATOM 4064 N N . ALA B 1 170 ? -18.422 21.938 6.25 1 94.19 170 ALA B N 1
ATOM 4065 C CA . ALA B 1 170 ? -17.781 21.797 7.547 1 94.19 170 ALA B CA 1
ATOM 4066 C C . ALA B 1 170 ? -18 20.391 8.117 1 94.19 170 ALA B C 1
ATOM 4068 O O . ALA B 1 170 ? -17.359 20 9.094 1 94.19 170 ALA B O 1
ATOM 4069 N N . ASP B 1 171 ? -18.844 19.562 7.512 1 95.88 171 ASP B N 1
ATOM 4070 C CA . ASP B 1 171 ? -19.094 18.203 7.977 1 95.88 171 ASP B CA 1
ATOM 4071 C C . ASP B 1 171 ? -18.219 17.203 7.223 1 95.88 171 ASP B C 1
ATOM 4073 O O . ASP B 1 171 ? -18.281 16 7.488 1 95.88 171 ASP B O 1
ATOM 4077 N N . LYS B 1 172 ? -17.406 17.641 6.297 1 98 172 LYS B N 1
ATOM 4078 C CA . LYS B 1 172 ? -16.516 16.812 5.5 1 98 172 LYS B CA 1
ATOM 4079 C C . LYS B 1 172 ? -15.062 17.234 5.664 1 98 172 LYS B C 1
ATOM 4081 O O . LYS B 1 172 ? -14.492 17.875 4.773 1 98 172 LYS B O 1
ATOM 4086 N N . ILE B 1 173 ? -14.477 16.844 6.766 1 98.69 173 ILE B N 1
ATOM 4087 C CA . ILE B 1 173 ? -13.117 17.25 7.09 1 98.69 173 ILE B CA 1
ATOM 4088 C C . ILE B 1 173 ? -12.203 16.031 7.102 1 98.69 173 ILE B C 1
ATOM 4090 O O . ILE B 1 173 ? -12.531 15.008 7.715 1 98.69 173 ILE B O 1
ATOM 4094 N N . GLY B 1 174 ? -11.156 16.047 6.375 1 98.88 174 GLY B N 1
ATOM 4095 C CA . GLY B 1 174 ? -10.078 15.07 6.453 1 98.88 174 GLY B CA 1
ATOM 4096 C C . GLY B 1 174 ? -8.781 15.664 6.965 1 98.88 174 GLY B C 1
ATOM 4097 O O . GLY B 1 174 ? -8.539 16.859 6.812 1 98.88 174 GLY B O 1
ATOM 4098 N N . LEU B 1 175 ? -7.969 14.812 7.582 1 98.94 175 LEU B N 1
ATOM 4099 C CA . LEU B 1 175 ? -6.641 15.211 8.023 1 98.94 175 LEU B CA 1
ATOM 4100 C C . LEU B 1 175 ? -5.57 14.719 7.055 1 98.94 175 LEU B C 1
ATOM 4102 O O . LEU B 1 175 ? -5.656 13.602 6.551 1 98.94 175 LEU B O 1
ATOM 4106 N N . LEU B 1 176 ? -4.68 15.539 6.746 1 98.94 176 LEU B N 1
ATOM 4107 C CA . LEU B 1 176 ? -3.428 15.172 6.09 1 98.94 176 LEU B CA 1
ATOM 4108 C C . LEU B 1 176 ? -2.23 15.523 6.969 1 98.94 176 LEU B C 1
ATOM 4110 O O . LEU B 1 176 ? -2.004 16.688 7.273 1 98.94 176 LEU B O 1
ATOM 4114 N N . GLY B 1 177 ? -1.493 14.531 7.422 1 98.81 177 GLY B N 1
ATOM 4115 C CA . GLY B 1 177 ? -0.351 14.766 8.289 1 98.81 177 GLY B CA 1
ATOM 4116 C C . GLY B 1 177 ? 0.904 14.047 7.832 1 98.81 177 GLY B C 1
ATOM 4117 O O . GLY B 1 177 ? 0.839 12.898 7.379 1 98.81 177 GLY B O 1
ATOM 4118 N N . TRP B 1 178 ? 2.008 14.688 7.984 1 98.5 178 TRP B N 1
ATOM 4119 C CA . TRP B 1 178 ? 3.277 14.102 7.57 1 98.5 178 TRP B CA 1
ATOM 4120 C C . TRP B 1 178 ? 4.316 14.211 8.68 1 98.5 178 TRP B C 1
ATOM 4122 O O . TRP B 1 178 ? 4.41 15.242 9.352 1 98.5 178 TRP B O 1
ATOM 4132 N N . SER B 1 179 ? 5.152 13.133 8.852 1 98.25 179 SER B N 1
ATOM 4133 C CA . SER B 1 179 ? 6.215 13.156 9.852 1 98.25 179 SER B CA 1
ATOM 4134 C C . SER B 1 179 ? 5.66 13.484 11.234 1 98.25 179 SER B C 1
ATOM 4136 O O . SER B 1 179 ? 4.746 12.812 11.719 1 98.25 179 SER B O 1
ATOM 4138 N N . ARG B 1 180 ? 6.039 14.562 11.906 1 97.75 180 ARG B N 1
ATOM 4139 C CA . ARG B 1 180 ? 5.449 15 13.164 1 97.75 180 ARG B CA 1
ATOM 4140 C C . ARG B 1 180 ? 3.975 15.344 12.984 1 97.75 180 ARG B C 1
ATOM 4142 O O . ARG B 1 180 ? 3.164 15.109 13.883 1 97.75 180 ARG B O 1
ATOM 4149 N N . GLY B 1 181 ? 3.658 15.859 11.781 1 98.62 181 GLY B N 1
ATOM 4150 C CA . GLY B 1 181 ? 2.27 16.188 11.492 1 98.62 181 GLY B CA 1
ATOM 4151 C C . GLY B 1 181 ? 1.358 14.969 11.523 1 98.62 181 GLY B C 1
ATOM 4152 O O . GLY B 1 181 ? 0.17 15.086 11.828 1 98.62 181 GLY B O 1
ATOM 4153 N N . GLY B 1 182 ? 1.907 13.828 11.141 1 98.88 182 GLY B N 1
ATOM 4154 C CA . GLY B 1 182 ? 1.151 12.602 11.289 1 98.88 182 GLY B CA 1
ATOM 4155 C C . GLY B 1 182 ? 0.896 12.234 12.742 1 98.88 182 GLY B C 1
ATOM 4156 O O . GLY B 1 182 ? -0.198 11.781 13.086 1 98.88 182 GLY B O 1
ATOM 4157 N N . MET B 1 183 ? 1.874 12.383 13.562 1 98.81 183 MET B N 1
ATOM 4158 C CA . MET B 1 183 ? 1.708 12.164 15 1 98.81 183 MET B CA 1
ATOM 4159 C C . MET B 1 183 ? 0.627 13.078 15.57 1 98.81 183 MET B C 1
ATOM 4161 O O . MET B 1 183 ? -0.202 12.633 16.375 1 98.81 183 MET B O 1
ATOM 4165 N N . MET B 1 184 ? 0.588 14.352 15.086 1 98.75 184 MET B N 1
ATOM 4166 C CA . MET B 1 184 ? -0.451 15.289 15.492 1 98.75 184 MET B CA 1
ATOM 4167 C C . MET B 1 184 ? -1.831 14.797 15.078 1 98.75 184 MET B C 1
ATOM 4169 O O . MET B 1 184 ? -2.777 14.836 15.859 1 98.75 184 MET B O 1
ATOM 4173 N N . ALA B 1 185 ? -1.892 14.328 13.883 1 98.94 185 ALA B N 1
ATOM 4174 C CA . ALA B 1 185 ? -3.158 13.828 13.352 1 98.94 185 ALA B CA 1
ATOM 4175 C C . ALA B 1 185 ? -3.668 12.648 14.164 1 98.94 185 ALA B C 1
ATOM 4177 O O . ALA B 1 185 ? -4.867 12.547 14.445 1 98.94 185 ALA B O 1
ATOM 4178 N N . TYR B 1 186 ? -2.75 11.711 14.531 1 98.94 186 TYR B N 1
ATOM 4179 C CA . TYR B 1 186 ? -3.152 10.602 15.383 1 98.94 186 TYR B CA 1
ATOM 4180 C C . TYR B 1 186 ? -3.842 11.102 16.641 1 98.94 186 TYR B C 1
ATOM 4182 O O . TYR B 1 186 ? -4.895 10.586 17.031 1 98.94 186 TYR B O 1
ATOM 4190 N N . LYS B 1 187 ? -3.273 12.102 17.25 1 98.88 187 LYS B N 1
ATOM 4191 C CA . LYS B 1 187 ? -3.818 12.625 18.5 1 98.88 187 LYS B CA 1
ATOM 4192 C C . LYS B 1 187 ? -5.168 13.297 18.266 1 98.88 187 LYS B C 1
ATOM 4194 O O . LYS B 1 187 ? -6.113 13.086 19.031 1 98.88 187 LYS B O 1
ATOM 4199 N N . VAL B 1 188 ? -5.277 14.062 17.25 1 98.88 188 VAL B N 1
ATOM 4200 C CA . VAL B 1 188 ? -6.512 14.773 16.938 1 98.88 188 VAL B CA 1
ATOM 4201 C C . VAL B 1 188 ? -7.645 13.766 16.734 1 98.88 188 VAL B C 1
ATOM 4203 O O . VAL B 1 188 ? -8.766 13.984 17.203 1 98.88 188 VAL B O 1
ATOM 4206 N N . LEU B 1 189 ? -7.371 12.656 16.109 1 98.88 189 LEU B N 1
ATOM 4207 C CA . LEU B 1 189 ? -8.375 11.641 15.805 1 98.88 189 LEU B CA 1
ATOM 4208 C C . LEU B 1 189 ? -8.992 11.094 17.078 1 98.88 189 LEU B C 1
ATOM 4210 O O . LEU B 1 189 ? -10.156 10.664 17.078 1 98.88 189 LEU B O 1
ATOM 4214 N N . THR B 1 190 ? -8.273 11.133 18.156 1 98.56 190 THR B N 1
ATOM 4215 C CA . THR B 1 190 ? -8.773 10.562 19.406 1 98.56 190 THR B CA 1
ATOM 4216 C C . THR B 1 190 ? -9.523 11.617 20.219 1 98.56 190 THR B C 1
ATOM 4218 O O . THR B 1 190 ? -10.086 11.305 21.266 1 98.56 190 THR B O 1
ATOM 4221 N N . GLN B 1 191 ? -9.586 12.883 19.75 1 98.38 191 GLN B N 1
ATOM 4222 C CA . GLN B 1 191 ? -10.07 13.961 20.594 1 98.38 191 GLN B CA 1
ATOM 4223 C C . GLN B 1 191 ? -11.281 14.656 19.969 1 98.38 191 GLN B C 1
ATOM 4225 O O . GLN B 1 191 ? -11.805 15.625 20.531 1 98.38 191 GLN B O 1
ATOM 4230 N N . THR B 1 192 ? -11.719 14.195 18.812 1 98.25 192 THR B N 1
ATOM 4231 C CA . THR B 1 192 ? -12.859 14.812 18.141 1 98.25 192 THR B CA 1
ATOM 4232 C C . THR B 1 192 ? -13.609 13.781 17.297 1 98.25 192 THR B C 1
ATOM 4234 O O . THR B 1 192 ? -13.055 12.742 16.938 1 98.25 192 THR B O 1
ATOM 4237 N N . ASN B 1 193 ? -14.852 14.039 16.969 1 98.06 193 ASN B N 1
ATOM 4238 C CA . ASN B 1 193 ? -15.648 13.203 16.078 1 98.06 193 ASN B CA 1
ATOM 4239 C C . ASN B 1 193 ? -15.953 13.914 14.773 1 98.06 193 ASN B C 1
ATOM 4241 O O . ASN B 1 193 ? -16.797 13.461 13.992 1 98.06 193 ASN B O 1
ATOM 4245 N N . LYS B 1 194 ? -15.195 14.992 14.555 1 98.06 194 LYS B N 1
ATOM 4246 C CA . LYS B 1 194 ? -15.508 15.844 13.406 1 98.06 194 LYS B CA 1
ATOM 4247 C C . LYS B 1 194 ? -14.766 15.367 12.156 1 98.06 194 LYS B C 1
ATOM 4249 O O . LYS B 1 194 ? -15.039 15.844 11.047 1 98.06 194 LYS B O 1
ATOM 4254 N N . ILE B 1 195 ? -13.844 14.43 12.312 1 98.75 195 ILE B N 1
ATOM 4255 C CA . ILE B 1 195 ? -12.992 14 11.211 1 98.75 195 ILE B CA 1
ATOM 4256 C C . ILE B 1 195 ? -13.625 12.805 10.5 1 98.75 195 ILE B C 1
ATOM 4258 O O . ILE B 1 195 ? -14.078 11.859 11.148 1 98.75 195 ILE B O 1
ATOM 4262 N N . LYS B 1 196 ? -13.602 12.859 9.156 1 98.44 196 LYS B N 1
ATOM 4263 C CA . LYS B 1 196 ? -14.203 11.781 8.375 1 98.44 196 LYS B CA 1
ATOM 4264 C C . LYS B 1 196 ? -13.141 10.781 7.922 1 98.44 196 LYS B C 1
ATOM 4266 O O . LYS B 1 196 ? -13.445 9.602 7.719 1 98.44 196 LYS B O 1
ATOM 4271 N N . THR B 1 197 ? -11.984 11.25 7.699 1 98.75 197 THR B N 1
ATOM 4272 C CA . THR B 1 197 ? -10.891 10.406 7.242 1 98.75 197 THR B CA 1
ATOM 4273 C C . THR B 1 197 ? -9.547 11.094 7.449 1 98.75 197 THR B C 1
ATOM 4275 O O . THR B 1 197 ? -9.492 12.281 7.781 1 98.75 197 THR B O 1
ATOM 4278 N N . ALA B 1 198 ? -8.422 10.289 7.277 1 98.94 198 ALA B N 1
ATOM 4279 C CA . ALA B 1 198 ? -7.082 10.852 7.422 1 98.94 198 ALA B CA 1
ATOM 4280 C C . ALA B 1 198 ? -6.094 10.164 6.492 1 98.94 198 ALA B C 1
ATOM 4282 O O . ALA B 1 198 ? -6.219 8.969 6.219 1 98.94 198 ALA B O 1
ATOM 4283 N N . VAL B 1 199 ? -5.207 10.891 5.941 1 98.94 199 VAL B N 1
ATOM 4284 C CA . VAL B 1 199 ? -4.008 10.406 5.27 1 98.94 199 VAL B CA 1
ATOM 4285 C C . VAL B 1 199 ? -2.77 10.781 6.082 1 98.94 199 VAL B C 1
ATOM 4287 O O . VAL B 1 199 ? -2.537 11.961 6.355 1 98.94 199 VAL B O 1
ATOM 4290 N N . ILE B 1 200 ? -2.004 9.781 6.449 1 98.94 200 ILE B N 1
ATOM 4291 C CA . ILE B 1 200 ? -0.885 9.992 7.359 1 98.94 200 ILE B CA 1
ATOM 4292 C C . ILE B 1 200 ? 0.383 9.375 6.773 1 98.94 200 ILE B C 1
ATOM 4294 O O . ILE B 1 200 ? 0.46 8.156 6.586 1 98.94 200 ILE B O 1
ATOM 4298 N N . GLY B 1 201 ? 1.406 10.227 6.504 1 98.88 201 GLY B N 1
ATOM 4299 C CA . GLY B 1 201 ? 2.609 9.766 5.828 1 98.88 201 GLY B CA 1
ATOM 4300 C C . GLY B 1 201 ? 3.865 9.938 6.66 1 98.88 201 GLY B C 1
ATOM 4301 O O . GLY B 1 201 ? 4.027 10.953 7.348 1 98.88 201 GLY B O 1
ATOM 4302 N N . GLY B 1 202 ? 4.789 8.922 6.621 1 98.75 202 GLY B N 1
ATOM 4303 C CA . GLY B 1 202 ? 6.082 9.008 7.281 1 98.75 202 GLY B CA 1
ATOM 4304 C C . GLY B 1 202 ? 5.98 9.438 8.734 1 98.75 202 GLY B C 1
ATOM 4305 O O . GLY B 1 202 ? 6.805 10.219 9.219 1 98.75 202 GLY B O 1
ATOM 4306 N N . ALA B 1 203 ? 5.02 8.984 9.445 1 98.88 203 ALA B N 1
ATOM 4307 C CA . ALA B 1 203 ? 4.684 9.555 10.742 1 98.88 203 ALA B CA 1
ATOM 4308 C C . ALA B 1 203 ? 5.277 8.719 11.875 1 98.88 203 ALA B C 1
ATOM 4310 O O . ALA B 1 203 ? 5.418 7.5 11.75 1 98.88 203 ALA B O 1
ATOM 4311 N N . VAL B 1 204 ? 5.555 9.352 12.945 1 98.75 204 VAL B N 1
ATOM 4312 C CA . VAL B 1 204 ? 5.973 8.688 14.18 1 98.75 204 VAL B CA 1
ATOM 4313 C C . VAL B 1 204 ? 4.75 8.125 14.898 1 98.75 204 VAL B C 1
ATOM 4315 O O . VAL B 1 204 ? 3.797 8.852 15.188 1 98.75 204 VAL B O 1
ATOM 4318 N N . SER B 1 205 ? 4.758 6.836 15.117 1 98.88 205 SER B N 1
ATOM 4319 C CA . SER B 1 205 ? 3.688 6.188 15.875 1 98.88 205 SER B CA 1
ATOM 4320 C C . SER B 1 205 ? 4.211 5.605 17.188 1 98.88 205 SER B C 1
ATOM 4322 O O . SER B 1 205 ? 3.428 5.238 18.062 1 98.88 205 SER B O 1
ATOM 4324 N N . ASN B 1 206 ? 5.5 5.492 17.344 1 98.88 206 ASN B N 1
ATOM 4325 C CA . ASN B 1 206 ? 6.219 5 18.516 1 98.88 206 ASN B CA 1
ATOM 4326 C C . ASN B 1 206 ? 7.457 5.844 18.812 1 98.88 206 ASN B C 1
ATOM 4328 O O . ASN B 1 206 ? 8.531 5.574 18.266 1 98.88 206 ASN B O 1
ATOM 4332 N N . SER B 1 207 ? 7.332 6.754 19.719 1 98.81 207 SER B N 1
ATOM 4333 C CA . SER B 1 207 ? 8.398 7.711 20 1 98.81 207 SER B CA 1
ATOM 4334 C C . SER B 1 207 ? 9.57 7.039 20.719 1 98.81 207 SER B C 1
ATOM 4336 O O . SER B 1 207 ? 10.711 7.504 20.625 1 98.81 207 SER B O 1
ATOM 4338 N N . PHE B 1 208 ? 9.305 5.93 21.484 1 98.81 208 PHE B N 1
ATOM 4339 C CA . PHE B 1 208 ? 10.391 5.18 22.094 1 98.81 208 PHE B CA 1
ATOM 4340 C C . PHE B 1 208 ? 11.352 4.656 21.047 1 98.81 208 PHE B C 1
ATOM 4342 O O . PHE B 1 208 ? 12.57 4.812 21.172 1 98.81 208 PHE B O 1
ATOM 4349 N N . LYS B 1 209 ? 10.789 4.137 19.984 1 98.62 209 LYS B N 1
ATOM 4350 C CA . LYS B 1 209 ? 11.609 3.594 18.906 1 98.62 209 LYS B CA 1
ATOM 4351 C C . LYS B 1 209 ? 12.242 4.707 18.078 1 98.62 209 LYS B C 1
ATOM 4353 O O . LYS B 1 209 ? 13.359 4.57 17.578 1 98.62 209 LYS B O 1
ATOM 4358 N N . ALA B 1 210 ? 11.492 5.785 17.938 1 98.5 210 ALA B N 1
ATOM 4359 C CA . ALA B 1 210 ? 11.992 6.902 17.141 1 98.5 210 ALA B CA 1
ATOM 4360 C C . ALA B 1 210 ? 13.273 7.477 17.734 1 98.5 210 ALA B C 1
ATOM 4362 O O . ALA B 1 210 ? 14.227 7.758 17.016 1 98.5 210 ALA B O 1
ATOM 4363 N N . ILE B 1 211 ? 13.352 7.613 19.047 1 98.44 211 ILE B N 1
ATOM 4364 C CA . ILE B 1 211 ? 14.523 8.234 19.656 1 98.44 211 ILE B CA 1
ATOM 4365 C C . ILE B 1 211 ? 15.672 7.234 19.703 1 98.44 211 ILE B C 1
ATOM 4367 O O . ILE B 1 211 ? 16.844 7.621 19.797 1 98.44 211 ILE B O 1
ATOM 4371 N N . GLN B 1 212 ? 15.367 5.965 19.703 1 98.5 212 GLN B N 1
ATOM 4372 C CA . GLN B 1 212 ? 16.422 4.961 19.578 1 98.5 212 GLN B CA 1
ATOM 4373 C C . GLN B 1 212 ? 17.078 5.016 18.203 1 98.5 212 GLN B C 1
ATOM 4375 O O . GLN B 1 212 ? 18.297 4.906 18.094 1 98.5 212 GLN B O 1
ATOM 4380 N N . ALA B 1 213 ? 16.266 5.242 17.188 1 97.62 213 ALA B N 1
ATOM 4381 C CA . ALA B 1 213 ? 16.766 5.309 15.82 1 97.62 213 ALA B CA 1
ATOM 4382 C C . ALA B 1 213 ? 17.531 6.613 15.578 1 97.62 213 ALA B C 1
ATOM 4384 O O . ALA B 1 213 ? 18.469 6.652 14.789 1 97.62 213 ALA B O 1
ATOM 4385 N N . ARG B 1 214 ? 17.062 7.691 16.234 1 97.44 214 ARG B N 1
ATOM 4386 C CA . ARG B 1 214 ? 17.672 9.008 16.125 1 97.44 214 ARG B CA 1
ATOM 4387 C C . ARG B 1 214 ? 17.812 9.68 17.484 1 97.44 214 ARG B C 1
ATOM 4389 O O . ARG B 1 214 ? 17.031 10.57 17.812 1 97.44 214 ARG B O 1
ATOM 4396 N N . PRO B 1 215 ? 18.859 9.438 18.156 1 97.62 215 PRO B N 1
ATOM 4397 C CA . PRO B 1 215 ? 19.031 9.945 19.531 1 97.62 215 PRO B CA 1
ATOM 4398 C C . PRO B 1 215 ? 19.062 11.477 19.594 1 97.62 215 PRO B C 1
ATOM 4400 O O . PRO B 1 215 ? 18.625 12.062 20.578 1 97.62 215 PRO B O 1
ATOM 4403 N N . ASN B 1 216 ? 19.5 12.125 18.516 1 96.69 216 ASN B N 1
ATOM 4404 C CA . ASN B 1 216 ? 19.531 13.578 18.484 1 96.69 216 ASN B CA 1
ATOM 4405 C C . ASN B 1 216 ? 18.125 14.172 18.578 1 96.69 216 ASN B C 1
ATOM 4407 O O . ASN B 1 216 ? 17.953 15.281 19.094 1 96.69 216 ASN B O 1
ATOM 4411 N N . MET B 1 217 ? 17.156 13.461 18.125 1 97.5 217 MET B N 1
ATOM 4412 C CA . MET B 1 217 ? 15.773 13.922 18.25 1 97.5 217 MET B CA 1
ATOM 4413 C C . MET B 1 217 ? 15.367 14.008 19.719 1 97.5 217 MET B C 1
ATOM 4415 O O . MET B 1 217 ? 14.586 14.883 20.094 1 97.5 217 MET B O 1
ATOM 4419 N N . GLU B 1 218 ? 15.859 13.125 20.484 1 97.94 218 GLU B N 1
ATOM 4420 C CA . GLU B 1 218 ? 15.539 13.195 21.922 1 97.94 218 GLU B CA 1
ATOM 4421 C C . GLU B 1 218 ? 16.203 14.406 22.562 1 97.94 218 GLU B C 1
ATOM 4423 O O . GLU B 1 218 ? 15.539 15.219 23.203 1 97.94 218 GLU B O 1
ATOM 4428 N N . THR B 1 219 ? 17.5 14.578 22.344 1 98 219 THR B N 1
ATOM 4429 C CA . THR B 1 219 ? 18.297 15.539 23.094 1 98 219 THR B CA 1
ATOM 4430 C C . THR B 1 219 ? 18.078 16.953 22.562 1 98 219 THR B C 1
ATOM 4432 O O . THR B 1 219 ? 18.047 17.922 23.328 1 98 219 THR B O 1
ATOM 4435 N N . LYS B 1 220 ? 17.859 17.062 21.234 1 97.81 220 LYS B N 1
ATOM 4436 C CA . LYS B 1 220 ? 17.875 18.391 20.625 1 97.81 220 LYS B CA 1
ATOM 4437 C C . LYS B 1 220 ? 16.453 18.859 20.297 1 97.81 220 LYS B C 1
ATOM 4439 O O . LYS B 1 220 ? 16.25 20.031 19.969 1 97.81 220 LYS B O 1
ATOM 4444 N N . VAL B 1 221 ? 15.477 17.984 20.422 1 98.19 221 VAL B N 1
ATOM 4445 C CA . VAL B 1 221 ? 14.117 18.391 20.078 1 98.19 221 VAL B CA 1
ATOM 4446 C C . VAL B 1 221 ? 13.188 18.109 21.266 1 98.19 221 VAL B C 1
ATOM 4448 O O . VAL B 1 221 ? 12.75 19.047 21.938 1 98.19 221 VAL B O 1
ATOM 4451 N N . LEU B 1 222 ? 13.016 16.859 21.641 1 98.62 222 LEU B N 1
ATOM 4452 C CA . LEU B 1 222 ? 12.047 16.5 22.672 1 98.62 222 LEU B CA 1
ATOM 4453 C C . LEU B 1 222 ? 12.438 17.109 24.016 1 98.62 222 LEU B C 1
ATOM 4455 O O . LEU B 1 222 ? 11.617 17.734 24.688 1 98.62 222 LEU B O 1
ATOM 4459 N N . ALA B 1 223 ? 13.648 16.969 24.375 1 98.44 223 ALA B N 1
ATOM 4460 C CA . ALA B 1 223 ? 14.109 17.453 25.672 1 98.44 223 ALA B CA 1
ATOM 4461 C C . ALA B 1 223 ? 14.016 18.969 25.75 1 98.44 223 ALA B C 1
ATOM 4463 O O . ALA B 1 223 ? 13.75 19.531 26.812 1 98.44 223 ALA B O 1
ATOM 4464 N N . GLU B 1 224 ? 14.172 19.625 24.641 1 98.19 224 GLU B N 1
ATOM 4465 C CA . GLU B 1 224 ? 14.133 21.078 24.609 1 98.19 224 GLU B CA 1
ATOM 4466 C C . GLU B 1 224 ? 12.695 21.594 24.547 1 98.19 224 GLU B C 1
ATOM 4468 O O . GLU B 1 224 ? 12.383 22.641 25.109 1 98.19 224 GLU B O 1
ATOM 4473 N N . LEU B 1 225 ? 11.812 20.844 23.938 1 98.38 225 LEU B N 1
ATOM 4474 C CA . LEU B 1 225 ? 10.5 21.391 23.625 1 98.38 225 LEU B CA 1
ATOM 4475 C C . LEU B 1 225 ? 9.453 20.875 24.609 1 98.38 225 LEU B C 1
ATOM 4477 O O . LEU B 1 225 ? 8.438 21.547 24.844 1 98.38 225 LEU B O 1
ATOM 4481 N N . ILE B 1 226 ? 9.625 19.719 25.172 1 98.12 226 ILE B N 1
ATOM 4482 C CA . ILE B 1 226 ? 8.656 19.141 26.094 1 98.12 226 ILE B CA 1
ATOM 4483 C C . ILE B 1 226 ? 8.984 19.562 27.531 1 98.12 226 ILE B C 1
ATOM 4485 O O . ILE B 1 226 ? 10.078 19.281 28.031 1 98.12 226 ILE B O 1
ATOM 4489 N N . PRO B 1 227 ? 8.008 20.188 28.141 1 95.75 227 PRO B N 1
ATOM 4490 C CA . PRO B 1 227 ? 8.273 20.625 29.5 1 95.75 227 PRO B CA 1
ATOM 4491 C C . PRO B 1 227 ? 8.609 19.469 30.438 1 95.75 227 PRO B C 1
ATOM 4493 O O . PRO B 1 227 ? 7.887 18.469 30.469 1 95.75 227 PRO B O 1
ATOM 4496 N N . ASN B 1 228 ? 9.742 19.562 31.219 1 96.5 228 ASN B N 1
ATOM 4497 C CA . ASN B 1 228 ? 10.164 18.594 32.219 1 96.5 228 ASN B CA 1
ATOM 4498 C C . ASN B 1 228 ? 10.312 17.188 31.609 1 96.5 228 ASN B C 1
ATOM 4500 O O . ASN B 1 228 ? 9.93 16.203 32.219 1 96.5 228 ASN B O 1
ATOM 4504 N N . TYR B 1 229 ? 10.836 17.156 30.438 1 97.88 229 TYR B N 1
ATOM 4505 C CA . TYR B 1 229 ? 10.93 15.922 29.656 1 97.88 229 TYR B CA 1
ATOM 4506 C C . TYR B 1 229 ? 11.602 14.812 30.469 1 97.88 229 TYR B C 1
ATOM 4508 O O . TYR B 1 229 ? 11.031 13.734 30.641 1 97.88 229 TYR B O 1
ATOM 4516 N N . TYR B 1 230 ? 12.727 15.023 31.031 1 97.62 230 TYR B N 1
ATOM 4517 C CA . TYR B 1 230 ? 13.508 13.953 31.641 1 97.62 230 TYR B CA 1
ATOM 4518 C C . TYR B 1 230 ? 12.875 13.5 32.969 1 97.62 230 TYR B C 1
ATOM 4520 O O . TYR B 1 230 ? 13.023 12.344 33.344 1 97.62 230 TYR B O 1
ATOM 4528 N N . LYS B 1 231 ? 12.117 14.359 33.594 1 97.75 231 LYS B N 1
ATOM 4529 C CA . LYS B 1 231 ? 11.414 14 34.812 1 97.75 231 LYS B CA 1
ATOM 4530 C C . LYS B 1 231 ? 10.219 13.102 34.531 1 97.75 231 LYS B C 1
ATOM 4532 O O . LYS B 1 231 ? 9.836 12.273 35.375 1 97.75 231 LYS B O 1
ATOM 4537 N N . ASN B 1 232 ? 9.602 13.305 33.344 1 97.5 232 ASN B N 1
ATOM 4538 C CA . ASN B 1 232 ? 8.398 12.57 32.969 1 97.5 232 ASN B CA 1
ATOM 4539 C C . ASN B 1 232 ? 8.578 11.883 31.609 1 97.5 232 ASN B C 1
ATOM 4541 O O . ASN B 1 232 ? 7.664 11.891 30.781 1 97.5 232 ASN B O 1
ATOM 4545 N N . LYS B 1 233 ? 9.719 11.352 31.406 1 98.19 233 LYS B N 1
ATOM 4546 C CA . LYS B 1 233 ? 10.102 10.836 30.094 1 98.19 233 LYS B CA 1
ATOM 4547 C C . LYS B 1 233 ? 9.117 9.781 29.609 1 98.19 233 LYS B C 1
ATOM 4549 O O . LYS B 1 233 ? 8.633 9.852 28.484 1 98.19 233 LYS B O 1
ATOM 4554 N N . GLU B 1 234 ? 8.789 8.805 30.406 1 98.5 234 GLU B N 1
ATOM 4555 C CA . GLU B 1 234 ? 7.891 7.723 30.016 1 98.5 234 GLU B CA 1
ATOM 4556 C C . GLU B 1 234 ? 6.523 8.258 29.594 1 98.5 234 GLU B C 1
ATOM 4558 O O . GLU B 1 234 ? 5.992 7.875 28.547 1 98.5 234 GLU B O 1
ATOM 4563 N N . ALA B 1 235 ? 6.008 9.117 30.406 1 98.38 235 ALA B N 1
ATOM 4564 C CA . ALA B 1 235 ? 4.695 9.688 30.109 1 98.38 235 ALA B CA 1
ATOM 4565 C C . ALA B 1 235 ? 4.746 10.555 28.859 1 98.38 235 ALA B C 1
ATOM 4567 O O . ALA B 1 235 ? 3.816 10.539 28.047 1 98.38 235 ALA B O 1
ATOM 4568 N N . ALA B 1 236 ? 5.816 11.344 28.719 1 98.5 236 ALA B N 1
ATOM 4569 C CA . ALA B 1 236 ? 5.98 12.219 27.562 1 98.5 236 ALA B CA 1
ATOM 4570 C C . ALA B 1 236 ? 6.027 11.414 26.266 1 98.5 236 ALA B C 1
ATOM 4572 O O . ALA B 1 236 ? 5.359 11.758 25.297 1 98.5 236 ALA B O 1
ATOM 4573 N N . LEU B 1 237 ? 6.77 10.305 26.312 1 98.81 237 LEU B N 1
ATOM 4574 C CA . LEU B 1 237 ? 6.914 9.461 25.141 1 98.81 237 LEU B CA 1
ATOM 4575 C C . LEU B 1 237 ? 5.629 8.695 24.859 1 98.81 237 LEU B C 1
ATOM 4577 O O . LEU B 1 237 ? 5.219 8.555 23.703 1 98.81 237 LEU B O 1
ATOM 4581 N N . THR B 1 238 ? 4.996 8.227 25.875 1 98.81 238 THR B N 1
ATOM 4582 C CA . THR B 1 238 ? 3.748 7.484 25.719 1 98.81 238 THR B CA 1
ATOM 4583 C C . THR B 1 238 ? 2.68 8.359 25.062 1 98.81 238 THR B C 1
ATOM 4585 O O . THR B 1 238 ? 1.99 7.922 24.141 1 98.81 238 THR B O 1
ATOM 4588 N N . LYS B 1 239 ? 2.592 9.633 25.469 1 98.19 239 LYS B N 1
ATOM 4589 C CA . LYS B 1 239 ? 1.619 10.586 24.938 1 98.19 239 LYS B CA 1
ATOM 4590 C C . LYS B 1 239 ? 1.834 10.805 23.438 1 98.19 239 LYS B C 1
ATOM 4592 O O . LYS B 1 239 ? 0.893 11.133 22.719 1 98.19 239 LYS B O 1
ATOM 4597 N N . ARG B 1 240 ? 3.008 10.57 23.016 1 98.62 240 ARG B N 1
ATOM 4598 C CA . ARG B 1 240 ? 3.396 10.836 21.641 1 98.62 240 ARG B CA 1
ATOM 4599 C C . ARG B 1 240 ? 3.609 9.539 20.875 1 98.62 240 ARG B C 1
ATOM 4601 O O . ARG B 1 240 ? 4.348 9.508 19.891 1 98.62 240 ARG B O 1
ATOM 4608 N N . SER B 1 241 ? 3.039 8.445 21.406 1 98.88 241 SER B N 1
ATOM 4609 C CA . SER B 1 241 ? 3.143 7.117 20.797 1 98.88 241 SER B CA 1
ATOM 4610 C C . SER B 1 241 ? 1.766 6.504 20.562 1 98.88 241 SER B C 1
ATOM 4612 O O . SER B 1 241 ? 1.239 5.812 21.438 1 98.88 241 SER B O 1
ATOM 4614 N N . ALA B 1 242 ? 1.261 6.73 19.344 1 98.94 242 ALA B N 1
ATOM 4615 C CA . ALA B 1 242 ? -0.069 6.227 19.016 1 98.94 242 ALA B CA 1
ATOM 4616 C C . ALA B 1 242 ? -0.174 4.73 19.297 1 98.94 242 ALA B C 1
ATOM 4618 O O . ALA B 1 242 ? -1.235 4.242 19.688 1 98.94 242 ALA B O 1
ATOM 4619 N N . ILE B 1 243 ? 0.923 4.004 19.156 1 98.81 243 ILE B N 1
ATOM 4620 C CA . ILE B 1 243 ? 0.958 2.555 19.312 1 98.81 243 ILE B CA 1
ATOM 4621 C C . ILE B 1 243 ? 0.529 2.178 20.734 1 98.81 243 ILE B C 1
ATOM 4623 O O . ILE B 1 243 ? 0.102 1.047 20.969 1 98.81 243 ILE B O 1
ATOM 4627 N N . LYS B 1 244 ? 0.652 3.1 21.672 1 98.81 244 LYS B N 1
ATOM 4628 C CA . LYS B 1 244 ? 0.388 2.822 23.094 1 98.81 244 LYS B CA 1
ATOM 4629 C C . LYS B 1 244 ? -1.079 3.064 23.422 1 98.81 244 LYS B C 1
ATOM 4631 O O . LYS B 1 244 ? -1.543 2.678 24.5 1 98.81 244 LYS B O 1
ATOM 4636 N N . TRP B 1 245 ? -1.821 3.637 22.578 1 98.75 245 TRP B N 1
ATOM 4637 C CA . TRP B 1 245 ? -3.211 3.959 22.891 1 98.75 245 TRP B CA 1
ATOM 4638 C C . TRP B 1 245 ? -4.094 3.762 21.656 1 98.75 245 TRP B C 1
ATOM 4640 O O . TRP B 1 245 ? -4.941 4.605 21.344 1 98.75 245 TRP B O 1
ATOM 4650 N N . VAL B 1 246 ? -3.938 2.719 20.938 1 98.88 246 VAL B N 1
ATOM 4651 C CA . VAL B 1 246 ? -4.641 2.406 19.703 1 98.88 246 VAL B CA 1
ATOM 4652 C C . VAL B 1 246 ? -6.129 2.221 19.984 1 98.88 246 VAL B C 1
ATOM 4654 O O . VAL B 1 246 ? -6.977 2.545 19.156 1 98.88 246 VAL B O 1
ATOM 4657 N N . ASN B 1 247 ? -6.484 1.741 21.125 1 98.56 247 ASN B N 1
ATOM 4658 C CA . ASN B 1 247 ? -7.867 1.497 21.516 1 98.56 247 ASN B CA 1
ATOM 4659 C C . ASN B 1 247 ? -8.68 2.793 21.547 1 98.56 247 ASN B C 1
ATOM 4661 O O . ASN B 1 247 ? -9.906 2.76 21.609 1 98.56 247 ASN B O 1
ATOM 4665 N N . LYS B 1 248 ? -8.039 3.963 21.531 1 98.75 248 LYS B N 1
ATOM 4666 C CA . LYS B 1 248 ? -8.727 5.25 21.609 1 98.75 248 LYS B CA 1
ATOM 4667 C C . LYS B 1 248 ? -9.086 5.762 20.203 1 98.75 248 LYS B C 1
ATOM 4669 O O . LYS B 1 248 ? -9.836 6.727 20.078 1 98.75 248 LYS B O 1
ATOM 4674 N N . PHE B 1 249 ? -8.539 5.137 19.172 1 98.81 249 PHE B N 1
ATOM 4675 C CA . PHE B 1 249 ? -8.867 5.562 17.812 1 98.81 249 PHE B CA 1
ATOM 4676 C C . PHE B 1 249 ? -10.344 5.324 17.516 1 98.81 249 PHE B C 1
ATOM 4678 O O . PHE B 1 249 ? -10.922 4.332 17.953 1 98.81 249 PHE B O 1
ATOM 4685 N N . PRO B 1 250 ? -10.906 6.211 16.75 1 98.56 250 PRO B N 1
ATOM 4686 C CA . PRO B 1 250 ? -12.281 5.941 16.312 1 98.56 250 PRO B CA 1
ATOM 4687 C C . PRO B 1 250 ? -12.359 4.777 15.328 1 98.56 250 PRO B C 1
ATOM 4689 O O . PRO B 1 250 ? -11.469 4.609 14.492 1 98.56 250 PRO B O 1
ATOM 4692 N N . LYS B 1 251 ? -13.422 4.02 15.367 1 97.94 251 LYS B N 1
ATOM 4693 C CA . LYS B 1 251 ? -13.594 2.854 14.508 1 97.94 251 LYS B CA 1
ATOM 4694 C C . LYS B 1 251 ? -14.344 3.219 13.234 1 97.94 251 LYS B C 1
ATOM 4696 O O . LYS B 1 251 ? -14.477 2.395 12.328 1 97.94 251 LYS B O 1
ATOM 4701 N N . ASN B 1 252 ? -14.789 4.488 13.18 1 97.81 252 ASN B N 1
ATOM 4702 C CA . ASN B 1 252 ? -15.578 4.918 12.023 1 97.81 252 ASN B CA 1
ATOM 4703 C C . ASN B 1 252 ? -14.812 5.922 11.172 1 97.81 252 ASN B C 1
ATOM 4705 O O . ASN B 1 252 ? -15.406 6.652 10.375 1 97.81 252 ASN B O 1
ATOM 4709 N N . VAL B 1 253 ? -13.523 6.062 11.32 1 98.69 253 VAL B N 1
ATOM 4710 C CA . VAL B 1 253 ? -12.688 6.949 10.523 1 98.69 253 VAL B CA 1
ATOM 4711 C C . VAL B 1 253 ? -11.617 6.129 9.797 1 98.69 253 VAL B C 1
ATOM 4713 O O . VAL B 1 253 ? -10.664 5.656 10.422 1 98.69 253 VAL B O 1
ATOM 4716 N N . PRO B 1 254 ? -11.773 5.926 8.5 1 98.69 254 PRO B N 1
ATOM 4717 C CA . PRO B 1 254 ? -10.727 5.23 7.754 1 98.69 254 PRO B CA 1
ATOM 4718 C C . PRO B 1 254 ? -9.43 6.035 7.676 1 98.69 254 PRO B C 1
ATOM 4720 O O . PRO B 1 254 ? -9.461 7.25 7.461 1 98.69 254 PRO B O 1
ATOM 4723 N N . ILE B 1 255 ? -8.312 5.359 7.859 1 98.94 255 ILE B N 1
ATOM 4724 C CA . ILE B 1 255 ? -7 5.996 7.891 1 98.94 255 ILE B CA 1
ATOM 4725 C C . ILE B 1 255 ? -6.105 5.391 6.809 1 98.94 255 ILE B C 1
ATOM 4727 O O . ILE B 1 255 ? -6 4.168 6.695 1 98.94 255 ILE B O 1
ATOM 4731 N N . PHE B 1 256 ? -5.512 6.234 6.004 1 98.94 256 PHE B N 1
ATOM 4732 C CA . PHE B 1 256 ? -4.551 5.805 4.992 1 98.94 256 PHE B CA 1
ATOM 4733 C C . PHE B 1 256 ? -3.125 6.098 5.445 1 98.94 256 PHE B C 1
ATOM 4735 O O . PHE B 1 256 ? -2.73 7.258 5.559 1 98.94 256 PHE B O 1
ATOM 4742 N N . LEU B 1 257 ? -2.34 5.039 5.66 1 98.94 257 LEU B N 1
ATOM 4743 C CA . LEU B 1 257 ? -0.931 5.141 6.023 1 98.94 257 LEU B CA 1
ATOM 4744 C C . LEU B 1 257 ? -0.043 5.035 4.785 1 98.94 257 LEU B C 1
ATOM 4746 O O . LEU B 1 257 ? -0.22 4.133 3.965 1 98.94 257 LEU B O 1
ATOM 4750 N N . LEU B 1 258 ? 0.91 5.98 4.629 1 98.88 258 LEU B N 1
ATOM 4751 C CA . LEU B 1 258 ? 1.908 5.984 3.566 1 98.88 258 LEU B CA 1
ATOM 4752 C C . LEU B 1 258 ? 3.318 6.059 4.145 1 98.88 258 LEU B C 1
ATOM 4754 O O . LEU B 1 258 ? 3.568 6.82 5.082 1 98.88 258 LEU B O 1
ATOM 4758 N N . HIS B 1 259 ? 4.25 5.293 3.586 1 98.94 259 HIS B N 1
ATOM 4759 C CA . HIS B 1 259 ? 5.617 5.332 4.094 1 98.94 259 HIS B CA 1
ATOM 4760 C C . HIS B 1 259 ? 6.609 4.859 3.037 1 98.94 259 HIS B C 1
ATOM 4762 O O . HIS B 1 259 ? 6.297 3.977 2.234 1 98.94 259 HIS B O 1
ATOM 4768 N N . GLY B 1 260 ? 7.762 5.512 2.967 1 98.88 260 GLY B N 1
ATOM 4769 C CA . GLY B 1 260 ? 8.852 4.992 2.162 1 98.88 260 GLY B CA 1
ATOM 4770 C C . GLY B 1 260 ? 9.68 3.943 2.883 1 98.88 260 GLY B C 1
ATOM 4771 O O . GLY B 1 260 ? 10.023 4.113 4.055 1 98.88 260 GLY B O 1
ATOM 4772 N N . SER B 1 261 ? 10.039 2.902 2.178 1 98.75 261 SER B N 1
ATOM 4773 C CA . SER B 1 261 ? 10.781 1.817 2.818 1 98.75 261 SER B CA 1
ATOM 4774 C C . SER B 1 261 ? 12.211 2.236 3.143 1 98.75 261 SER B C 1
ATOM 4776 O O . SER B 1 261 ? 12.875 1.601 3.961 1 98.75 261 SER B O 1
ATOM 4778 N N . ALA B 1 262 ? 12.664 3.307 2.521 1 98.62 262 ALA B N 1
ATOM 4779 C CA . ALA B 1 262 ? 14.031 3.768 2.752 1 98.62 262 ALA B CA 1
ATOM 4780 C C . ALA B 1 262 ? 14.047 5.039 3.59 1 98.62 262 ALA B C 1
ATOM 4782 O O . ALA B 1 262 ? 15.023 5.793 3.568 1 98.62 262 ALA B O 1
ATOM 4783 N N . ASP B 1 263 ? 13.023 5.266 4.328 1 98.69 263 ASP B N 1
ATOM 4784 C CA . ASP B 1 263 ? 12.898 6.449 5.172 1 98.69 263 ASP B CA 1
ATOM 4785 C C . ASP B 1 263 ? 13.844 6.371 6.371 1 98.69 263 ASP B C 1
ATOM 4787 O O . ASP B 1 263 ? 13.641 5.559 7.273 1 98.69 263 ASP B O 1
ATOM 4791 N N . TRP B 1 264 ? 14.742 7.254 6.383 1 98.12 264 TRP B N 1
ATOM 4792 C CA . TRP B 1 264 ? 15.719 7.32 7.469 1 98.12 264 TRP B CA 1
ATOM 4793 C C . TRP B 1 264 ? 15.172 8.125 8.641 1 98.12 264 TRP B C 1
ATOM 4795 O O . TRP B 1 264 ? 15.445 7.812 9.805 1 98.12 264 TRP B O 1
ATOM 4805 N N . ASN B 1 265 ? 14.391 9.148 8.359 1 98.12 265 ASN B N 1
ATOM 4806 C CA . ASN B 1 265 ? 13.898 10.07 9.383 1 98.12 265 ASN B CA 1
ATOM 4807 C C . ASN B 1 265 ? 12.938 9.375 10.344 1 98.12 265 ASN B C 1
ATOM 4809 O O . ASN B 1 265 ? 13.031 9.57 11.562 1 98.12 265 ASN B O 1
ATOM 4813 N N . VAL B 1 266 ? 12.031 8.688 9.789 1 98.75 266 VAL B N 1
ATOM 4814 C CA . VAL B 1 266 ? 11.07 7.844 10.492 1 98.75 266 VAL B CA 1
ATOM 4815 C C . VAL B 1 266 ? 10.992 6.473 9.828 1 98.75 266 VAL B C 1
ATOM 4817 O O . VAL B 1 266 ? 10.484 6.352 8.703 1 98.75 266 VAL B O 1
ATOM 4820 N N . ARG B 1 267 ? 11.445 5.477 10.547 1 98.75 267 ARG B N 1
ATOM 4821 C CA . ARG B 1 267 ? 11.523 4.152 9.938 1 98.75 267 ARG B CA 1
ATOM 4822 C C . ARG B 1 267 ? 10.148 3.654 9.523 1 98.75 267 ARG B C 1
ATOM 4824 O O . ARG B 1 267 ? 9.164 3.857 10.242 1 98.75 267 ARG B O 1
ATOM 4831 N N . ALA B 1 268 ? 10.109 2.961 8.391 1 98.75 268 ALA B N 1
ATOM 4832 C CA . ALA B 1 268 ? 8.852 2.432 7.871 1 98.75 268 ALA B CA 1
ATOM 4833 C C . ALA B 1 268 ? 8.211 1.457 8.859 1 98.75 268 ALA B C 1
ATOM 4835 O O . ALA B 1 268 ? 7 1.223 8.812 1 98.75 268 ALA B O 1
ATOM 4836 N N . THR B 1 269 ? 9 0.895 9.773 1 98.75 269 THR B N 1
ATOM 4837 C CA . THR B 1 269 ? 8.477 -0.026 10.773 1 98.75 269 THR B CA 1
ATOM 4838 C C . THR B 1 269 ? 7.41 0.656 11.625 1 98.75 269 THR B C 1
ATOM 4840 O O . THR B 1 269 ? 6.52 -0.007 12.164 1 98.75 269 THR B O 1
ATOM 4843 N N . GLN B 1 270 ? 7.445 1.988 11.719 1 98.81 270 GLN B N 1
ATOM 4844 C CA . GLN B 1 270 ? 6.445 2.734 12.477 1 98.81 270 GLN B CA 1
ATOM 4845 C C . GLN B 1 270 ? 5.051 2.529 11.898 1 98.81 270 GLN B C 1
ATOM 4847 O O . GLN B 1 270 ? 4.105 2.236 12.641 1 98.81 270 GLN B O 1
ATOM 4852 N N . SER B 1 271 ? 4.941 2.621 10.617 1 98.94 271 SER B N 1
ATOM 4853 C CA . SER B 1 271 ? 3.652 2.416 9.969 1 98.94 271 SER B CA 1
ATOM 4854 C C . SER B 1 271 ? 3.26 0.942 9.969 1 98.94 271 SER B C 1
ATOM 4856 O O . SER B 1 271 ? 2.092 0.606 10.172 1 98.94 271 SER B O 1
ATOM 4858 N N . LEU B 1 272 ? 4.188 0.041 9.734 1 98.94 272 LEU B N 1
ATOM 4859 C CA . LEU B 1 272 ? 3.92 -1.392 9.688 1 98.94 272 LEU B CA 1
ATOM 4860 C C . LEU B 1 272 ? 3.404 -1.888 11.039 1 98.94 272 LEU B C 1
ATOM 4862 O O . LEU B 1 272 ? 2.398 -2.6 11.102 1 98.94 272 LEU B O 1
ATOM 4866 N N . GLU B 1 273 ? 4.059 -1.495 12.086 1 98.94 273 GLU B N 1
ATOM 4867 C CA . GLU B 1 273 ? 3.664 -1.92 13.422 1 98.94 273 GLU B CA 1
ATOM 4868 C C . GLU B 1 273 ? 2.316 -1.323 13.82 1 98.94 273 GLU B C 1
ATOM 4870 O O . GLU B 1 273 ? 1.502 -1.987 14.461 1 98.94 273 GLU B O 1
ATOM 4875 N N . LEU B 1 274 ? 2.129 -0.079 13.438 1 98.94 274 LEU B N 1
ATOM 4876 C CA . LEU B 1 274 ? 0.833 0.516 13.742 1 98.94 274 LEU B CA 1
ATOM 4877 C C . LEU B 1 274 ? -0.284 -0.189 12.984 1 98.94 274 LEU B C 1
ATOM 4879 O O . LEU B 1 274 ? -1.376 -0.389 13.523 1 98.94 274 LEU B O 1
ATOM 4883 N N . ALA B 1 275 ? -0.039 -0.579 11.781 1 98.94 275 ALA B N 1
ATOM 4884 C CA . ALA B 1 275 ? -1.02 -1.319 10.984 1 98.94 275 ALA B CA 1
ATOM 4885 C C . ALA B 1 275 ? -1.385 -2.639 11.664 1 98.94 275 ALA B C 1
ATOM 4887 O O . ALA B 1 275 ? -2.551 -3.039 11.672 1 98.94 275 ALA B O 1
ATOM 4888 N N . LEU B 1 276 ? -0.375 -3.344 12.188 1 98.88 276 LEU B N 1
ATOM 4889 C CA . LEU B 1 276 ? -0.644 -4.566 12.938 1 98.88 276 LEU B CA 1
ATOM 4890 C C . LEU B 1 276 ? -1.609 -4.297 14.086 1 98.88 276 LEU B C 1
ATOM 4892 O O . LEU B 1 276 ? -2.543 -5.074 14.312 1 98.88 276 LEU B O 1
ATOM 4896 N N . GLU B 1 277 ? -1.399 -3.189 14.789 1 98.88 277 GLU B N 1
ATOM 4897 C CA . GLU B 1 277 ? -2.285 -2.83 15.891 1 98.88 277 GLU B CA 1
ATOM 4898 C C . GLU B 1 277 ? -3.668 -2.434 15.383 1 98.88 277 GLU B C 1
ATOM 4900 O O . GLU B 1 277 ? -4.68 -2.744 16.016 1 98.88 277 GLU B O 1
ATOM 4905 N N . PHE B 1 278 ? -3.695 -1.687 14.242 1 98.88 278 PHE B N 1
ATOM 4906 C CA . PHE B 1 278 ? -4.984 -1.341 13.656 1 98.88 278 PHE B CA 1
ATOM 4907 C C . PHE B 1 278 ? -5.781 -2.596 13.32 1 98.88 278 PHE B C 1
ATOM 4909 O O . PHE B 1 278 ? -7.004 -2.627 13.484 1 98.88 278 PHE B O 1
ATOM 4916 N N . GLN B 1 279 ? -5.074 -3.66 12.828 1 97.75 279 GLN B N 1
ATOM 4917 C CA . GLN B 1 279 ? -5.719 -4.949 12.594 1 97.75 279 GLN B CA 1
ATOM 4918 C C . GLN B 1 279 ? -6.316 -5.512 13.883 1 97.75 279 GLN B C 1
ATOM 4920 O O . GLN B 1 279 ? -7.477 -5.918 13.906 1 97.75 279 GLN B O 1
ATOM 4925 N N . LYS B 1 280 ? -5.57 -5.457 14.906 1 97.94 280 LYS B N 1
ATOM 4926 C CA . LYS B 1 280 ? -5.941 -6.035 16.188 1 97.94 280 LYS B CA 1
ATOM 4927 C C . LYS B 1 280 ? -7.156 -5.324 16.781 1 97.94 280 LYS B C 1
ATOM 4929 O O . LYS B 1 280 ? -8.07 -5.973 17.297 1 97.94 280 LYS B O 1
ATOM 4934 N N . TYR B 1 281 ? -7.223 -4.012 16.641 1 98.31 281 TYR B N 1
ATOM 4935 C CA . TYR B 1 281 ? -8.258 -3.219 17.297 1 98.31 281 TYR B CA 1
ATOM 4936 C C . TYR B 1 281 ? -9.383 -2.881 16.312 1 98.31 281 TYR B C 1
ATOM 4938 O O . TYR B 1 281 ? -10.289 -2.113 16.641 1 98.31 281 TYR B O 1
ATOM 4946 N N . LYS B 1 282 ? -9.328 -3.377 15.117 1 97.88 282 LYS B N 1
ATOM 4947 C CA . LYS B 1 282 ? -10.359 -3.229 14.094 1 97.88 282 LYS B CA 1
ATOM 4948 C C . LYS B 1 282 ? -10.562 -1.762 13.727 1 97.88 282 LYS B C 1
ATOM 4950 O O . LYS B 1 282 ? -11.695 -1.292 13.633 1 97.88 282 LYS B O 1
ATOM 4955 N N . ILE B 1 283 ? -9.484 -1.005 13.68 1 98.69 283 ILE B N 1
ATOM 4956 C CA . ILE B 1 283 ? -9.484 0.333 13.094 1 98.69 283 ILE B CA 1
ATOM 4957 C C . ILE B 1 283 ? -9.398 0.236 11.578 1 98.69 283 ILE B C 1
ATOM 4959 O O . ILE B 1 283 ? -8.523 -0.447 11.039 1 98.69 283 ILE B O 1
ATOM 4963 N N . PRO B 1 284 ? -10.352 0.815 10.82 1 98.62 284 PRO B N 1
ATOM 4964 C CA . PRO B 1 284 ? -10.25 0.741 9.367 1 98.62 284 PRO B CA 1
ATOM 4965 C C . PRO B 1 284 ? -9.023 1.471 8.82 1 98.62 284 PRO B C 1
ATOM 4967 O O . PRO B 1 284 ? -8.805 2.641 9.141 1 98.62 284 PRO B O 1
ATOM 4970 N N . TYR B 1 285 ? -8.234 0.777 7.977 1 98.75 285 TYR B N 1
ATOM 4971 C CA . TYR B 1 285 ? -7.008 1.396 7.48 1 98.75 285 TYR B CA 1
ATOM 4972 C C . TYR B 1 285 ? -6.641 0.854 6.105 1 98.75 285 TYR B C 1
ATOM 4974 O O . TYR B 1 285 ? -7.094 -0.225 5.715 1 98.75 285 TYR B O 1
ATOM 4982 N N . ARG B 1 286 ? -5.98 1.614 5.375 1 98.81 286 ARG B N 1
ATOM 4983 C CA . ARG B 1 286 ? -5.16 1.262 4.219 1 98.81 286 ARG B CA 1
ATOM 4984 C C . ARG B 1 286 ? -3.689 1.561 4.48 1 98.81 286 ARG B C 1
ATOM 4986 O O . ARG B 1 286 ? -3.359 2.531 5.168 1 98.81 286 ARG B O 1
ATOM 4993 N N . LEU B 1 287 ? -2.787 0.731 3.988 1 98.94 287 LEU B N 1
ATOM 4994 C CA . LEU B 1 287 ? -1.351 0.954 4.102 1 98.94 287 LEU B CA 1
ATOM 4995 C C . LEU B 1 287 ? -0.666 0.778 2.75 1 98.94 287 LEU B C 1
ATOM 4997 O O . LEU B 1 287 ? -0.973 -0.16 2.012 1 98.94 287 LEU B O 1
ATOM 5001 N N . LYS B 1 288 ? 0.139 1.677 2.43 1 98.94 288 LYS B N 1
ATOM 5002 C CA . LYS B 1 288 ? 1.015 1.528 1.27 1 98.94 288 LYS B CA 1
ATOM 5003 C C . LYS B 1 288 ? 2.459 1.863 1.626 1 98.94 288 LYS B C 1
ATOM 5005 O O . LYS B 1 288 ? 2.75 2.965 2.098 1 98.94 288 LYS B O 1
ATOM 5010 N N . ILE B 1 289 ? 3.379 0.894 1.465 1 98.94 289 ILE B N 1
ATOM 5011 C CA . ILE B 1 289 ? 4.816 1.11 1.554 1 98.94 289 ILE B CA 1
ATOM 5012 C C . ILE B 1 289 ? 5.406 1.262 0.152 1 98.94 289 ILE B C 1
ATOM 5014 O O . ILE B 1 289 ? 5.238 0.382 -0.695 1 98.94 289 ILE B O 1
ATOM 5018 N N . TYR B 1 290 ? 6.062 2.359 -0.091 1 98.88 290 TYR B N 1
ATOM 5019 C CA . TYR B 1 290 ? 6.691 2.646 -1.376 1 98.88 290 TYR B CA 1
ATOM 5020 C C . TYR B 1 290 ? 8.125 2.123 -1.411 1 98.88 290 TYR B C 1
ATOM 5022 O O . TYR B 1 290 ? 8.961 2.523 -0.598 1 98.88 290 TYR B O 1
ATOM 5030 N N . GLU B 1 291 ? 8.406 1.238 -2.354 1 98.69 291 GLU B N 1
ATOM 5031 C CA . GLU B 1 291 ? 9.703 0.577 -2.436 1 98.69 291 GLU B CA 1
ATOM 5032 C C . GLU B 1 291 ? 10.82 1.586 -2.689 1 98.69 291 GLU B C 1
ATOM 5034 O O . GLU B 1 291 ? 10.836 2.26 -3.723 1 98.69 291 GLU B O 1
ATOM 5039 N N . GLY B 1 292 ? 11.711 1.721 -1.725 1 98.38 292 GLY B N 1
ATOM 5040 C CA . GLY B 1 292 ? 12.867 2.594 -1.886 1 98.38 292 GLY B CA 1
ATOM 5041 C C . GLY B 1 292 ? 12.539 4.059 -1.647 1 98.38 292 GLY B C 1
ATOM 5042 O O . GLY B 1 292 ? 13.391 4.93 -1.859 1 98.38 292 GLY B O 1
ATOM 5043 N N . GLY B 1 293 ? 11.336 4.32 -1.199 1 98.62 293 GLY B N 1
ATOM 5044 C CA . GLY B 1 293 ? 10.953 5.703 -0.969 1 98.62 293 GLY B CA 1
ATOM 5045 C C . GLY B 1 293 ? 11.633 6.316 0.237 1 98.62 293 GLY B C 1
ATOM 5046 O O . GLY B 1 293 ? 11.812 5.656 1.262 1 98.62 293 GLY B O 1
ATOM 5047 N N . ASN B 1 294 ? 12.016 7.617 0.104 1 98.25 294 ASN B N 1
ATOM 5048 C CA . ASN B 1 294 ? 12.594 8.359 1.219 1 98.25 294 ASN B CA 1
ATOM 5049 C C . ASN B 1 294 ? 11.508 8.953 2.115 1 98.25 294 ASN B C 1
ATOM 5051 O O . ASN B 1 294 ? 10.336 8.617 1.985 1 98.25 294 ASN B O 1
ATOM 5055 N N . HIS B 1 295 ? 11.891 9.812 3.035 1 98.19 295 HIS B N 1
ATOM 5056 C CA . HIS B 1 295 ? 10.984 10.367 4.035 1 98.19 295 HIS B CA 1
ATOM 5057 C C . HIS B 1 295 ? 9.812 11.086 3.375 1 98.19 295 HIS B C 1
ATOM 5059 O O . HIS B 1 295 ? 8.68 10.992 3.846 1 98.19 295 HIS B O 1
ATOM 5065 N N . GLY B 1 296 ? 10.062 11.781 2.328 1 97.75 296 GLY B N 1
ATOM 5066 C CA . GLY B 1 296 ? 9.031 12.508 1.611 1 97.75 296 GLY B CA 1
ATOM 5067 C C . GLY B 1 296 ? 8.43 11.711 0.462 1 97.75 296 GLY B C 1
ATOM 5068 O O . GLY B 1 296 ? 7.598 12.227 -0.285 1 97.75 296 GLY B O 1
ATOM 5069 N N . ILE B 1 297 ? 8.945 10.469 0.219 1 98.44 297 ILE B N 1
ATOM 5070 C CA . ILE B 1 297 ? 8.539 9.625 -0.896 1 98.44 297 ILE B CA 1
ATOM 5071 C C . ILE B 1 297 ? 8.695 10.383 -2.209 1 98.44 297 ILE B C 1
ATOM 5073 O O . ILE B 1 297 ? 7.812 10.352 -3.066 1 98.44 297 ILE B O 1
ATOM 5077 N N . SER B 1 298 ? 9.758 11.086 -2.328 1 97 298 SER B N 1
ATOM 5078 C CA . SER B 1 298 ? 9.977 11.953 -3.48 1 97 298 SER B CA 1
ATOM 5079 C C . SER B 1 298 ? 10.164 11.141 -4.758 1 97 298 SER B C 1
ATOM 5081 O O . SER B 1 298 ? 9.852 11.609 -5.852 1 97 298 SER B O 1
ATOM 5083 N N . GLN B 1 299 ? 10.609 9.859 -4.719 1 96.31 299 GLN B N 1
ATOM 5084 C CA . GLN B 1 299 ? 10.805 8.992 -5.871 1 96.31 299 GLN B CA 1
ATOM 5085 C C . GLN B 1 299 ? 9.477 8.633 -6.527 1 96.31 299 GLN B C 1
ATOM 5087 O O . GLN B 1 299 ? 9.438 8.203 -7.68 1 96.31 299 GLN B O 1
ATOM 5092 N N . PHE B 1 300 ? 8.391 8.852 -5.723 1 98.06 300 PHE B N 1
ATOM 5093 C CA . PHE B 1 300 ? 7.062 8.469 -6.18 1 98.06 300 PHE B CA 1
ATOM 5094 C C . PHE B 1 300 ? 6.098 9.648 -6.066 1 98.06 300 PHE B C 1
ATOM 5096 O O . PHE B 1 300 ? 4.93 9.469 -5.715 1 98.06 300 PHE B O 1
ATOM 5103 N N . ARG B 1 301 ? 6.543 10.836 -6.316 1 97.44 301 ARG B N 1
ATOM 5104 C CA . ARG B 1 301 ? 5.773 12.055 -6.078 1 97.44 301 ARG B CA 1
ATOM 5105 C C . ARG B 1 301 ? 4.406 11.984 -6.754 1 97.44 301 ARG B C 1
ATOM 5107 O O . ARG B 1 301 ? 3.379 12.219 -6.113 1 97.44 301 ARG B O 1
ATOM 5114 N N . LYS B 1 302 ? 4.336 11.664 -8.055 1 97.44 302 LYS B N 1
ATOM 5115 C CA . LYS B 1 302 ? 3.076 11.625 -8.797 1 97.44 302 LYS B CA 1
ATOM 5116 C C . LYS B 1 302 ? 2.139 10.562 -8.227 1 97.44 302 LYS B C 1
ATOM 5118 O O . LYS B 1 302 ? 0.951 10.828 -8.016 1 97.44 302 LYS B O 1
ATOM 5123 N N . GLU B 1 303 ? 2.676 9.398 -8 1 98.38 303 GLU B N 1
ATOM 5124 C CA . GLU B 1 303 ? 1.877 8.305 -7.445 1 98.38 303 GLU B CA 1
ATOM 5125 C C . GLU B 1 303 ? 1.356 8.656 -6.055 1 98.38 303 GLU B C 1
ATOM 5127 O O . GLU B 1 303 ? 0.193 8.398 -5.738 1 98.38 303 GLU B O 1
ATOM 5132 N N . LYS B 1 304 ? 2.199 9.234 -5.215 1 98.56 304 LYS B N 1
ATOM 5133 C CA . LYS B 1 304 ? 1.827 9.633 -3.859 1 98.56 304 LYS B CA 1
ATOM 5134 C C . LYS B 1 304 ? 0.639 10.586 -3.873 1 98.56 304 LYS B C 1
ATOM 5136 O O . LYS B 1 304 ? -0.344 10.375 -3.16 1 98.56 304 LYS B O 1
ATOM 5141 N N . PHE B 1 305 ? 0.679 11.578 -4.723 1 98.12 305 PHE B N 1
ATOM 5142 C CA . PHE B 1 305 ? -0.39 12.57 -4.75 1 98.12 305 PHE B CA 1
ATOM 5143 C C . PHE B 1 305 ? -1.664 11.977 -5.34 1 98.12 305 PHE B C 1
ATOM 5145 O O . PHE B 1 305 ? -2.77 12.312 -4.914 1 98.12 305 PHE B O 1
ATOM 5152 N N . LYS B 1 306 ? -1.481 11.133 -6.293 1 98.38 306 LYS B N 1
ATOM 5153 C CA . LYS B 1 306 ? -2.648 10.422 -6.805 1 98.38 306 LYS B CA 1
ATOM 5154 C C . LYS B 1 306 ? -3.318 9.602 -5.703 1 98.38 306 LYS B C 1
ATOM 5156 O O . LYS B 1 306 ? -4.547 9.594 -5.59 1 98.38 306 LYS B O 1
ATOM 5161 N N . ASP B 1 307 ? -2.52 8.93 -4.949 1 98.75 307 ASP B N 1
ATOM 5162 C CA . ASP B 1 307 ? -3.035 8.125 -3.844 1 98.75 307 ASP B CA 1
ATOM 5163 C C . ASP B 1 307 ? -3.762 9 -2.824 1 98.75 307 ASP B C 1
ATOM 5165 O O . ASP B 1 307 ? -4.871 8.672 -2.396 1 98.75 307 ASP B O 1
ATOM 5169 N N . ILE B 1 308 ? -3.166 10.109 -2.453 1 98.88 308 ILE B N 1
ATOM 5170 C CA . ILE B 1 308 ? -3.721 11.016 -1.451 1 98.88 308 ILE B CA 1
ATOM 5171 C C . ILE B 1 308 ? -5.051 11.578 -1.942 1 98.88 308 ILE B C 1
ATOM 5173 O O . ILE B 1 308 ? -6.066 11.484 -1.248 1 98.88 308 ILE B O 1
ATOM 5177 N N . ILE B 1 309 ? -5.094 12.094 -3.137 1 98.69 309 ILE B N 1
ATOM 5178 C CA . ILE B 1 309 ? -6.297 12.711 -3.688 1 98.69 309 ILE B CA 1
ATOM 5179 C C . ILE B 1 309 ? -7.379 11.656 -3.875 1 98.69 309 ILE B C 1
ATOM 5181 O O . ILE B 1 309 ? -8.547 11.891 -3.562 1 98.69 309 ILE B O 1
ATOM 5185 N N . GLY B 1 310 ? -6.93 10.508 -4.363 1 98.44 310 GLY B N 1
ATOM 5186 C CA . GLY B 1 310 ? -7.895 9.43 -4.523 1 98.44 310 GLY B CA 1
ATOM 5187 C C . GLY B 1 310 ? -8.578 9.047 -3.225 1 98.44 310 GLY B C 1
ATOM 5188 O O . GLY B 1 310 ? -9.781 8.797 -3.199 1 98.44 310 GLY B O 1
ATOM 5189 N N . TRP B 1 311 ? -7.844 8.984 -2.184 1 98.62 311 TRP B N 1
ATOM 5190 C CA . TRP B 1 311 ? -8.375 8.617 -0.874 1 98.62 311 TRP B CA 1
ATOM 5191 C C . TRP B 1 311 ? -9.367 9.664 -0.379 1 98.62 311 TRP B C 1
ATOM 5193 O O . TRP B 1 311 ? -10.477 9.328 0.051 1 98.62 311 TRP B O 1
ATOM 5203 N N . PHE B 1 312 ? -8.992 10.898 -0.462 1 98.75 312 PHE B N 1
ATOM 5204 C CA . PHE B 1 312 ? -9.883 11.961 -0.013 1 98.75 312 PHE B CA 1
ATOM 5205 C C . PHE B 1 312 ? -11.141 12.008 -0.868 1 98.75 312 PHE B C 1
ATOM 5207 O O . PHE B 1 312 ? -12.242 12.227 -0.353 1 98.75 312 PHE B O 1
ATOM 5214 N N . ASN B 1 313 ? -11 11.852 -2.207 1 98.56 313 ASN B N 1
ATOM 5215 C CA . ASN B 1 313 ? -12.188 11.781 -3.055 1 98.56 313 ASN B CA 1
ATOM 5216 C C . ASN B 1 313 ? -13.141 10.688 -2.59 1 98.56 313 ASN B C 1
ATOM 5218 O O . ASN B 1 313 ? -14.359 10.898 -2.543 1 98.56 313 ASN B O 1
ATOM 5222 N N . LYS B 1 314 ? -12.57 9.633 -2.25 1 97.81 314 LYS B N 1
ATOM 5223 C CA . LYS B 1 314 ? -13.352 8.461 -1.871 1 97.81 314 LYS B CA 1
ATOM 5224 C C . LYS B 1 314 ? -14.172 8.727 -0.613 1 97.81 314 LYS B C 1
ATOM 5226 O O . LYS B 1 314 ? -15.367 8.422 -0.568 1 97.81 314 LYS B O 1
ATOM 5231 N N . TYR B 1 315 ? -13.664 9.352 0.365 1 98 315 TYR B N 1
ATOM 5232 C CA . TYR B 1 315 ? -14.305 9.359 1.674 1 98 315 TYR B CA 1
ATOM 5233 C C . TYR B 1 315 ? -14.898 10.734 1.98 1 98 315 TYR B C 1
ATOM 5235 O O . TYR B 1 315 ? -15.695 10.883 2.908 1 98 315 TYR B O 1
ATOM 5243 N N . LEU B 1 316 ? -14.516 11.75 1.14 1 98.12 316 LEU B N 1
ATOM 5244 C CA . LEU B 1 316 ? -15.039 13.078 1.433 1 98.12 316 LEU B CA 1
ATOM 5245 C C . LEU B 1 316 ? -16.016 13.531 0.345 1 98.12 316 LEU B C 1
ATOM 5247 O O . LEU B 1 316 ? -16.891 14.367 0.594 1 98.12 316 LEU B O 1
ATOM 5251 N N . LYS B 1 317 ? -15.844 12.992 -0.855 1 97.19 317 LYS B N 1
ATOM 5252 C CA . LYS B 1 317 ? -16.703 13.453 -1.947 1 97.19 317 LYS B CA 1
ATOM 5253 C C . LYS B 1 317 ? -17.734 12.391 -2.322 1 97.19 317 LYS B C 1
ATOM 5255 O O . LYS B 1 317 ? -18.891 12.711 -2.611 1 97.19 317 LYS B O 1
ATOM 5260 N N . LYS B 1 318 ? -17.422 11.086 -2.395 1 91.31 318 LYS B N 1
ATOM 5261 C CA . LYS B 1 318 ? -18.281 10.023 -2.896 1 91.31 318 LYS B CA 1
ATOM 5262 C C . LYS B 1 318 ? -19.047 9.352 -1.757 1 91.31 318 LYS B C 1
ATOM 5264 O O . LYS B 1 318 ? -19.906 8.5 -1.995 1 91.31 318 LYS B O 1
ATOM 5269 N N . ASN B 1 319 ? -19.031 9.797 -0.604 1 82.12 319 ASN B N 1
ATOM 5270 C CA . ASN B 1 319 ? -19.688 9.18 0.546 1 82.12 319 ASN B CA 1
ATOM 5271 C C . ASN B 1 319 ? -19.547 7.66 0.521 1 82.12 319 ASN B C 1
ATOM 5273 O O . ASN B 1 319 ? -20.547 6.941 0.645 1 82.12 319 ASN B O 1
ATOM 5277 N N . THR B 1 320 ? -18.484 7.133 0.276 1 91.38 320 THR B N 1
ATOM 5278 C CA . THR B 1 320 ? -18.188 5.707 0.263 1 91.38 320 THR B CA 1
ATOM 5279 C C . THR B 1 320 ? -18.422 5.09 1.638 1 91.38 320 THR B C 1
ATOM 5281 O O . THR B 1 320 ? -18.078 5.684 2.66 1 91.38 320 THR B O 1
ATOM 5284 N N . PRO B 1 321 ? -19.016 3.9 1.634 1 93.5 321 PRO B N 1
ATOM 5285 C CA . PRO B 1 321 ? -19.188 3.23 2.924 1 93.5 321 PRO B CA 1
ATOM 5286 C C . PRO B 1 321 ? -17.859 2.941 3.625 1 93.5 321 PRO B C 1
ATOM 5288 O O . PRO B 1 321 ? -16.828 2.801 2.967 1 93.5 321 PRO B O 1
ATOM 5291 N N . LEU B 1 322 ? -17.953 2.902 4.914 1 96 322 LEU B N 1
ATOM 5292 C CA . LEU B 1 322 ? -16.781 2.553 5.699 1 96 322 LEU B CA 1
ATOM 5293 C C . LEU B 1 322 ? -16.281 1.16 5.332 1 96 322 LEU B C 1
ATOM 5295 O O . LEU B 1 322 ? -17.078 0.268 5.027 1 96 322 LEU B O 1
ATOM 5299 N N . PRO B 1 323 ? -14.992 0.995 5.348 1 95.81 323 PRO B N 1
ATOM 5300 C CA . PRO B 1 323 ? -14.453 -0.344 5.102 1 95.81 323 PRO B CA 1
ATOM 5301 C C . PRO B 1 323 ? -14.906 -1.363 6.148 1 95.81 323 PRO B C 1
ATOM 5303 O O . PRO B 1 323 ? -15.047 -1.024 7.324 1 95.81 323 PRO B O 1
ATOM 5306 N N . ASN B 1 324 ? -15.055 -2.584 5.664 1 93.38 324 ASN B N 1
ATOM 5307 C CA . ASN B 1 324 ? -15.352 -3.676 6.582 1 93.38 324 ASN B CA 1
ATOM 5308 C C . ASN B 1 324 ? -14.141 -4.043 7.43 1 93.38 324 ASN B C 1
ATOM 5310 O O . ASN B 1 324 ? -13.086 -4.383 6.895 1 93.38 324 ASN B O 1
ATOM 5314 N N . THR B 1 325 ? -14.305 -3.986 8.734 1 95.31 325 THR B N 1
ATOM 5315 C CA . THR B 1 325 ? -13.18 -4.34 9.594 1 95.31 325 THR B CA 1
ATOM 5316 C C . THR B 1 325 ? -13.32 -5.766 10.117 1 95.31 325 THR B C 1
ATOM 5318 O O . THR B 1 325 ? -12.391 -6.309 10.711 1 95.31 325 THR B O 1
ATOM 5321 N N . ASN B 1 326 ? -14.422 -6.367 9.828 1 95.62 326 ASN B N 1
ATOM 5322 C CA . ASN B 1 326 ? -14.586 -7.781 10.148 1 95.62 326 ASN B CA 1
ATOM 5323 C C . ASN B 1 326 ? -14.008 -8.672 9.055 1 95.62 326 ASN B C 1
ATOM 5325 O O . ASN B 1 326 ? -14.117 -8.359 7.867 1 95.62 326 ASN B O 1
ATOM 5329 N N . LEU B 1 327 ? -13.445 -9.758 9.5 1 96.38 327 LEU B N 1
ATOM 5330 C CA . LEU B 1 327 ? -12.945 -10.734 8.539 1 96.38 327 LEU B CA 1
ATOM 5331 C C . LEU B 1 327 ? -14.078 -11.305 7.699 1 96.38 327 LEU B C 1
ATOM 5333 O O . LEU B 1 327 ? -15.172 -11.57 8.219 1 96.38 327 LEU B O 1
ATOM 5337 N N . ILE B 1 328 ? -13.781 -11.484 6.445 1 96.06 328 ILE B N 1
ATOM 5338 C CA . ILE B 1 328 ? -14.789 -11.992 5.523 1 96.06 328 ILE B CA 1
ATOM 5339 C C . ILE B 1 328 ? -14.555 -13.477 5.266 1 96.06 328 ILE B C 1
ATOM 5341 O O . ILE B 1 328 ? -13.711 -13.844 4.445 1 96.06 328 ILE B O 1
ATOM 5345 N N . ASN B 1 329 ? -15.273 -14.297 5.992 1 94.5 329 ASN B N 1
ATOM 5346 C CA . ASN B 1 329 ? -15.227 -15.75 5.836 1 94.5 329 ASN B CA 1
ATOM 5347 C C . ASN B 1 329 ? -16.094 -16.219 4.66 1 94.5 329 ASN B C 1
ATOM 5349 O O . ASN B 1 329 ? -17.312 -16.125 4.715 1 94.5 329 ASN B O 1
ATOM 5353 N N . PRO B 1 330 ? -15.438 -16.734 3.623 1 89.81 330 PRO B N 1
ATOM 5354 C CA . PRO B 1 330 ? -16.234 -17.094 2.449 1 89.81 330 PRO B CA 1
ATOM 5355 C C . PRO B 1 330 ? -17.125 -18.312 2.699 1 89.81 330 PRO B C 1
ATOM 5357 O O . PRO B 1 330 ? -18 -18.625 1.889 1 89.81 330 PRO B O 1
ATOM 5360 N N . TYR B 1 331 ? -16.984 -19 3.791 1 85.81 331 TYR B N 1
ATOM 5361 C CA . TYR B 1 331 ? -17.734 -20.219 4.07 1 85.81 331 TYR B CA 1
ATOM 5362 C C . TYR B 1 331 ? -18.906 -19.953 5.004 1 85.81 331 TYR B C 1
ATOM 5364 O O . TYR B 1 331 ? -19.703 -20.844 5.293 1 85.81 331 TYR B O 1
ATOM 5372 N N . LYS B 1 332 ? -18.906 -18.766 5.57 1 76.38 332 LYS B N 1
ATOM 5373 C CA . LYS B 1 332 ? -20.016 -18.422 6.453 1 76.38 332 LYS B CA 1
ATOM 5374 C C . LYS B 1 332 ? -21.234 -17.984 5.652 1 76.38 332 LYS B C 1
ATOM 5376 O O . LYS B 1 332 ? -21.125 -17.203 4.703 1 76.38 332 LYS B O 1
ATOM 5381 N N . LYS B 1 333 ? -22.375 -18.984 5.66 1 62.5 333 LYS B N 1
ATOM 5382 C CA . LYS B 1 333 ? -23.688 -18.703 5.062 1 62.5 333 LYS B CA 1
ATOM 5383 C C . LYS B 1 333 ? -24.156 -17.297 5.414 1 62.5 333 LYS B C 1
ATOM 5385 O O . LYS B 1 333 ? -23.984 -16.844 6.551 1 62.5 333 LYS B O 1
ATOM 5390 N N . LYS B 1 334 ? -24.359 -16.312 4.383 1 45.56 334 LYS B N 1
ATOM 5391 C CA . LYS B 1 334 ? -25 -15.031 4.645 1 45.56 334 LYS B CA 1
ATOM 5392 C C . LYS B 1 334 ? -26.312 -15.211 5.395 1 45.56 334 LYS B C 1
ATOM 5394 O O . LYS B 1 334 ? -27.078 -16.125 5.098 1 45.56 334 LYS B O 1
#

pLDDT: mean 92.58, std 15.71, range [24.66, 98.94]

Nearest PDB structures (foldseek):
  5jib-assembly1_A  TM=7.229E-01  e=3.958E-15  Thermotoga maritima MSB8
  5gma-assembly1_D  TM=7.560E-01  e=4.930E-14  Thermotoga maritima MSB8
  3m81-assembly1_A  TM=7.216E-01  e=1.842E-14  Thermotoga maritima
  3m83-assembly1_F  TM=7.340E-01  e=5.242E-14  Thermotoga maritima
  5lcn-assembly1_A  TM=7.209E-01  e=5.980E-12  Pyrococcus furiosus DSM 3638

Radius of gyration: 31.25 Å; Cα contacts (8 Å, |Δi|>4): 1426; chains: 2; bounding box: 147×82×80 Å